Protein AF-A0A8A3S998-F1 (afdb_monomer_lite)

Structure (mmCIF, N/CA/C/O backbone):
data_AF-A0A8A3S998-F1
#
_entry.id   AF-A0A8A3S998-F1
#
loop_
_atom_site.group_PDB
_atom_site.id
_atom_site.type_symbol
_atom_site.label_atom_id
_atom_site.label_alt_id
_atom_site.label_comp_id
_atom_site.label_asym_id
_atom_site.label_entity_id
_atom_site.label_seq_id
_atom_site.pdbx_PDB_ins_code
_atom_site.Cartn_x
_atom_site.Cartn_y
_atom_site.Cartn_z
_atom_site.occupancy
_atom_site.B_iso_or_equiv
_atom_site.auth_seq_id
_atom_site.auth_comp_id
_atom_site.auth_asym_id
_atom_site.auth_atom_id
_atom_site.pdbx_PDB_model_num
ATOM 1 N N . MET A 1 1 ? -3.904 16.075 25.965 1.00 48.50 1 MET A N 1
ATOM 2 C CA . MET A 1 1 ? -5.151 15.377 25.587 1.00 48.50 1 MET A CA 1
ATOM 3 C C . MET A 1 1 ? -6.296 16.007 26.356 1.00 48.50 1 MET A C 1
ATOM 5 O O . MET A 1 1 ? -6.207 16.089 27.575 1.00 48.50 1 MET A O 1
ATOM 9 N N . THR A 1 2 ? -7.324 16.493 25.665 1.00 47.66 2 THR A N 1
ATOM 10 C CA . THR A 1 2 ? -8.610 16.852 26.277 1.00 47.66 2 THR A CA 1
ATOM 11 C C . THR A 1 2 ? -9.161 15.612 26.983 1.00 47.66 2 THR A C 1
ATOM 13 O O . THR A 1 2 ? -9.133 14.521 26.414 1.00 47.66 2 THR A O 1
ATOM 16 N N . GLN A 1 3 ? -9.591 15.741 28.241 1.00 58.41 3 GLN A N 1
ATOM 17 C CA . GLN A 1 3 ? -10.210 14.626 28.958 1.00 58.41 3 GLN A CA 1
ATOM 18 C C . GLN A 1 3 ? -11.515 14.259 28.251 1.00 58.41 3 GLN A C 1
ATOM 20 O O . GLN A 1 3 ? -12.494 14.998 28.325 1.00 58.41 3 GLN A O 1
ATOM 25 N N . VAL A 1 4 ? -11.523 13.126 27.554 1.00 66.31 4 VAL A N 1
ATOM 26 C CA . VAL A 1 4 ? -12.757 12.570 27.004 1.00 66.31 4 VAL A CA 1
ATOM 27 C C . VAL A 1 4 ? -13.580 12.011 28.170 1.00 66.31 4 VAL A C 1
ATOM 29 O O . VAL A 1 4 ? -13.023 11.324 29.036 1.00 66.31 4 VAL A O 1
ATOM 32 N N . PRO A 1 5 ? -14.884 12.324 28.249 1.00 78.12 5 PRO A N 1
ATOM 33 C CA . PRO A 1 5 ? -15.727 11.877 29.348 1.00 78.12 5 PRO A CA 1
ATOM 34 C C . PRO A 1 5 ? -15.809 10.351 29.383 1.00 78.12 5 PRO A C 1
ATOM 36 O O . PRO A 1 5 ? -16.078 9.725 28.364 1.00 78.12 5 PRO A O 1
ATOM 39 N N . LYS A 1 6 ? -15.617 9.749 30.563 1.00 83.62 6 LYS A N 1
ATOM 40 C CA . LYS A 1 6 ? -15.765 8.298 30.743 1.00 83.62 6 LYS A CA 1
ATOM 41 C C . LYS A 1 6 ? -17.201 7.869 30.425 1.00 83.62 6 LYS A C 1
ATOM 43 O O . LYS A 1 6 ? -18.155 8.462 30.939 1.00 83.62 6 LYS A O 1
ATOM 48 N N . LEU A 1 7 ? -17.344 6.828 29.609 1.00 86.06 7 LEU A N 1
ATOM 49 C CA . LEU A 1 7 ? -18.625 6.158 29.402 1.00 86.06 7 LEU A CA 1
ATOM 50 C C . LEU A 1 7 ? -18.911 5.220 30.574 1.00 86.06 7 LEU A C 1
ATOM 52 O O . LEU A 1 7 ? -18.009 4.609 31.142 1.00 86.06 7 LEU A O 1
ATOM 56 N N . THR A 1 8 ? -20.182 5.112 30.943 1.00 88.06 8 THR A N 1
ATOM 57 C CA . THR A 1 8 ? -20.641 4.009 31.795 1.00 88.06 8 THR A CA 1
ATOM 58 C C . THR A 1 8 ? -20.650 2.707 30.993 1.00 88.06 8 THR A C 1
ATOM 60 O O . THR A 1 8 ? -20.757 2.737 29.769 1.00 88.06 8 THR A O 1
ATOM 63 N N . GLU A 1 9 ? -20.621 1.557 31.665 1.00 83.62 9 GLU A N 1
ATOM 64 C CA . GLU A 1 9 ? -20.660 0.237 31.014 1.00 83.62 9 GLU A CA 1
ATOM 65 C C . GLU A 1 9 ? -21.843 0.093 30.036 1.00 83.62 9 GLU A C 1
ATOM 67 O O . GLU A 1 9 ? -21.677 -0.350 28.903 1.00 83.62 9 GLU A O 1
ATOM 72 N N . LYS A 1 10 ? -23.033 0.576 30.418 1.00 83.31 10 LYS A N 1
ATOM 73 C CA . LYS A 1 10 ? -24.222 0.569 29.546 1.00 83.31 10 LYS A CA 1
ATOM 74 C C . LYS A 1 10 ? -24.051 1.443 28.305 1.00 83.31 10 LYS A C 1
ATOM 76 O O . LYS A 1 10 ? -24.534 1.092 27.233 1.00 83.31 10 LYS A O 1
ATOM 81 N N . GLU A 1 11 ? -23.398 2.593 28.452 1.00 88.69 11 GLU A N 1
ATOM 82 C CA . GLU A 1 11 ? -23.130 3.488 27.326 1.00 88.69 11 GLU A CA 1
ATOM 83 C C . GLU A 1 11 ? -22.084 2.894 26.378 1.00 88.69 11 GLU A C 1
ATOM 85 O O . GLU A 1 11 ? -22.252 2.990 25.163 1.00 88.69 11 GLU A O 1
ATOM 90 N N . TRP A 1 12 ? -21.063 2.229 26.929 1.00 89.25 12 TRP A N 1
ATOM 91 C CA . TRP A 1 12 ? -20.068 1.488 26.159 1.00 89.25 12 TRP A CA 1
ATOM 92 C C . TRP A 1 12 ? -20.702 0.344 25.361 1.00 89.25 12 TRP A C 1
ATOM 94 O O . TRP A 1 12 ? -20.500 0.273 24.154 1.00 89.25 12 TRP A O 1
ATOM 104 N N . ILE A 1 13 ? -21.538 -0.491 25.989 1.00 84.31 13 ILE A N 1
ATOM 105 C CA . ILE A 1 13 ? -22.235 -1.600 25.312 1.00 84.31 13 ILE A CA 1
ATOM 106 C C . ILE A 1 13 ? -23.065 -1.094 24.127 1.00 84.31 13 ILE A C 1
ATOM 108 O O . ILE A 1 13 ? -23.050 -1.698 23.055 1.00 84.31 13 ILE A O 1
ATOM 112 N N . ILE A 1 14 ? -23.772 0.028 24.293 1.00 84.25 14 ILE A N 1
ATOM 113 C CA . ILE A 1 14 ? -24.559 0.619 23.206 1.00 84.25 14 ILE A CA 1
ATOM 114 C C . ILE A 1 14 ? -23.646 1.078 22.069 1.00 84.25 14 ILE A C 1
ATOM 116 O O . ILE A 1 14 ? -23.933 0.756 20.923 1.00 84.25 14 ILE A O 1
ATOM 120 N N . LEU A 1 15 ? -22.545 1.779 22.353 1.00 88.31 15 LEU A N 1
ATOM 121 C CA . LEU A 1 15 ? -21.591 2.185 21.316 1.00 88.31 15 LEU A CA 1
ATOM 122 C C . LEU A 1 15 ? -20.966 0.970 20.608 1.00 88.31 15 LEU A C 1
ATOM 124 O O . LEU A 1 15 ? -20.929 0.938 19.379 1.00 88.31 15 LEU A O 1
ATOM 128 N N . LYS A 1 16 ? -20.557 -0.054 21.367 1.00 86.00 16 LYS A N 1
ATOM 129 C CA . LYS A 1 16 ? -20.000 -1.313 20.853 1.00 86.00 16 LYS A CA 1
ATOM 130 C C . LYS A 1 16 ? -20.944 -1.975 19.848 1.00 86.00 16 LYS A C 1
ATOM 132 O O . LYS A 1 16 ? -20.501 -2.419 18.794 1.00 86.00 16 LYS A O 1
ATOM 137 N N . LEU A 1 17 ? -22.253 -1.977 20.111 1.00 81.25 17 LEU A N 1
ATOM 138 C CA . LEU A 1 17 ? -23.230 -2.501 19.154 1.00 81.25 17 LEU A CA 1
ATOM 139 C C . LEU A 1 17 ? -23.207 -1.765 17.817 1.00 81.25 17 LEU A C 1
ATOM 141 O O . LEU A 1 17 ? -23.346 -2.427 16.799 1.00 81.25 17 LEU A O 1
ATOM 145 N N . PHE A 1 18 ? -23.038 -0.442 17.782 1.00 81.25 18 PHE A N 1
ATOM 146 C CA . PHE A 1 18 ? -22.961 0.281 16.507 1.00 81.25 18 PHE A CA 1
ATOM 147 C C . PHE A 1 18 ? -21.695 -0.083 15.724 1.00 81.25 18 PHE A C 1
ATOM 149 O O . PHE A 1 18 ? -21.785 -0.281 14.517 1.00 81.25 18 PHE A O 1
ATOM 156 N N . ILE A 1 19 ? -20.560 -0.258 16.412 1.00 81.38 19 ILE A N 1
ATOM 157 C CA . ILE A 1 19 ? -19.292 -0.696 15.803 1.00 81.38 19 ILE A CA 1
ATOM 158 C C . ILE A 1 19 ? -19.453 -2.085 15.161 1.00 81.38 19 ILE A C 1
ATOM 160 O O . ILE A 1 19 ? -19.060 -2.291 14.017 1.00 81.38 19 ILE A O 1
ATOM 164 N N . ILE A 1 20 ? -20.082 -3.027 15.875 1.00 76.00 20 ILE A N 1
ATOM 165 C CA . ILE A 1 20 ? -20.316 -4.399 15.389 1.00 76.00 20 ILE A CA 1
ATOM 166 C C . ILE A 1 20 ? -21.369 -4.431 14.269 1.00 76.00 20 ILE A C 1
ATOM 168 O O . ILE A 1 20 ? -21.246 -5.178 13.299 1.00 76.00 20 ILE A O 1
ATOM 172 N N . GLN A 1 21 ? -22.449 -3.655 14.409 1.00 66.12 21 GLN A N 1
ATOM 173 C CA . GLN A 1 21 ? -23.609 -3.708 13.512 1.00 66.12 21 GLN A CA 1
ATOM 174 C C . GLN A 1 21 ? -23.375 -3.081 12.144 1.00 66.12 21 GLN A C 1
ATOM 176 O O . GLN A 1 21 ? -24.194 -3.318 11.252 1.00 66.12 21 GLN A O 1
ATOM 181 N N . GLU A 1 22 ? -22.285 -2.338 11.964 1.00 52.59 22 GLU A N 1
ATOM 182 C CA . GLU A 1 22 ? -21.917 -1.786 10.668 1.00 52.59 22 GLU A CA 1
ATOM 183 C C . GLU A 1 22 ? -21.886 -2.872 9.567 1.00 52.59 22 GLU A C 1
ATOM 185 O O . GLU A 1 22 ? -22.389 -2.648 8.468 1.00 52.59 22 GLU A O 1
ATOM 190 N N . GLY A 1 23 ? -21.431 -4.093 9.882 1.00 40.84 23 GLY A N 1
ATOM 191 C CA . GLY A 1 23 ? -21.413 -5.208 8.921 1.00 40.84 23 GLY A CA 1
ATOM 192 C C . GLY A 1 23 ? -22.806 -5.773 8.610 1.00 40.84 23 GLY A C 1
ATOM 193 O O . GLY A 1 23 ? -23.144 -6.075 7.469 1.00 40.84 23 GLY A O 1
ATOM 194 N N . PHE A 1 24 ? -23.688 -5.829 9.610 1.00 36.62 24 PHE A N 1
ATOM 195 C CA . PHE A 1 24 ? -24.994 -6.487 9.489 1.00 36.62 24 PHE A CA 1
ATOM 196 C C . PHE A 1 24 ? -26.064 -5.661 8.770 1.00 36.62 24 PHE A C 1
ATOM 198 O O . PHE A 1 24 ? -27.098 -6.216 8.387 1.00 36.62 24 PHE A O 1
ATOM 205 N N . ALA A 1 25 ? -25.903 -4.341 8.640 1.00 41.12 25 ALA A N 1
ATOM 206 C CA . ALA A 1 25 ? -26.880 -3.491 7.954 1.00 41.12 25 ALA A CA 1
ATOM 20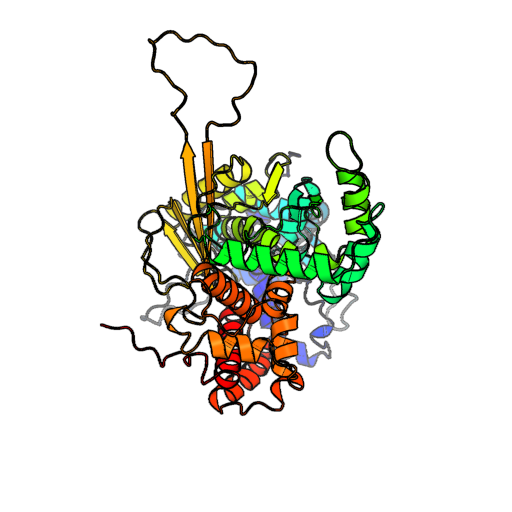7 C C . ALA A 1 25 ? -26.811 -3.645 6.426 1.00 41.12 25 ALA A C 1
ATOM 209 O O . ALA A 1 25 ? -27.862 -3.660 5.776 1.00 41.12 25 ALA A O 1
ATOM 210 N N . ILE A 1 26 ? -25.600 -3.821 5.886 1.00 38.22 26 ILE A N 1
ATOM 211 C CA . ILE A 1 26 ? -25.329 -4.071 4.463 1.00 38.22 26 ILE A CA 1
ATOM 212 C C . ILE A 1 26 ? -25.884 -5.450 4.073 1.00 38.22 26 ILE A C 1
ATOM 214 O O . ILE A 1 26 ? -26.678 -5.561 3.135 1.00 38.22 26 ILE A O 1
ATOM 218 N N . GLU A 1 27 ? -25.607 -6.486 4.870 1.00 36.88 27 GLU A N 1
ATOM 219 C CA . GLU A 1 27 ? -26.168 -7.827 4.662 1.00 36.88 27 GLU A CA 1
ATOM 220 C C . GLU A 1 27 ? -27.696 -7.881 4.844 1.00 36.88 27 GLU A C 1
ATOM 222 O O . GLU A 1 27 ? -28.392 -8.494 4.028 1.00 36.88 27 GLU A O 1
ATOM 227 N N . ASN A 1 28 ? -28.263 -7.196 5.852 1.00 38.41 28 ASN A N 1
ATOM 228 C CA . ASN A 1 28 ? -29.721 -7.136 6.053 1.00 38.41 28 ASN A CA 1
ATOM 229 C C . ASN A 1 28 ? -30.455 -6.403 4.925 1.00 38.41 28 ASN A C 1
ATOM 231 O O . ASN A 1 28 ? -31.609 -6.727 4.644 1.00 38.41 28 ASN A O 1
ATOM 235 N N . ALA A 1 29 ? -29.846 -5.390 4.303 1.00 43.84 29 ALA A N 1
ATOM 236 C CA . ALA A 1 29 ? -30.430 -4.732 3.137 1.00 43.84 29 ALA A CA 1
ATOM 237 C C . ALA A 1 29 ? -30.457 -5.677 1.923 1.00 43.84 29 ALA A C 1
ATOM 239 O O . ALA A 1 29 ? -31.461 -5.713 1.207 1.00 43.84 29 ALA A O 1
ATOM 240 N N . LYS A 1 30 ? -29.406 -6.493 1.748 1.00 41.00 30 LYS A N 1
ATOM 241 C CA . LYS A 1 30 ? -29.317 -7.518 0.697 1.00 41.00 30 LYS A CA 1
ATOM 242 C C . LYS A 1 30 ? -30.322 -8.671 0.904 1.00 41.00 30 LYS A C 1
ATOM 244 O O . LYS A 1 30 ? -30.947 -9.096 -0.066 1.00 41.00 30 LYS A O 1
ATOM 249 N N . HIS A 1 31 ? -30.556 -9.113 2.146 1.00 37.53 31 HIS A N 1
ATOM 250 C CA . HIS A 1 31 ? -31.275 -10.369 2.443 1.00 37.53 31 HIS A CA 1
ATOM 251 C C . HIS A 1 31 ? -32.696 -10.218 3.014 1.00 37.53 31 HIS A C 1
ATOM 253 O O . HIS A 1 31 ? -33.366 -11.223 3.250 1.00 37.53 31 HIS A O 1
ATOM 259 N N . ASN A 1 32 ? -33.205 -8.999 3.241 1.00 40.62 32 ASN A N 1
ATOM 260 C CA . ASN A 1 32 ? -34.538 -8.805 3.824 1.00 40.62 32 ASN A CA 1
ATOM 261 C C . ASN A 1 32 ? -35.609 -8.414 2.775 1.00 40.62 32 ASN A C 1
ATOM 263 O O . ASN A 1 32 ? -35.774 -7.227 2.462 1.00 40.62 32 ASN A O 1
ATOM 267 N N . PRO A 1 33 ? -36.422 -9.366 2.269 1.00 38.34 33 PRO A N 1
ATOM 268 C CA . PRO A 1 33 ? -37.433 -9.103 1.237 1.00 38.34 33 PRO A CA 1
ATOM 269 C C . PRO A 1 33 ? -38.526 -8.110 1.673 1.00 38.34 33 PRO A C 1
ATOM 271 O O . PRO A 1 33 ? -39.116 -7.429 0.833 1.00 38.34 33 PRO A O 1
ATOM 274 N N . ARG A 1 34 ? -38.756 -7.927 2.984 1.00 38.12 34 ARG A N 1
ATOM 275 C CA . ARG A 1 34 ? -39.711 -6.926 3.500 1.00 38.12 34 ARG A CA 1
ATOM 276 C C . ARG A 1 34 ? -39.236 -5.478 3.321 1.00 38.12 34 ARG A C 1
ATOM 278 O O . ARG A 1 34 ? -40.074 -4.576 3.361 1.00 38.12 34 ARG A O 1
ATOM 285 N N . ARG A 1 35 ? -37.930 -5.234 3.126 1.00 40.22 35 ARG A N 1
ATOM 286 C CA . ARG A 1 35 ? -37.386 -3.899 2.804 1.00 40.22 35 ARG A CA 1
ATOM 287 C C . ARG A 1 35 ? -37.455 -3.593 1.300 1.00 40.22 35 ARG A C 1
ATOM 289 O O . ARG A 1 35 ? -37.803 -2.466 0.963 1.00 40.22 35 ARG A O 1
ATOM 296 N N . ARG A 1 36 ? -37.291 -4.595 0.420 1.00 39.75 36 ARG A N 1
ATOM 297 C CA . ARG A 1 36 ? -37.519 -4.463 -1.040 1.00 39.75 36 ARG A CA 1
ATOM 298 C C . ARG A 1 36 ? -38.974 -4.123 -1.392 1.00 39.75 36 ARG A C 1
ATOM 300 O O . ARG A 1 36 ? -39.225 -3.313 -2.276 1.00 39.75 36 ARG A O 1
ATOM 307 N N . MET A 1 37 ? -39.948 -4.667 -0.657 1.00 35.25 37 MET A N 1
ATOM 308 C CA . MET A 1 37 ? -41.381 -4.442 -0.929 1.00 35.25 37 MET A CA 1
ATOM 309 C C . MET A 1 37 ? -41.889 -3.008 -0.668 1.00 35.25 37 MET A C 1
ATOM 311 O O . MET A 1 37 ? -43.030 -2.703 -1.004 1.00 35.25 37 MET A O 1
ATOM 315 N N . LYS A 1 38 ? -41.088 -2.114 -0.070 1.00 40.91 38 LYS A N 1
ATOM 316 C CA . LYS A 1 38 ? -41.502 -0.736 0.261 1.00 40.91 38 LYS A CA 1
ATOM 317 C C . LYS A 1 38 ? -40.970 0.339 -0.691 1.00 40.91 38 LYS A C 1
ATOM 319 O O . LYS A 1 38 ? -40.925 1.499 -0.295 1.00 40.91 38 LYS A O 1
ATOM 324 N N . GLY A 1 39 ? -40.563 -0.017 -1.911 1.00 37.91 39 GLY A N 1
ATOM 325 C CA . GLY A 1 39 ? -40.122 0.962 -2.918 1.00 37.91 39 GLY A CA 1
ATOM 326 C C . GLY A 1 39 ? -38.904 1.794 -2.498 1.00 37.91 39 GLY A C 1
ATOM 327 O O . GLY A 1 39 ? -38.628 2.822 -3.103 1.00 37.91 39 GLY A O 1
ATOM 328 N N . PHE A 1 40 ? -38.193 1.370 -1.450 1.00 39.56 40 PHE A N 1
ATOM 329 C CA . PHE A 1 40 ? -36.887 1.904 -1.103 1.00 39.56 40 PHE A CA 1
ATOM 330 C C . PHE A 1 40 ? -35.874 1.099 -1.897 1.00 39.56 40 PHE A C 1
ATOM 332 O O . PHE A 1 40 ? -35.545 -0.029 -1.527 1.00 39.56 40 PHE A O 1
ATOM 339 N N . ASP A 1 41 ? -35.437 1.666 -3.013 1.00 39.25 41 ASP A N 1
ATOM 340 C CA . ASP A 1 41 ? -34.244 1.193 -3.692 1.00 39.25 41 ASP A CA 1
ATOM 341 C C . ASP A 1 41 ? -33.070 1.276 -2.682 1.00 39.25 41 ASP A C 1
ATOM 343 O O . ASP A 1 41 ? -32.906 2.318 -2.029 1.00 39.25 41 ASP A O 1
ATOM 347 N N . PRO A 1 42 ? -32.327 0.170 -2.449 1.00 38.00 42 PRO A N 1
ATOM 348 C CA . PRO A 1 42 ? -31.188 0.119 -1.532 1.00 38.00 42 PRO A CA 1
ATOM 349 C C . PRO A 1 42 ? -30.200 1.277 -1.709 1.00 38.00 42 PRO A C 1
ATOM 351 O O . PRO A 1 42 ? -29.596 1.693 -0.725 1.00 38.00 42 PRO A O 1
ATOM 354 N N . LEU A 1 43 ? -30.109 1.846 -2.916 1.00 36.28 43 LEU A N 1
ATOM 355 C CA . LEU A 1 43 ? -29.263 2.994 -3.251 1.00 36.28 43 LEU A CA 1
ATOM 356 C C . LEU A 1 43 ? -29.667 4.314 -2.557 1.00 36.28 43 LEU A C 1
ATOM 358 O O . LEU A 1 43 ? -28.851 5.226 -2.469 1.00 36.28 43 LEU A O 1
ATOM 362 N N . TYR A 1 44 ? -30.893 4.436 -2.024 1.00 37.62 44 TYR A N 1
ATOM 363 C CA . TYR A 1 44 ? -31.351 5.633 -1.289 1.00 37.62 44 TYR A CA 1
ATOM 364 C C . TYR A 1 44 ? -31.128 5.566 0.227 1.00 37.62 44 TYR A C 1
ATOM 366 O O . TYR A 1 44 ? -31.356 6.551 0.936 1.00 37.62 44 TYR A O 1
ATOM 374 N N . LEU A 1 45 ? -30.714 4.415 0.757 1.00 40.53 45 LEU A N 1
ATOM 375 C CA . LEU A 1 45 ? -30.112 4.345 2.083 1.00 40.53 45 LEU A CA 1
ATOM 376 C C . LEU A 1 45 ? -28.628 4.596 1.850 1.00 40.53 45 LEU A C 1
ATOM 378 O O . LEU A 1 45 ? -27.955 3.731 1.305 1.00 40.53 45 LEU A O 1
ATOM 382 N N . ALA A 1 46 ? -28.149 5.799 2.178 1.00 34.25 46 ALA A N 1
ATOM 383 C CA . ALA A 1 46 ? -26.754 6.169 1.966 1.00 34.25 46 ALA A CA 1
ATOM 384 C C . ALA A 1 46 ? -25.836 5.017 2.439 1.00 34.25 46 ALA A C 1
ATOM 386 O O . ALA A 1 46 ? -25.953 4.631 3.607 1.00 34.25 46 ALA A O 1
ATOM 387 N N . PRO A 1 47 ? -24.944 4.479 1.581 1.00 36.34 47 PRO A N 1
ATOM 388 C CA . PRO A 1 47 ? -24.104 3.310 1.887 1.00 36.34 47 PRO A CA 1
ATOM 389 C C . PRO A 1 47 ? -23.264 3.452 3.166 1.00 36.34 47 PRO A C 1
ATOM 391 O O . PRO A 1 47 ? -22.801 2.466 3.724 1.00 36.34 47 PRO A O 1
ATOM 394 N N . ASN A 1 48 ? -23.127 4.687 3.656 1.00 36.59 48 ASN A N 1
ATOM 395 C CA . ASN A 1 48 ? -22.245 5.074 4.751 1.00 36.59 48 ASN A CA 1
ATOM 396 C C . ASN A 1 48 ? -22.989 5.375 6.071 1.00 36.59 48 ASN A C 1
ATOM 398 O O . ASN A 1 48 ? -22.403 5.977 6.963 1.00 36.59 48 ASN A O 1
ATOM 402 N N . HIS A 1 49 ? -24.292 5.073 6.187 1.00 39.69 49 HIS A N 1
ATOM 403 C CA . HIS A 1 49 ? -25.111 5.523 7.325 1.00 39.69 49 HIS A CA 1
ATOM 404 C C . HIS A 1 49 ? -25.900 4.372 7.976 1.00 39.69 49 HIS A C 1
ATOM 406 O O . HIS A 1 49 ? -26.859 3.835 7.416 1.00 39.69 49 HIS A O 1
ATOM 412 N N . PHE A 1 50 ? -25.506 4.015 9.203 1.00 51.28 50 PHE A N 1
ATOM 413 C CA . PHE A 1 50 ? -25.994 2.845 9.942 1.00 51.28 50 PHE A CA 1
ATOM 414 C C . PHE A 1 50 ? -27.092 3.208 10.934 1.00 51.28 50 PHE A C 1
ATOM 416 O O . PHE A 1 50 ? -26.842 3.792 11.980 1.00 51.28 50 PHE A O 1
ATOM 423 N N . TYR A 1 51 ? -28.329 2.836 10.621 1.00 48.75 51 TYR A N 1
ATOM 424 C CA . TYR A 1 51 ? -29.484 3.147 11.457 1.00 48.75 51 TYR A CA 1
ATOM 425 C C . TYR A 1 51 ? -29.714 2.068 12.518 1.00 48.75 51 TYR A C 1
ATOM 427 O O . TYR A 1 51 ? -29.929 0.906 12.171 1.00 48.75 51 TYR A O 1
ATOM 435 N N . SER A 1 52 ? -29.797 2.457 13.790 1.00 50.81 52 SER A N 1
ATOM 436 C CA . SER A 1 52 ? -30.383 1.605 14.833 1.00 50.81 52 SER A CA 1
ATOM 437 C C . SER A 1 52 ? -31.431 2.369 15.639 1.00 50.81 52 SER A C 1
ATOM 439 O O . SER A 1 52 ? -31.306 3.575 15.874 1.00 50.81 52 SER A O 1
ATOM 441 N N . TYR A 1 53 ? -32.497 1.670 16.032 1.00 53.28 53 TYR A N 1
ATOM 442 C CA . TYR A 1 53 ? -33.524 2.201 16.925 1.00 53.28 53 TYR A CA 1
ATOM 443 C C . TYR A 1 53 ? -33.214 1.772 18.359 1.00 53.28 53 TYR A C 1
ATOM 445 O O . TYR A 1 53 ? -32.764 0.644 18.556 1.00 53.28 53 TYR A O 1
ATOM 453 N N . PRO A 1 54 ? -33.536 2.589 19.375 1.00 54.94 54 PRO A N 1
ATOM 454 C CA . PRO A 1 54 ? -33.517 2.140 20.766 1.00 54.94 54 PRO A CA 1
ATOM 455 C C . PRO A 1 54 ? -34.222 0.786 20.977 1.00 54.94 54 PRO A C 1
ATOM 457 O O . PRO A 1 54 ? -33.707 -0.056 21.703 1.00 54.94 54 PRO A O 1
ATOM 460 N N . ASP A 1 55 ? -35.334 0.539 20.279 1.00 48.44 55 ASP A N 1
ATOM 461 C CA . ASP A 1 55 ? -36.077 -0.730 20.319 1.00 48.44 55 ASP A CA 1
ATOM 462 C C . ASP A 1 55 ? -35.280 -1.908 19.726 1.00 48.44 55 ASP A C 1
ATOM 464 O O . ASP A 1 55 ? -35.275 -2.994 20.300 1.00 48.44 55 ASP A O 1
ATOM 468 N N . ASP A 1 56 ? -34.559 -1.691 18.620 1.00 56.59 56 ASP A N 1
ATOM 469 C CA . ASP A 1 56 ? -33.737 -2.716 17.955 1.00 56.59 56 ASP A CA 1
ATOM 470 C C . ASP A 1 56 ? -32.465 -3.030 18.758 1.00 56.59 56 ASP A C 1
ATOM 472 O O . ASP A 1 56 ? -32.032 -4.183 18.812 1.00 56.59 56 ASP A O 1
ATOM 476 N N . ILE A 1 57 ? -31.886 -2.019 19.417 1.00 59.72 57 ILE A N 1
ATOM 477 C CA . ILE A 1 57 ? -30.760 -2.163 20.352 1.00 59.72 57 ILE A CA 1
ATOM 478 C C . ILE A 1 57 ? -31.167 -3.085 21.504 1.00 59.72 57 ILE A C 1
ATOM 480 O O . ILE A 1 57 ? -30.474 -4.059 21.792 1.00 59.72 57 ILE A O 1
ATOM 484 N N . VAL A 1 58 ? -32.315 -2.807 22.131 1.00 55.03 58 VAL A N 1
ATOM 485 C CA . VAL A 1 58 ? -32.845 -3.608 23.243 1.00 55.03 58 VAL A CA 1
ATOM 486 C C . VAL A 1 58 ? -33.203 -5.013 22.772 1.00 55.03 58 VAL A C 1
ATOM 488 O O . VAL A 1 58 ? -32.781 -5.982 23.398 1.00 55.03 58 VAL A O 1
ATOM 491 N N . ALA A 1 59 ? -33.908 -5.141 21.644 1.00 54.94 59 ALA A N 1
ATOM 492 C CA . ALA A 1 59 ? -34.261 -6.437 21.077 1.00 54.94 59 ALA A CA 1
ATOM 493 C C . ALA A 1 59 ? -33.012 -7.307 20.886 1.00 54.94 59 ALA A C 1
ATOM 495 O O . ALA A 1 59 ? -32.967 -8.401 21.434 1.00 54.94 59 ALA A O 1
ATOM 496 N N . ARG A 1 60 ? -31.956 -6.794 20.243 1.00 60.00 60 ARG A N 1
ATOM 497 C CA . ARG A 1 60 ? -30.718 -7.552 19.988 1.00 60.00 60 ARG A CA 1
ATOM 498 C C . ARG A 1 60 ? -29.968 -7.942 21.255 1.00 60.00 60 ARG A C 1
ATOM 500 O O . ARG A 1 60 ? -29.543 -9.088 21.375 1.00 60.00 60 ARG A O 1
ATOM 507 N N . LEU A 1 61 ? -29.870 -7.028 22.218 1.00 57.09 61 LEU A N 1
ATOM 508 C CA . LEU A 1 61 ? -29.295 -7.322 23.533 1.00 57.09 61 LEU A CA 1
ATOM 509 C C . LEU A 1 61 ? -30.085 -8.400 24.295 1.00 57.09 61 LEU A C 1
ATOM 511 O O . LEU A 1 61 ? -29.515 -9.105 25.121 1.00 57.09 61 LEU A O 1
ATOM 515 N N . THR A 1 62 ? -31.380 -8.554 24.003 1.00 52.50 62 THR A N 1
ATOM 516 C CA . THR A 1 62 ? -32.250 -9.565 24.629 1.00 52.50 62 THR A CA 1
ATOM 517 C C . THR A 1 62 ? -32.406 -10.870 23.830 1.00 52.50 62 THR A C 1
ATOM 519 O O . THR A 1 62 ? -32.677 -11.903 24.439 1.00 52.50 62 THR A O 1
ATOM 522 N N . THR A 1 63 ? -32.219 -10.875 22.500 1.00 46.59 63 THR A N 1
ATOM 523 C CA . THR A 1 63 ? -32.475 -12.037 21.619 1.00 46.59 63 THR A CA 1
ATOM 524 C C . THR A 1 63 ? -31.293 -12.977 21.396 1.00 46.59 63 THR A C 1
ATOM 526 O O . THR A 1 63 ? -31.519 -14.086 20.920 1.00 46.59 63 THR A O 1
ATOM 529 N N . HIS A 1 64 ? -30.058 -12.634 21.781 1.00 46.44 64 HIS A N 1
ATOM 530 C CA . HIS A 1 64 ? -28.895 -13.547 21.695 1.00 46.44 64 HIS A CA 1
ATOM 531 C C . HIS A 1 64 ? -28.970 -14.780 22.634 1.00 46.44 64 HIS A C 1
ATOM 533 O O . HIS A 1 64 ? -27.964 -15.429 22.896 1.00 46.44 64 HIS A O 1
ATOM 539 N N . LYS A 1 65 ? -30.164 -15.132 23.130 1.00 39.50 65 LYS A N 1
ATOM 540 C CA . LYS A 1 65 ? -30.418 -16.223 24.080 1.00 39.50 65 LYS A CA 1
ATOM 541 C C . LYS A 1 65 ? -31.213 -17.411 23.517 1.00 39.50 65 LYS A C 1
ATOM 543 O O . LYS A 1 65 ? -31.476 -18.339 24.268 1.00 39.50 65 LYS A O 1
ATOM 548 N N . TYR A 1 66 ? -31.606 -17.417 22.241 1.00 33.12 66 TYR A N 1
ATOM 549 C CA . TYR A 1 66 ? -32.332 -18.555 21.653 1.00 33.12 66 TYR A CA 1
ATOM 550 C C . TYR A 1 66 ? -31.486 -19.279 20.600 1.00 33.12 66 TYR A C 1
ATOM 552 O O . TYR A 1 66 ? -31.685 -19.113 19.401 1.00 33.12 66 TYR A O 1
ATOM 560 N N . VAL A 1 67 ? -30.550 -20.102 21.075 1.00 31.78 67 VAL A N 1
ATOM 561 C CA . VAL A 1 67 ? -30.013 -21.246 20.324 1.00 31.78 67 VAL A CA 1
ATOM 562 C C . VAL A 1 67 ? -30.407 -22.503 21.106 1.00 31.78 67 VAL A C 1
ATOM 564 O O . VAL A 1 67 ? -30.236 -22.548 22.324 1.00 31.78 67 VAL A O 1
ATOM 567 N N . ASN A 1 68 ? -31.027 -23.462 20.415 1.00 31.33 68 ASN A N 1
ATOM 568 C CA . ASN A 1 68 ? -31.571 -24.704 20.975 1.00 31.33 68 ASN A CA 1
ATOM 569 C C . ASN A 1 68 ? -30.480 -25.572 21.638 1.00 31.33 68 ASN A C 1
ATOM 571 O O . ASN A 1 68 ? -29.375 -25.645 21.105 1.00 31.33 68 ASN A O 1
ATOM 575 N N . PRO A 1 69 ? -30.785 -26.293 22.733 1.00 32.47 69 PRO A N 1
ATOM 576 C CA . PRO A 1 69 ? -29.813 -27.119 23.454 1.00 32.47 69 PRO A CA 1
ATOM 577 C C . PRO A 1 69 ? -29.603 -28.545 22.893 1.00 32.47 69 PRO A C 1
ATOM 579 O O . PRO A 1 69 ? -29.101 -29.387 23.627 1.00 32.47 69 PRO A O 1
ATOM 582 N N . GLU A 1 70 ? -29.963 -28.858 21.641 1.00 36.47 70 GLU A N 1
ATOM 583 C CA . GLU A 1 70 ? -30.032 -30.264 21.170 1.00 36.47 70 GLU A CA 1
ATOM 584 C C . GLU A 1 70 ? -29.129 -30.661 19.983 1.00 36.47 70 GLU A C 1
ATOM 586 O O . GLU A 1 70 ? -29.282 -31.760 19.460 1.00 36.47 70 GLU A O 1
ATOM 591 N N . GLU A 1 71 ? -28.133 -29.866 19.582 1.00 36.28 71 GLU A N 1
ATOM 592 C CA . GLU A 1 71 ? -27.130 -30.331 18.602 1.00 36.28 71 GLU A CA 1
ATOM 593 C C . GLU A 1 71 ? -25.749 -30.511 19.253 1.00 36.28 71 GLU A C 1
ATOM 595 O O . GLU A 1 71 ? -24.899 -29.617 19.276 1.00 36.28 71 GLU A O 1
ATOM 600 N N . GLU A 1 72 ? -25.526 -31.713 19.796 1.00 37.06 72 GLU A N 1
ATOM 601 C CA . GLU A 1 72 ? -24.195 -32.243 20.103 1.00 37.06 72 GLU A CA 1
ATOM 602 C C . GLU A 1 72 ? -23.399 -32.385 18.798 1.00 37.06 72 GLU A C 1
ATOM 604 O O . GLU A 1 72 ? -23.476 -33.391 18.097 1.00 37.06 72 GLU A O 1
ATOM 609 N N . GLY A 1 73 ? -22.641 -31.346 18.444 1.00 35.47 73 GLY A N 1
ATOM 610 C CA . GLY A 1 73 ? -21.835 -31.381 17.228 1.00 35.47 73 GLY A CA 1
ATOM 611 C C . GLY A 1 73 ? -21.205 -30.053 16.832 1.00 35.47 73 GLY A C 1
ATOM 612 O O . GLY A 1 73 ? -21.405 -29.591 15.719 1.00 35.47 73 GLY A O 1
ATOM 613 N N . SER A 1 74 ? -20.392 -29.459 17.711 1.00 30.59 74 SER A N 1
ATOM 614 C CA . SER A 1 74 ? -19.361 -28.478 17.325 1.00 30.59 74 SER A CA 1
ATOM 615 C C . SER A 1 74 ? -19.851 -27.197 16.616 1.00 30.59 74 SER A C 1
ATOM 617 O O . SER A 1 74 ? -19.406 -26.861 15.520 1.00 30.59 74 SER A O 1
ATOM 619 N N . TYR A 1 75 ? -20.629 -26.376 17.316 1.00 26.92 75 TYR A N 1
ATOM 620 C CA . TYR A 1 75 ? -20.499 -24.921 17.197 1.00 26.92 75 TYR A CA 1
ATOM 621 C C . TYR A 1 75 ? -20.361 -24.345 18.603 1.00 26.92 75 TYR A C 1
ATOM 623 O O . TYR A 1 75 ? -21.342 -24.095 19.299 1.00 26.92 75 TYR A O 1
ATOM 631 N N . ARG A 1 76 ? -19.111 -24.150 19.043 1.00 27.52 76 ARG A N 1
ATOM 632 C CA . ARG A 1 76 ? -18.825 -23.256 20.169 1.00 27.52 76 ARG A CA 1
ATOM 633 C C . ARG A 1 76 ? -19.406 -21.890 19.808 1.00 27.52 76 ARG A C 1
ATOM 635 O O . ARG A 1 76 ? -18.873 -21.198 18.941 1.00 27.52 76 ARG A O 1
ATOM 642 N N . SER A 1 77 ? -20.509 -21.528 20.455 1.00 33.78 77 SER A N 1
ATOM 643 C CA . SER A 1 77 ? -20.942 -20.140 20.588 1.00 33.78 77 SER A CA 1
ATOM 644 C C . SER A 1 77 ? -19.714 -19.308 20.972 1.00 33.78 77 SER A C 1
ATOM 646 O O . SER A 1 77 ? -19.120 -19.544 22.020 1.00 33.78 77 SER A O 1
ATOM 648 N N . ARG A 1 78 ? -19.298 -18.363 20.119 1.00 37.84 78 ARG A N 1
ATOM 649 C CA . ARG A 1 78 ? -18.127 -17.481 20.326 1.00 37.84 78 ARG A CA 1
ATOM 650 C C . ARG A 1 78 ? -18.317 -16.452 21.459 1.00 37.84 78 ARG A C 1
ATOM 652 O O . ARG A 1 78 ? -17.602 -15.464 21.509 1.00 37.84 78 ARG A O 1
ATOM 659 N N . TYR A 1 79 ? -19.273 -16.671 22.358 1.00 39.53 79 TYR A N 1
ATOM 660 C CA . TYR A 1 79 ? -19.605 -15.790 23.479 1.00 39.53 79 TYR A CA 1
ATOM 661 C C . TYR A 1 79 ? -19.461 -16.524 24.819 1.00 39.53 79 TYR A C 1
ATOM 663 O O . TYR A 1 79 ? -20.375 -16.496 25.640 1.00 39.53 79 TYR A O 1
ATOM 671 N N . ASP A 1 80 ? -18.333 -17.208 25.023 1.00 32.94 80 ASP A N 1
ATOM 672 C CA . ASP A 1 80 ? -18.033 -17.932 26.271 1.00 32.94 80 ASP A CA 1
ATOM 673 C C . ASP A 1 80 ? -17.177 -17.124 27.264 1.00 32.94 80 ASP A C 1
ATOM 675 O O . ASP A 1 80 ? -16.643 -17.677 28.222 1.00 32.94 80 ASP A O 1
ATOM 679 N N . ASP A 1 81 ? -17.117 -15.798 27.100 1.00 32.66 81 ASP A N 1
ATOM 680 C CA . ASP A 1 81 ? -16.486 -14.901 28.066 1.00 32.66 81 ASP A CA 1
ATOM 681 C C . ASP A 1 81 ? -17.546 -14.091 28.820 1.00 32.66 81 ASP A C 1
ATOM 683 O O . ASP A 1 81 ? -18.196 -13.196 28.284 1.00 32.66 81 ASP A O 1
ATOM 687 N N . GLY A 1 82 ? -17.719 -14.439 30.098 1.00 32.22 82 GLY A N 1
ATOM 688 C CA . GLY A 1 82 ? -18.196 -13.536 31.144 1.00 32.22 82 GLY A CA 1
ATOM 689 C C . GLY A 1 82 ? -19.495 -12.792 30.843 1.00 32.22 82 GLY A C 1
ATOM 690 O O . GLY A 1 82 ? -19.481 -11.591 30.592 1.00 32.22 82 GLY A O 1
ATOM 691 N N . TYR A 1 83 ? -20.630 -13.484 30.975 1.00 33.50 83 TYR A N 1
ATOM 692 C CA . TYR A 1 83 ? -21.956 -12.872 31.071 1.00 33.50 83 TYR A CA 1
ATOM 693 C C . TYR A 1 83 ? -21.922 -11.573 31.898 1.00 33.50 83 TYR A C 1
ATOM 695 O O . TYR A 1 83 ? -21.810 -11.608 33.128 1.00 33.50 83 TYR A O 1
ATOM 703 N N . VAL A 1 84 ? -22.094 -10.429 31.227 1.00 39.34 84 VAL A N 1
ATOM 704 C CA . VAL A 1 84 ? -22.516 -9.178 31.862 1.00 39.34 84 VAL A CA 1
ATOM 705 C C . VAL A 1 84 ? -23.847 -9.493 32.543 1.00 39.34 84 VAL A C 1
ATOM 707 O O . VAL A 1 84 ? -24.878 -9.664 31.890 1.00 39.34 84 VAL A O 1
ATOM 710 N N . LYS A 1 85 ? -23.828 -9.632 33.871 1.00 38.16 85 LYS A N 1
ATOM 711 C CA . LYS A 1 85 ? -24.994 -10.036 34.676 1.00 38.16 85 LYS A CA 1
ATOM 712 C C . LYS A 1 85 ? -26.194 -9.076 34.561 1.00 38.16 85 LYS A C 1
ATOM 714 O O . LYS A 1 85 ? -27.272 -9.439 35.015 1.00 38.16 85 LYS A O 1
ATOM 719 N N . ASP A 1 86 ? -26.045 -7.922 33.901 1.00 45.16 86 ASP A N 1
ATOM 720 C CA . ASP A 1 86 ? -27.038 -6.839 33.839 1.00 45.16 86 ASP A CA 1
ATOM 721 C C . ASP A 1 86 ? -27.377 -6.311 32.423 1.00 45.16 86 ASP A C 1
ATOM 723 O O . ASP A 1 86 ? -27.914 -5.207 32.282 1.00 45.16 86 ASP A O 1
ATOM 727 N N . ILE A 1 87 ? -27.162 -7.083 31.344 1.00 46.88 87 ILE A N 1
ATOM 728 C CA . ILE A 1 87 ? -27.645 -6.686 29.993 1.00 46.88 87 ILE A CA 1
ATOM 729 C C . ILE A 1 87 ? -29.181 -6.508 29.983 1.00 46.88 87 ILE A C 1
ATOM 731 O O . ILE A 1 87 ? -29.724 -5.682 29.248 1.00 46.88 87 ILE A O 1
ATOM 735 N N . HIS A 1 88 ? -29.883 -7.195 30.892 1.00 45.25 88 HIS A N 1
ATOM 736 C CA . HIS A 1 88 ? -31.319 -7.049 31.150 1.00 45.25 88 HIS A CA 1
ATOM 737 C C . HIS A 1 88 ? -31.757 -5.636 31.600 1.00 45.25 88 HIS A C 1
ATOM 739 O O . HIS A 1 88 ? -32.955 -5.364 31.656 1.00 45.25 88 HIS A O 1
ATOM 745 N N . ALA A 1 89 ? -30.825 -4.719 31.892 1.00 54.47 89 ALA A N 1
ATOM 746 C CA . ALA A 1 89 ? -31.118 -3.376 32.391 1.00 54.47 89 ALA A CA 1
ATOM 747 C C . ALA A 1 89 ? -30.982 -2.247 31.343 1.00 54.47 89 ALA A C 1
ATOM 749 O O . ALA A 1 89 ? -31.041 -1.066 31.719 1.00 54.47 89 ALA A O 1
ATOM 750 N N . VAL A 1 90 ? -30.770 -2.563 30.055 1.00 61.88 90 VAL A N 1
ATOM 751 C CA . VAL A 1 90 ? -30.840 -1.577 28.960 1.00 61.88 90 VAL A CA 1
ATOM 752 C C . VAL A 1 90 ? -32.279 -1.519 28.448 1.00 61.88 90 VAL A C 1
ATOM 754 O O . VAL A 1 90 ? -32.745 -2.410 27.750 1.00 61.88 90 VAL A O 1
ATOM 757 N N . THR A 1 91 ? -33.003 -0.464 28.825 1.00 70.94 91 THR A N 1
ATOM 758 C CA . THR A 1 91 ? -34.379 -0.208 28.367 1.00 70.94 91 THR A CA 1
ATOM 759 C C . THR A 1 91 ? -34.393 0.740 27.166 1.00 70.94 91 THR A C 1
ATOM 761 O O . THR A 1 91 ? -33.416 1.450 26.929 1.00 70.94 91 THR A O 1
ATOM 764 N N . ILE A 1 92 ? -35.517 0.827 26.445 1.00 70.00 92 ILE A N 1
ATOM 765 C CA . ILE A 1 92 ? -35.708 1.787 25.340 1.00 70.00 92 ILE A CA 1
ATOM 766 C C . ILE A 1 92 ? -35.389 3.234 25.789 1.00 70.00 92 ILE A C 1
ATOM 768 O O . ILE A 1 92 ? -34.603 3.906 25.115 1.00 70.00 92 ILE A O 1
ATOM 772 N N . PRO A 1 93 ? -35.892 3.726 26.947 1.00 77.00 93 PRO A N 1
ATOM 773 C CA . PRO A 1 93 ? -35.483 5.022 27.492 1.00 77.00 93 PRO A CA 1
ATOM 774 C C . PRO A 1 93 ? -33.980 5.149 27.759 1.00 77.00 93 PRO A C 1
ATOM 776 O O . PRO A 1 93 ? -33.404 6.203 27.482 1.00 77.00 93 PRO A O 1
ATOM 779 N N . THR A 1 94 ? -33.341 4.098 28.286 1.00 79.88 94 THR A N 1
ATOM 780 C CA . THR A 1 94 ? -31.893 4.079 28.547 1.00 79.88 94 THR A CA 1
ATOM 781 C C . THR A 1 94 ? -31.113 4.209 27.244 1.00 79.88 94 THR A C 1
ATOM 783 O O . THR A 1 94 ? -30.290 5.113 27.128 1.00 79.88 94 THR A O 1
ATOM 786 N N . ALA A 1 95 ? -31.434 3.385 26.244 1.00 77.69 95 ALA A N 1
ATOM 787 C CA . ALA A 1 95 ? -30.812 3.440 24.927 1.00 77.69 95 ALA A CA 1
ATOM 788 C C . ALA A 1 95 ? -31.022 4.808 24.261 1.00 77.69 95 ALA A C 1
ATOM 790 O O . ALA A 1 95 ? -30.066 5.428 23.806 1.00 77.69 95 ALA A O 1
ATOM 791 N N . GLY A 1 96 ? -32.242 5.351 24.308 1.00 81.56 96 GLY A N 1
ATOM 792 C CA . GLY A 1 96 ? -32.538 6.683 23.781 1.00 81.56 96 GLY A CA 1
ATOM 793 C C . GLY A 1 96 ? -31.769 7.810 24.483 1.00 81.56 96 GLY A C 1
ATOM 794 O O . GLY A 1 96 ? -31.332 8.752 23.823 1.00 81.56 96 GLY A O 1
ATOM 795 N N . LYS A 1 97 ? -31.578 7.733 25.809 1.00 87.75 97 LYS A N 1
ATOM 796 C CA . LYS A 1 97 ? -30.775 8.709 26.567 1.00 87.75 97 LYS A CA 1
ATOM 797 C C . LYS A 1 97 ? -29.293 8.613 26.204 1.00 87.75 97 LYS A C 1
ATOM 799 O O . LYS A 1 97 ? -28.668 9.648 25.995 1.00 87.75 97 LYS A O 1
ATOM 804 N N . THR A 1 98 ? -28.757 7.401 26.092 1.00 88.38 98 THR A N 1
ATOM 805 C CA . THR A 1 98 ? -27.372 7.168 25.671 1.00 88.38 98 THR A CA 1
ATOM 806 C C . THR A 1 98 ? -27.123 7.663 24.251 1.00 88.38 98 THR A C 1
ATOM 808 O O . THR A 1 98 ? -26.148 8.370 24.036 1.00 88.38 98 THR A O 1
ATOM 811 N N . CYS A 1 99 ? -28.008 7.366 23.295 1.00 86.81 99 CYS A N 1
ATOM 812 C CA . CYS A 1 99 ? -27.858 7.847 21.923 1.00 86.81 99 CYS A CA 1
ATOM 813 C C . CYS A 1 99 ? -27.837 9.379 21.856 1.00 86.81 99 CYS A C 1
ATOM 815 O O . CYS A 1 99 ? -26.973 9.931 21.188 1.00 86.81 99 CYS A O 1
ATOM 817 N N . ARG A 1 100 ? -28.714 10.075 22.597 1.00 89.31 100 ARG A N 1
ATOM 818 C CA . ARG A 1 100 ? -28.664 11.546 22.698 1.00 89.31 100 ARG A CA 1
ATOM 819 C C . ARG A 1 100 ? -27.348 12.040 23.294 1.00 89.31 100 ARG A C 1
ATOM 821 O O . ARG A 1 100 ? -26.737 12.926 22.721 1.00 89.31 100 ARG A O 1
ATOM 828 N N . LYS A 1 101 ? -26.866 11.411 24.370 1.00 91.81 101 LYS A N 1
ATOM 829 C CA . LYS A 1 101 ? -25.554 11.739 24.944 1.00 91.81 101 LYS A CA 1
ATOM 830 C C . LYS A 1 101 ? -24.425 11.559 23.921 1.00 91.81 101 LYS A C 1
ATOM 832 O O . LYS A 1 101 ? -23.543 12.400 23.842 1.00 91.81 101 LYS A O 1
ATOM 837 N N . LEU A 1 102 ? -24.437 10.480 23.137 1.00 90.25 102 LEU A N 1
ATOM 838 C CA . LEU A 1 102 ? -23.432 10.237 22.095 1.00 90.25 102 LEU A CA 1
ATOM 839 C C . LEU A 1 102 ? -23.552 11.233 20.925 1.00 90.25 102 LEU A C 1
ATOM 841 O O . LEU A 1 102 ? -22.535 11.554 20.316 1.00 90.25 102 LEU A O 1
ATOM 845 N N . VAL A 1 103 ? -24.746 11.775 20.654 1.00 90.69 103 VAL A N 1
ATOM 846 C CA . VAL A 1 103 ? -24.926 12.927 19.749 1.00 90.69 103 VAL A CA 1
ATOM 847 C C . VAL A 1 103 ? -24.306 14.191 20.342 1.00 90.69 103 VAL A C 1
ATOM 849 O O . VAL A 1 103 ? -23.552 14.870 19.653 1.00 90.69 103 VAL A O 1
ATOM 852 N N . ASP A 1 104 ? -24.546 14.476 21.624 1.00 91.00 104 ASP A N 1
ATOM 853 C CA . ASP A 1 104 ? -23.969 15.643 22.311 1.00 91.00 104 ASP A CA 1
ATOM 854 C C . ASP A 1 104 ? -22.429 15.583 22.358 1.00 91.00 104 ASP A C 1
ATOM 856 O O . ASP A 1 104 ? -21.756 16.612 22.367 1.00 91.00 104 ASP A O 1
ATOM 860 N N . LEU A 1 105 ? -21.862 14.371 22.357 1.00 90.19 105 LEU A N 1
ATOM 861 C CA . LEU A 1 105 ? -20.420 14.123 22.256 1.00 90.19 105 LEU A CA 1
ATOM 862 C C . LEU A 1 105 ? -19.881 14.175 20.816 1.00 90.19 105 LEU A C 1
ATOM 864 O O . LEU A 1 105 ? -18.684 13.984 20.616 1.00 90.19 105 LEU A O 1
ATOM 868 N N . GLY A 1 106 ? -20.735 14.405 19.817 1.00 90.69 106 GLY A N 1
ATOM 869 C CA . GLY A 1 106 ? -20.358 14.466 18.404 1.00 90.69 106 GLY A CA 1
ATOM 870 C C . GLY A 1 106 ? -20.034 13.113 17.763 1.00 90.69 106 GLY A C 1
ATOM 871 O O . GLY A 1 106 ? -19.500 13.101 16.656 1.00 90.69 106 GLY A O 1
ATOM 872 N N . ILE A 1 107 ? -20.351 12.001 18.438 1.00 90.00 107 ILE A N 1
ATOM 873 C CA . ILE A 1 107 ? -20.060 10.624 18.003 1.00 90.00 107 ILE A CA 1
ATOM 874 C C . ILE A 1 107 ? -21.183 10.091 17.115 1.00 90.00 107 ILE A C 1
ATOM 876 O O . ILE A 1 107 ? -20.940 9.460 16.088 1.00 90.00 107 ILE A O 1
ATOM 880 N N . PHE A 1 108 ? -22.427 10.338 17.522 1.00 89.00 108 PHE A N 1
ATOM 881 C CA . PHE A 1 108 ? -23.601 9.987 16.734 1.00 89.00 108 PHE A CA 1
ATOM 882 C C . PHE A 1 108 ? -24.170 11.209 16.031 1.00 89.00 108 PHE A C 1
ATOM 884 O O . PHE A 1 108 ? -24.071 12.332 16.517 1.00 89.00 108 PHE A O 1
ATOM 891 N N . GLU A 1 109 ? -24.853 10.970 14.922 1.00 84.88 109 GLU A N 1
ATOM 892 C CA . GLU A 1 109 ? -25.713 11.960 14.290 1.00 84.88 109 GLU A CA 1
ATOM 893 C C . GLU A 1 109 ? -27.159 11.463 14.267 1.00 84.88 109 GLU A C 1
ATOM 895 O O . GLU A 1 109 ? -27.448 10.262 14.190 1.00 84.88 109 GLU A O 1
ATOM 900 N N . ARG A 1 110 ? -28.086 12.411 14.423 1.00 82.38 110 ARG A N 1
ATOM 901 C CA . ARG A 1 110 ? -29.521 12.156 14.521 1.00 82.38 110 ARG A CA 1
ATOM 902 C C . ARG A 1 110 ? -30.172 12.374 13.162 1.00 82.38 110 ARG A C 1
ATOM 904 O O . ARG A 1 110 ? -30.135 13.476 12.631 1.00 82.38 110 ARG A O 1
ATOM 911 N N . VAL A 1 111 ? -30.868 11.357 12.660 1.00 73.06 111 VAL A N 1
ATOM 912 C CA . VAL A 1 111 ? -31.685 11.470 11.445 1.00 73.06 111 VAL A CA 1
ATOM 913 C C . VAL A 1 111 ? -33.155 11.523 11.841 1.00 73.06 111 VAL A C 1
ATOM 915 O O . VAL A 1 111 ? -33.733 10.547 12.332 1.00 73.06 111 VAL A O 1
ATOM 918 N N . GLU A 1 112 ? -33.776 12.682 11.639 1.00 62.38 112 GLU A N 1
ATOM 919 C CA . GLU A 1 112 ? -35.216 12.855 11.822 1.00 62.38 112 GLU A CA 1
ATOM 920 C C . GLU A 1 112 ? -35.950 12.388 10.555 1.00 62.38 112 GLU A C 1
ATOM 922 O O . GLU A 1 112 ? -35.851 13.007 9.497 1.00 62.38 112 GLU A O 1
ATOM 927 N N . LYS A 1 113 ? -36.703 11.279 10.630 1.00 58.50 113 LYS A N 1
ATOM 928 C CA . LYS A 1 113 ? -37.618 10.876 9.547 1.00 58.50 113 LYS A CA 1
ATOM 929 C C . LYS A 1 113 ? -39.053 11.312 9.831 1.00 58.50 113 LYS A C 1
ATOM 931 O O . LYS A 1 113 ? -39.586 11.087 10.915 1.00 58.50 113 LYS A O 1
ATOM 936 N N . LYS A 1 114 ? -39.701 11.848 8.787 1.00 45.91 114 LYS A N 1
ATOM 937 C CA . LYS A 1 114 ? -41.145 12.125 8.723 1.00 45.91 114 LYS A CA 1
ATOM 938 C C . LYS A 1 114 ? -41.972 10.856 8.974 1.00 45.91 114 LYS A C 1
ATOM 940 O O . LYS A 1 114 ? -41.647 9.782 8.465 1.00 45.91 114 LYS A O 1
ATOM 945 N N . ARG A 1 115 ? -43.076 11.029 9.715 1.00 42.34 115 ARG A N 1
ATOM 946 C CA . ARG A 1 115 ? -44.126 10.037 10.019 1.00 42.34 115 ARG A CA 1
ATOM 947 C C . ARG A 1 115 ? -44.358 9.055 8.869 1.00 42.34 115 ARG A C 1
ATOM 949 O O . ARG A 1 115 ? -44.776 9.448 7.782 1.00 42.34 115 ARG A O 1
ATOM 956 N N . THR A 1 116 ? -44.200 7.761 9.134 1.00 43.69 116 THR A N 1
ATOM 957 C CA . THR A 1 116 ? -44.798 6.746 8.259 1.00 43.69 116 THR A CA 1
ATOM 958 C C . THR A 1 116 ? -46.272 6.602 8.635 1.00 43.69 116 THR A C 1
ATOM 960 O O . THR A 1 116 ? -46.591 6.404 9.803 1.00 43.69 116 THR A O 1
ATOM 963 N N . GLN A 1 117 ? -47.175 6.677 7.650 1.00 45.22 117 GLN A N 1
ATOM 964 C CA . GLN A 1 117 ? -48.647 6.684 7.809 1.00 45.22 117 GLN A CA 1
ATOM 965 C C . GLN A 1 117 ? -49.246 5.522 8.639 1.00 45.22 117 GLN A C 1
ATOM 967 O O . GLN A 1 117 ? -50.440 5.524 8.910 1.00 45.22 117 GLN A O 1
ATOM 972 N N . LYS A 1 118 ? -48.447 4.524 9.045 1.00 47.25 118 LYS A N 1
ATOM 973 C CA . LYS A 1 118 ? -48.883 3.332 9.790 1.00 47.25 118 LYS A CA 1
ATOM 974 C C . LYS A 1 118 ? -48.352 3.231 11.230 1.00 47.25 118 LYS A C 1
ATOM 976 O O . LYS A 1 118 ? -48.743 2.301 11.926 1.00 47.25 118 LYS A O 1
ATOM 981 N N . LYS A 1 119 ? -47.488 4.143 11.704 1.00 46.72 119 LYS A N 1
ATOM 982 C CA . LYS A 1 119 ? -47.029 4.178 13.108 1.00 46.72 119 LYS A CA 1
ATOM 983 C C . LYS A 1 119 ? -47.216 5.584 13.685 1.00 46.72 119 LYS A C 1
ATOM 985 O O . LYS A 1 119 ? -46.633 6.541 13.193 1.00 46.72 119 LYS A O 1
ATOM 990 N N . PHE A 1 120 ? -48.014 5.692 14.747 1.00 46.00 120 PHE A N 1
ATOM 991 C CA . PHE A 1 120 ? -48.331 6.947 15.447 1.00 46.00 120 PHE A CA 1
ATOM 992 C C . PHE A 1 120 ? -47.146 7.575 16.214 1.00 46.00 120 PHE A C 1
ATOM 994 O O . PHE A 1 120 ? -47.313 8.637 16.806 1.00 46.00 120 PHE A O 1
ATOM 1001 N N . GLN A 1 121 ? -45.955 6.966 16.203 1.00 49.50 121 GLN A N 1
ATOM 1002 C CA . GLN A 1 121 ? -44.777 7.456 16.927 1.00 49.50 121 GLN A CA 1
ATOM 1003 C C . GLN A 1 121 ? -43.626 7.792 15.973 1.00 49.50 121 GLN A C 1
ATOM 1005 O O . GLN A 1 121 ? -43.267 6.997 15.102 1.00 49.50 121 GLN A O 1
ATOM 1010 N N . GLU A 1 122 ? -43.041 8.977 16.157 1.00 52.84 122 GLU A N 1
ATOM 1011 C CA . GLU A 1 122 ? -41.789 9.388 15.521 1.00 52.84 122 GLU A CA 1
ATOM 1012 C C . GLU A 1 122 ? -40.633 8.567 16.099 1.00 52.84 122 GLU A C 1
ATOM 1014 O O . GLU A 1 122 ? -40.209 8.759 17.238 1.00 52.84 122 GLU A O 1
ATOM 1019 N N . THR A 1 123 ? -40.115 7.622 15.320 1.00 57.34 123 THR A N 1
ATOM 1020 C CA . THR A 1 123 ? -38.923 6.859 15.701 1.00 57.34 123 THR A CA 1
ATOM 1021 C C . THR A 1 123 ? -37.678 7.627 15.273 1.00 57.34 123 THR A C 1
ATOM 1023 O O . THR A 1 123 ? -37.376 7.696 14.081 1.00 57.34 123 THR A O 1
ATOM 1026 N N . THR A 1 124 ? -36.962 8.203 16.240 1.00 67.12 124 THR A N 1
ATOM 1027 C CA . THR A 1 124 ? -35.665 8.853 15.999 1.00 67.12 124 THR A CA 1
ATOM 1028 C C . THR A 1 124 ? -34.611 7.808 15.638 1.00 67.12 124 THR A C 1
ATOM 1030 O O . THR A 1 124 ? -34.491 6.801 16.337 1.00 67.12 124 THR A O 1
ATOM 1033 N N . GLN A 1 125 ? -33.846 8.064 14.577 1.00 71.06 125 GLN A N 1
ATOM 1034 C CA . GLN A 1 125 ? -32.731 7.219 14.159 1.00 71.06 125 GLN A CA 1
ATOM 1035 C C . GLN A 1 125 ? -31.396 7.874 14.518 1.00 71.06 125 GLN A C 1
ATOM 1037 O O . GLN A 1 125 ? -31.270 9.098 14.456 1.00 71.06 125 GLN A O 1
ATOM 1042 N N . TYR A 1 126 ? -30.411 7.048 14.859 1.00 78.06 126 TYR A N 1
ATOM 1043 C CA . TYR A 1 126 ? -29.034 7.469 15.109 1.00 78.06 126 TYR A CA 1
ATOM 1044 C C . TYR A 1 126 ? -28.093 6.652 14.233 1.00 78.06 126 TYR A C 1
ATOM 1046 O O . TYR A 1 126 ? -28.405 5.491 13.953 1.00 78.06 126 TYR A O 1
ATOM 1054 N N . PHE A 1 127 ? -26.966 7.244 13.847 1.00 81.62 127 PHE A N 1
ATOM 1055 C CA . PHE A 1 127 ? -25.855 6.533 13.220 1.00 81.62 127 PHE A CA 1
ATOM 1056 C C . PHE A 1 127 ? -24.514 6.980 13.795 1.00 81.62 127 PHE A C 1
ATOM 1058 O O . PHE A 1 127 ? -24.380 8.113 14.259 1.00 81.62 127 PHE A O 1
ATOM 1065 N N . LEU A 1 128 ? -23.542 6.068 13.774 1.00 85.62 128 LEU A N 1
ATOM 1066 C CA . LEU A 1 128 ? -22.155 6.341 14.133 1.00 85.62 128 LEU A CA 1
ATOM 1067 C C . LEU A 1 128 ? -21.471 7.054 12.965 1.00 85.62 128 LEU A C 1
ATOM 1069 O O . LEU A 1 128 ? -21.475 6.538 11.849 1.00 85.62 128 LEU A O 1
ATOM 1073 N N . LYS A 1 129 ? -20.928 8.248 13.210 1.00 87.56 129 LYS A N 1
ATOM 1074 C CA . LYS A 1 129 ? -20.234 9.021 12.175 1.00 87.56 129 LYS A CA 1
ATOM 1075 C C . LYS A 1 129 ? -18.891 8.364 11.851 1.00 87.56 129 LYS A C 1
ATOM 1077 O O . LYS A 1 129 ? -18.211 7.878 12.749 1.00 87.56 129 LYS A O 1
ATOM 1082 N N . SER A 1 130 ? -18.498 8.390 10.582 1.00 84.44 130 SER A N 1
ATOM 1083 C CA . SER A 1 130 ? -17.244 7.804 10.090 1.00 84.44 130 SER A CA 1
ATOM 1084 C C . SER A 1 130 ? -16.105 8.820 9.941 1.00 84.44 130 SER A C 1
ATOM 1086 O O . SER A 1 130 ? -15.066 8.503 9.369 1.00 84.44 130 SER A O 1
ATOM 1088 N N . ASP A 1 131 ? -16.290 10.059 10.408 1.00 87.44 131 ASP A N 1
ATOM 1089 C CA . ASP A 1 131 ? -15.246 11.079 10.348 1.00 87.44 131 ASP A CA 1
ATOM 1090 C C . ASP A 1 131 ? -14.110 10.804 11.346 1.00 87.44 131 ASP A C 1
ATOM 1092 O O . ASP A 1 131 ? -14.278 10.136 12.372 1.00 87.44 131 ASP A O 1
ATOM 1096 N N . PHE A 1 132 ? -12.937 11.364 11.057 1.00 88.75 132 PHE A N 1
ATOM 1097 C CA . PHE A 1 132 ? -11.721 11.077 11.807 1.00 88.75 132 PHE A CA 1
ATOM 1098 C C . PHE A 1 132 ? -11.771 11.507 13.288 1.00 88.75 132 PHE A C 1
ATOM 1100 O O . PHE A 1 132 ? -11.211 10.820 14.147 1.00 88.75 132 PHE A O 1
ATOM 1107 N N . GLU A 1 133 ? -12.464 12.598 13.629 1.00 90.88 133 GLU A N 1
ATOM 1108 C CA . GLU A 1 133 ? -12.585 13.051 15.025 1.00 90.88 133 GLU A CA 1
ATOM 1109 C C . GLU A 1 133 ? -13.498 12.128 15.842 1.00 90.88 133 GLU A C 1
ATOM 1111 O O . GLU A 1 133 ? -13.195 11.786 16.995 1.00 90.88 133 GLU A O 1
ATOM 1116 N N . THR A 1 134 ? -14.574 11.638 15.223 1.00 91.56 134 THR A N 1
ATOM 1117 C CA . THR A 1 134 ? -15.398 10.576 15.807 1.00 91.56 134 THR A CA 1
ATOM 1118 C C . THR A 1 134 ? -14.581 9.301 16.003 1.00 91.56 134 THR A C 1
ATOM 1120 O O . THR A 1 134 ? -14.602 8.716 17.090 1.00 91.56 134 THR A O 1
ATOM 1123 N N . PHE A 1 135 ? -13.792 8.899 15.002 1.00 93.06 135 PHE A N 1
ATOM 1124 C CA . PHE A 1 135 ? -12.933 7.719 15.092 1.00 93.06 135 PHE A CA 1
ATOM 1125 C C . PHE A 1 135 ? -11.915 7.804 16.233 1.00 93.06 135 PHE A C 1
ATOM 1127 O O . PHE A 1 135 ? -11.787 6.847 16.994 1.00 93.06 135 PHE A O 1
ATOM 1134 N N . LYS A 1 136 ? -11.250 8.953 16.429 1.00 93.38 136 LYS A N 1
ATOM 1135 C CA . LYS A 1 136 ? -10.369 9.185 17.591 1.00 93.38 136 LYS A CA 1
ATOM 1136 C C . LYS A 1 136 ? -11.083 8.916 18.913 1.00 93.38 136 LYS A C 1
ATOM 1138 O O . LYS A 1 136 ? -10.530 8.253 19.790 1.00 93.38 136 LYS A O 1
ATOM 1143 N N . SER A 1 137 ? -12.304 9.429 19.054 1.00 93.00 137 SER A N 1
ATOM 1144 C CA . SER A 1 137 ? -13.105 9.259 20.268 1.00 93.00 137 SER A CA 1
ATOM 1145 C C . SER A 1 137 ? -13.474 7.793 20.490 1.00 93.00 137 SER A C 1
ATOM 1147 O O . SER A 1 137 ? -13.287 7.271 21.589 1.00 93.00 137 SER A O 1
ATOM 1149 N N . VAL A 1 138 ? -13.922 7.102 19.437 1.00 92.94 138 VAL A N 1
ATOM 1150 C CA . VAL A 1 138 ? -14.235 5.666 19.487 1.00 92.94 138 VAL A CA 1
ATOM 1151 C C . VAL A 1 138 ? -13.002 4.839 19.849 1.00 92.94 138 VAL A C 1
ATOM 1153 O O . VAL A 1 138 ? -13.073 4.004 20.749 1.00 92.94 138 VAL A O 1
ATOM 1156 N N . LEU A 1 139 ? -11.859 5.102 19.213 1.00 94.81 139 LEU A N 1
ATOM 1157 C CA . LEU A 1 139 ? -10.599 4.418 19.492 1.00 94.81 139 LEU A CA 1
ATOM 1158 C C . LEU A 1 139 ? -10.160 4.623 20.942 1.00 94.81 139 LEU A C 1
ATOM 1160 O O . LEU A 1 139 ? -9.744 3.676 21.604 1.00 94.81 139 LEU A O 1
ATOM 1164 N N . LEU A 1 140 ? -10.307 5.833 21.478 1.00 93.88 140 LEU A N 1
ATOM 1165 C CA . LEU A 1 140 ? -10.009 6.085 22.882 1.00 93.88 140 LEU A CA 1
ATOM 1166 C C . LEU A 1 140 ? -10.921 5.269 23.813 1.00 93.88 140 LEU A C 1
ATOM 1168 O O . LEU A 1 140 ? -10.432 4.706 24.792 1.00 93.88 140 LEU A O 1
ATOM 1172 N N . PHE A 1 141 ? -12.219 5.166 23.510 1.00 93.44 141 PHE A N 1
ATOM 1173 C CA . PHE A 1 141 ? -13.133 4.334 24.295 1.00 93.44 141 PHE A CA 1
ATOM 1174 C C . PHE A 1 141 ? -12.801 2.846 24.205 1.00 93.44 141 PHE A C 1
ATOM 1176 O O . PHE A 1 141 ? -12.815 2.185 25.242 1.00 93.44 141 PHE A O 1
ATOM 1183 N N . LEU A 1 142 ? -12.423 2.342 23.028 1.00 93.06 142 LEU A N 1
ATOM 1184 C CA . LEU A 1 142 ? -11.924 0.974 22.858 1.00 93.06 142 LEU A CA 1
ATOM 1185 C C . LEU A 1 142 ? -10.712 0.716 23.763 1.00 93.06 142 LEU A C 1
ATOM 1187 O O . LEU A 1 142 ? -10.683 -0.250 24.521 1.00 93.06 142 LEU A O 1
ATOM 1191 N N . MET A 1 143 ? -9.735 1.627 23.766 1.00 93.06 143 MET A N 1
ATOM 1192 C CA . MET A 1 143 ? -8.529 1.481 24.589 1.00 93.06 143 MET A CA 1
ATOM 1193 C C . MET A 1 143 ? -8.800 1.561 26.101 1.00 93.06 143 MET A C 1
ATOM 1195 O O . MET A 1 143 ? -8.006 1.040 26.887 1.00 93.06 143 MET A O 1
ATOM 1199 N N . GLN A 1 144 ? -9.894 2.206 26.518 1.00 91.81 144 GLN A N 1
ATOM 1200 C CA . GLN A 1 144 ? -10.279 2.360 27.926 1.00 91.81 144 GLN A CA 1
ATOM 1201 C C . GLN A 1 144 ? -11.169 1.229 28.452 1.00 91.81 144 GLN A C 1
ATOM 1203 O O . GLN A 1 144 ? -11.058 0.894 29.629 1.00 91.81 144 GLN A O 1
ATOM 1208 N N . ASN A 1 145 ? -12.063 0.692 27.618 1.00 90.69 145 ASN A N 1
ATOM 1209 C CA . ASN A 1 145 ? -13.142 -0.196 28.064 1.00 90.69 145 ASN A CA 1
ATOM 1210 C C . ASN A 1 145 ? -12.955 -1.656 27.640 1.00 90.69 145 ASN A C 1
ATOM 1212 O O . ASN A 1 145 ? -13.596 -2.517 28.230 1.00 90.69 145 ASN A O 1
ATOM 1216 N N . CYS A 1 146 ? -12.088 -1.934 26.664 1.00 90.56 146 CYS A N 1
ATOM 1217 C CA . CYS A 1 146 ? -11.844 -3.290 26.178 1.00 90.56 146 CYS A CA 1
ATOM 1218 C C . CYS A 1 146 ? -10.523 -3.855 26.687 1.00 90.56 146 CYS A C 1
ATOM 1220 O O . CYS A 1 146 ? -9.542 -3.116 26.851 1.00 90.56 146 CYS A O 1
ATOM 1222 N N . ASP A 1 147 ? -10.459 -5.174 26.851 1.00 90.69 147 ASP A N 1
ATOM 1223 C CA . ASP A 1 147 ? -9.189 -5.886 26.997 1.00 90.69 147 ASP A CA 1
ATOM 1224 C C . ASP A 1 147 ? -8.456 -6.042 25.648 1.00 90.69 147 ASP A C 1
ATOM 1226 O O . ASP A 1 147 ? -8.883 -5.522 24.618 1.00 90.69 147 ASP A O 1
ATOM 1230 N N . ALA A 1 148 ? -7.296 -6.701 25.646 1.00 89.06 148 ALA A N 1
ATOM 1231 C CA . ALA A 1 148 ? -6.485 -6.842 24.437 1.00 89.06 148 ALA A CA 1
ATOM 1232 C C . ALA A 1 148 ? -7.162 -7.677 23.334 1.00 89.06 148 ALA A C 1
ATOM 1234 O O . ALA A 1 148 ? -7.025 -7.334 22.161 1.00 89.06 148 ALA A O 1
ATOM 1235 N N . TYR A 1 149 ? -7.889 -8.737 23.695 1.00 89.31 149 TYR A N 1
ATOM 1236 C CA . TYR A 1 149 ? -8.547 -9.622 22.732 1.00 89.31 149 TYR A CA 1
ATOM 1237 C C . TYR A 1 149 ? -9.757 -8.935 22.116 1.00 89.31 149 TYR A C 1
ATOM 1239 O O . TYR A 1 149 ? -9.885 -8.883 20.894 1.00 89.31 149 TYR A O 1
ATOM 1247 N N . GLU A 1 150 ? -10.584 -8.316 22.956 1.00 89.19 150 GLU A N 1
ATOM 1248 C CA . GLU A 1 150 ? -11.753 -7.572 22.507 1.00 89.19 150 GLU A CA 1
ATOM 1249 C C . GLU A 1 150 ? -11.342 -6.405 21.597 1.00 89.19 150 GLU A C 1
ATOM 1251 O O . GLU A 1 150 ? -11.992 -6.157 20.589 1.00 89.19 150 GLU A O 1
ATOM 1256 N N . ARG A 1 151 ? -10.223 -5.715 21.862 1.00 92.25 151 ARG A N 1
ATOM 1257 C CA . ARG A 1 151 ? -9.720 -4.676 20.942 1.00 92.25 151 ARG A CA 1
ATOM 1258 C C . ARG A 1 151 ? -9.391 -5.234 19.559 1.00 92.25 151 ARG A C 1
ATOM 1260 O O . ARG A 1 151 ? -9.748 -4.611 18.564 1.00 92.25 151 ARG A O 1
ATOM 1267 N N . VAL A 1 152 ? -8.710 -6.379 19.491 1.00 89.69 152 VAL A N 1
ATOM 1268 C CA . VAL A 1 152 ? -8.375 -7.033 18.214 1.00 89.69 152 VAL A CA 1
ATOM 1269 C C . VAL A 1 152 ? -9.643 -7.450 17.465 1.00 89.69 152 VAL A C 1
ATOM 1271 O O . VAL A 1 152 ? -9.758 -7.213 16.260 1.00 89.69 152 VAL A O 1
ATOM 1274 N N . GLU A 1 153 ? -10.627 -7.996 18.180 1.00 86.62 153 GLU A N 1
ATOM 1275 C CA . GLU A 1 153 ? -11.942 -8.306 17.618 1.00 86.62 153 GLU A CA 1
ATOM 1276 C C . GLU A 1 153 ? -12.620 -7.042 17.072 1.00 86.62 153 GLU A C 1
ATOM 1278 O O . GLU A 1 153 ? -13.058 -7.027 15.923 1.00 86.62 153 GLU A O 1
ATOM 1283 N N . MET A 1 154 ? -12.631 -5.947 17.838 1.00 87.81 154 MET A N 1
ATOM 1284 C CA . MET A 1 154 ? -13.283 -4.703 17.426 1.00 87.81 154 MET A CA 1
ATOM 1285 C C . MET A 1 154 ? -12.667 -4.095 16.162 1.00 87.81 154 MET A C 1
ATOM 1287 O O . MET A 1 154 ? -13.399 -3.617 15.296 1.00 87.81 154 MET A O 1
ATOM 1291 N N . LEU A 1 155 ? -11.341 -4.175 16.007 1.00 89.38 155 LEU A N 1
ATOM 1292 C CA . LEU A 1 155 ? -10.648 -3.755 14.782 1.00 89.38 155 LEU A CA 1
ATOM 1293 C C . LEU A 1 155 ? -11.052 -4.585 13.551 1.00 89.38 155 LEU A C 1
ATOM 1295 O O . LEU A 1 155 ? -10.894 -4.123 12.422 1.00 89.38 155 LEU A O 1
ATOM 1299 N N . SER A 1 156 ? -11.593 -5.786 13.759 1.00 83.12 156 SER A N 1
ATOM 1300 C CA . SER A 1 156 ? -12.070 -6.665 12.692 1.00 83.12 156 SER A CA 1
ATOM 1301 C C . SER A 1 156 ? -13.473 -6.303 12.198 1.00 83.12 156 SER A C 1
ATOM 1303 O O . SER A 1 156 ? -13.940 -6.920 11.246 1.00 83.12 156 SER A O 1
ATOM 1305 N N . HIS A 1 157 ? -14.173 -5.340 12.802 1.00 83.88 157 HIS A N 1
ATOM 1306 C CA . HIS A 1 157 ? -15.487 -4.911 12.316 1.00 83.88 157 HIS A CA 1
ATOM 1307 C C . HIS A 1 157 ? -15.382 -3.837 11.233 1.00 83.88 157 HIS A C 1
ATOM 1309 O O . HIS A 1 157 ? -14.413 -3.077 11.170 1.00 83.88 157 HIS A O 1
ATOM 1315 N N . SER A 1 158 ? -16.402 -3.770 10.373 1.00 78.31 158 SER A N 1
ATOM 1316 C CA . SER A 1 158 ? -16.406 -2.911 9.185 1.00 78.31 158 SER A CA 1
ATOM 1317 C C . SER A 1 158 ? -16.188 -1.433 9.504 1.00 78.31 158 SER A C 1
ATOM 1319 O O . SER A 1 158 ? -15.427 -0.810 8.776 1.00 78.31 158 SER A O 1
ATOM 1321 N N . TYR A 1 159 ? -16.708 -0.913 10.624 1.00 85.25 159 TYR A N 1
ATOM 1322 C CA . TYR A 1 159 ? -16.436 0.466 11.060 1.00 85.25 159 TYR A CA 1
ATOM 1323 C C . TYR A 1 159 ? -14.939 0.775 11.106 1.00 85.25 159 TYR A C 1
ATOM 1325 O O . TYR A 1 159 ? -14.458 1.725 10.493 1.00 85.25 159 TYR A O 1
ATOM 1333 N N . CYS A 1 160 ? -14.171 -0.065 11.805 1.00 87.56 160 CYS A N 1
ATOM 1334 C CA . CYS A 1 160 ? -12.729 0.107 11.906 1.00 87.56 160 CYS A CA 1
ATOM 1335 C C . CYS A 1 160 ? -12.046 -0.162 10.561 1.00 87.56 160 CYS A C 1
ATOM 1337 O O . CYS A 1 160 ? -11.205 0.631 10.146 1.00 87.56 160 CYS A O 1
ATOM 1339 N N . ARG A 1 161 ? -12.422 -1.231 9.848 1.00 82.88 161 ARG A N 1
ATOM 1340 C CA . ARG A 1 161 ? -11.812 -1.577 8.551 1.00 82.88 161 ARG A CA 1
ATOM 1341 C C . ARG A 1 161 ? -11.977 -0.478 7.499 1.00 82.88 161 ARG A C 1
ATOM 1343 O O . ARG A 1 161 ? -11.044 -0.222 6.749 1.00 82.88 161 ARG A O 1
ATOM 1350 N N . ASN A 1 162 ? -13.140 0.168 7.457 1.00 82.12 162 ASN A N 1
ATOM 1351 C CA . ASN A 1 162 ? -13.463 1.212 6.485 1.00 82.12 162 ASN A CA 1
ATOM 1352 C C . ASN A 1 162 ? -12.721 2.525 6.764 1.00 82.12 162 ASN A C 1
ATOM 1354 O O . ASN A 1 162 ? -12.527 3.320 5.851 1.00 82.12 162 ASN A O 1
ATOM 1358 N N . ILE A 1 163 ? -12.300 2.751 8.012 1.00 88.19 163 ILE A N 1
ATOM 1359 C CA . ILE A 1 163 ? -11.575 3.962 8.413 1.00 88.19 163 ILE A CA 1
ATOM 1360 C C . ILE A 1 163 ? -10.056 3.746 8.380 1.00 88.19 163 ILE A C 1
ATOM 1362 O O . ILE A 1 163 ? -9.314 4.672 8.061 1.00 88.19 163 ILE A O 1
ATOM 1366 N N . ILE A 1 164 ? -9.563 2.542 8.694 1.00 91.38 164 ILE A N 1
ATOM 1367 C CA . ILE A 1 164 ? -8.124 2.232 8.721 1.00 91.38 164 ILE A CA 1
ATOM 1368 C C . ILE A 1 164 ? -7.628 1.918 7.299 1.00 91.38 164 ILE A C 1
ATOM 1370 O O . ILE A 1 164 ? -7.360 0.766 6.950 1.00 91.38 164 ILE A O 1
ATOM 1374 N N . THR A 1 165 ? -7.516 2.965 6.484 1.00 90.06 165 THR A N 1
ATOM 1375 C CA . THR A 1 165 ? -7.133 2.921 5.064 1.00 90.06 165 THR A CA 1
ATOM 1376 C C . THR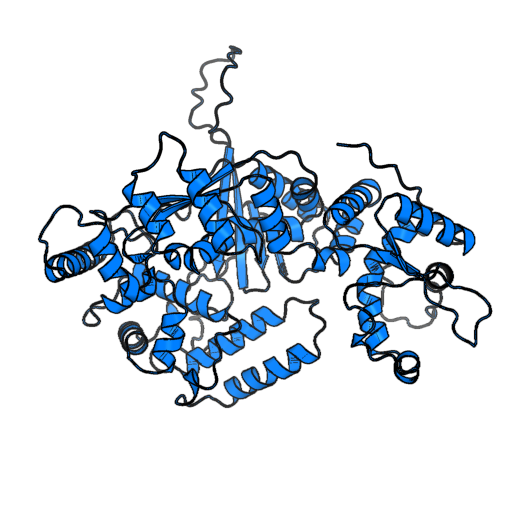 A 1 165 ? -5.763 3.560 4.813 1.00 90.06 165 THR A C 1
ATOM 1378 O O . THR A 1 165 ? -5.162 4.161 5.707 1.00 90.06 165 THR A O 1
ATOM 1381 N N . GLU A 1 166 ? -5.258 3.460 3.579 1.00 91.88 166 GLU A N 1
ATOM 1382 C CA . GLU A 1 166 ? -4.069 4.217 3.170 1.00 91.88 166 GLU A CA 1
ATOM 1383 C C . GLU A 1 166 ? -4.277 5.735 3.290 1.00 91.88 166 GLU A C 1
ATOM 1385 O O . GLU A 1 166 ? -3.368 6.445 3.720 1.00 91.88 166 GLU A O 1
ATOM 1390 N N . ASP A 1 167 ? -5.471 6.238 2.958 1.00 91.62 167 ASP A N 1
ATOM 1391 C CA . ASP A 1 167 ? -5.784 7.667 3.048 1.00 91.62 167 ASP A CA 1
ATOM 1392 C C . ASP A 1 167 ? -5.743 8.185 4.494 1.00 91.62 167 ASP A C 1
ATOM 1394 O O . ASP A 1 167 ? -5.221 9.273 4.744 1.00 91.62 167 ASP A O 1
ATOM 1398 N N . LEU A 1 168 ? -6.166 7.379 5.478 1.00 93.62 168 LEU A N 1
ATOM 1399 C CA . LEU A 1 168 ? -5.967 7.710 6.893 1.00 93.62 168 LEU A CA 1
ATOM 1400 C C . LEU A 1 168 ? -4.478 7.916 7.207 1.00 93.62 168 LEU A C 1
ATOM 1402 O O . LEU A 1 168 ? -4.111 8.874 7.896 1.00 93.62 168 LEU A O 1
ATOM 1406 N N . VAL A 1 169 ? -3.615 7.020 6.717 1.00 95.75 169 VAL A N 1
ATOM 1407 C CA . VAL A 1 169 ? -2.164 7.118 6.921 1.00 95.75 169 VAL A CA 1
ATOM 1408 C C . VAL A 1 169 ? -1.622 8.379 6.251 1.00 95.75 169 VAL A C 1
ATOM 1410 O O . VAL A 1 169 ? -0.947 9.164 6.919 1.00 95.75 169 VAL A O 1
ATOM 1413 N N . ARG A 1 170 ? -1.967 8.627 4.982 1.00 94.94 170 ARG A N 1
ATOM 1414 C CA . ARG A 1 170 ? -1.544 9.821 4.231 1.00 94.94 170 ARG A CA 1
ATOM 1415 C C . ARG A 1 170 ? -1.984 11.111 4.905 1.00 94.94 170 ARG A C 1
ATOM 1417 O O . ARG A 1 170 ? -1.154 11.981 5.158 1.00 94.94 170 ARG A O 1
ATOM 1424 N N . THR A 1 171 ? -3.257 11.202 5.277 1.00 94.00 171 THR A N 1
ATOM 1425 C CA . THR A 1 171 ? -3.825 12.353 5.985 1.00 94.00 171 THR A CA 1
ATOM 1426 C C . THR A 1 171 ? -3.086 12.611 7.292 1.00 94.00 171 THR A C 1
ATOM 1428 O O . THR A 1 171 ? -2.725 13.750 7.589 1.00 94.00 171 THR A O 1
ATOM 1431 N N . ARG A 1 172 ? -2.759 11.561 8.055 1.00 94.75 172 ARG A N 1
ATOM 1432 C CA . ARG A 1 172 ? -2.017 11.720 9.311 1.00 94.75 172 ARG A CA 1
ATOM 1433 C C . ARG A 1 172 ? -0.563 12.099 9.143 1.00 94.75 172 ARG A C 1
ATOM 1435 O O . ARG A 1 172 ? -0.074 12.920 9.917 1.00 94.75 172 ARG A O 1
ATOM 1442 N N . LEU A 1 173 ? 0.120 11.538 8.155 1.00 95.31 173 LEU A N 1
ATOM 1443 C CA . LEU A 1 173 ? 1.482 11.933 7.809 1.00 95.31 173 LEU A CA 1
ATOM 1444 C C . LEU A 1 173 ? 1.522 13.397 7.346 1.00 95.31 173 LEU A C 1
ATOM 1446 O O . LEU A 1 173 ? 2.380 14.155 7.797 1.00 95.31 173 LEU A O 1
ATOM 1450 N N . PHE A 1 174 ? 0.541 13.820 6.550 1.00 94.69 174 PHE A N 1
ATOM 1451 C CA . PHE A 1 174 ? 0.387 15.198 6.094 1.00 94.69 174 PHE A CA 1
ATOM 1452 C C . PHE A 1 174 ? 0.127 16.191 7.235 1.00 94.69 174 PHE A C 1
ATOM 1454 O O . PHE A 1 174 ? 0.836 17.190 7.356 1.00 94.69 174 PHE A O 1
ATOM 1461 N N . GLU A 1 175 ? -0.847 15.914 8.113 1.00 93.44 175 GLU A N 1
ATOM 1462 C CA . GLU A 1 175 ? -1.135 16.739 9.302 1.00 93.44 175 GLU A CA 1
ATOM 1463 C C . GLU A 1 175 ? 0.108 16.927 10.182 1.00 93.44 175 GLU A C 1
ATOM 1465 O O . GLU A 1 175 ? 0.292 17.961 10.827 1.00 93.44 175 GLU A O 1
ATOM 1470 N N . LYS A 1 176 ? 0.965 15.905 10.205 1.00 93.94 176 LYS A N 1
ATOM 1471 C CA . LYS A 1 176 ? 2.204 15.852 10.974 1.00 93.94 176 LYS A CA 1
ATOM 1472 C C . LYS A 1 176 ? 3.419 16.346 10.198 1.00 93.94 176 LYS A C 1
ATOM 1474 O O . LYS A 1 176 ? 4.515 16.236 10.730 1.00 93.94 176 LYS A O 1
ATOM 1479 N N . GLN A 1 177 ? 3.234 16.912 9.003 1.00 93.38 177 GLN A N 1
ATOM 1480 C CA . GLN A 1 177 ? 4.294 17.502 8.178 1.00 93.38 177 GLN A CA 1
ATOM 1481 C C . GLN A 1 177 ? 5.433 16.517 7.882 1.00 93.38 177 GLN A C 1
ATOM 1483 O O . GLN A 1 177 ? 6.609 16.875 7.919 1.00 93.38 177 GLN A O 1
ATOM 1488 N N . VAL A 1 178 ? 5.086 15.255 7.632 1.00 91.94 178 VAL A N 1
ATOM 1489 C CA . VAL A 1 178 ? 6.05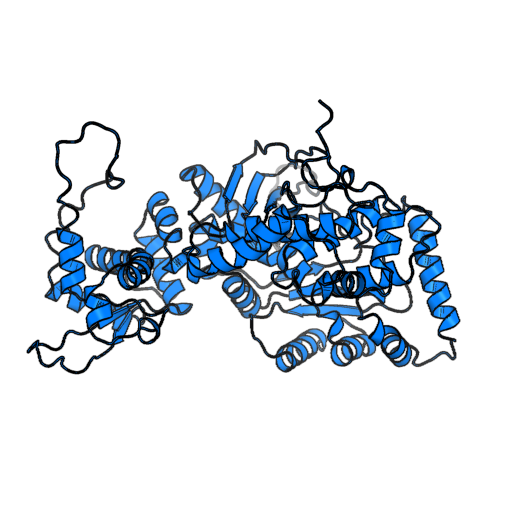0 14.256 7.170 1.00 91.94 178 VAL A CA 1
ATOM 1490 C C . VAL A 1 178 ? 6.322 14.479 5.687 1.00 91.94 178 VAL A C 1
ATOM 1492 O O . VAL A 1 178 ? 5.391 14.658 4.898 1.00 91.94 178 VAL A O 1
ATOM 1495 N N . SER A 1 179 ? 7.596 14.425 5.309 1.00 90.25 179 SER A N 1
ATOM 1496 C CA . SER A 1 179 ? 8.025 14.526 3.916 1.00 90.25 179 SER A CA 1
ATOM 1497 C C . SER A 1 179 ? 9.072 13.480 3.542 1.00 90.25 179 SER A C 1
ATOM 1499 O O . SER A 1 179 ? 9.772 12.906 4.385 1.00 90.25 179 SER A O 1
ATOM 1501 N N . ILE A 1 180 ? 9.143 13.201 2.245 1.00 86.25 180 ILE A N 1
ATOM 1502 C CA . ILE A 1 180 ? 10.166 12.368 1.625 1.00 86.25 180 ILE A CA 1
ATOM 1503 C C . ILE A 1 180 ? 11.156 13.299 0.945 1.00 86.25 180 ILE A C 1
ATOM 1505 O O . ILE A 1 180 ? 10.791 14.069 0.060 1.00 86.25 180 ILE A O 1
ATOM 1509 N N . ILE A 1 181 ? 12.419 13.208 1.339 1.00 81.00 181 ILE A N 1
ATOM 1510 C CA . ILE A 1 181 ? 13.513 13.845 0.621 1.00 81.00 181 ILE A CA 1
ATOM 1511 C C . ILE A 1 181 ? 13.874 12.916 -0.526 1.00 81.00 181 ILE A C 1
ATOM 1513 O O . ILE A 1 181 ? 14.521 11.899 -0.299 1.00 81.00 181 ILE A O 1
ATOM 1517 N N . SER A 1 182 ? 13.440 13.252 -1.732 1.00 77.38 182 SER A N 1
ATOM 1518 C CA . SER A 1 182 ? 13.694 12.479 -2.941 1.00 77.38 182 SER A CA 1
ATOM 1519 C C . SER A 1 182 ? 14.804 13.118 -3.760 1.00 77.38 182 SER A C 1
ATOM 1521 O O . SER A 1 182 ? 14.900 14.344 -3.841 1.00 77.38 182 SER A O 1
ATOM 1523 N N . LYS A 1 183 ? 15.651 12.287 -4.364 1.00 76.25 183 LYS A N 1
ATOM 1524 C CA . LYS A 1 183 ? 16.630 12.722 -5.357 1.00 76.25 183 LYS A CA 1
ATOM 1525 C C . LYS A 1 183 ? 16.236 12.171 -6.713 1.00 76.25 183 LYS A C 1
ATOM 1527 O O . LYS A 1 183 ? 15.967 10.980 -6.817 1.00 76.25 183 LYS A O 1
ATOM 1532 N N . HIS A 1 184 ? 16.245 13.037 -7.713 1.00 76.00 184 HIS A N 1
ATOM 1533 C CA . HIS A 1 184 ? 15.815 12.709 -9.056 1.00 76.00 184 HIS A CA 1
ATOM 1534 C C . HIS A 1 184 ? 16.922 12.958 -10.071 1.00 76.00 184 HIS A C 1
ATOM 1536 O O . HIS A 1 184 ? 17.667 13.943 -9.958 1.00 76.00 184 HIS A O 1
ATOM 1542 N N . ASP A 1 185 ? 16.997 12.064 -11.052 1.00 77.19 185 ASP A N 1
ATOM 1543 C CA . ASP A 1 185 ? 17.831 12.190 -12.234 1.00 77.19 185 ASP A CA 1
ATOM 1544 C C . ASP A 1 185 ? 17.008 12.245 -13.539 1.00 77.19 185 ASP A C 1
ATOM 1546 O O . ASP A 1 185 ? 15.776 12.263 -13.512 1.00 77.19 185 ASP A O 1
ATOM 1550 N N . ILE A 1 186 ? 17.682 12.302 -14.694 1.00 77.31 186 ILE A N 1
ATOM 1551 C CA . ILE A 1 186 ? 17.017 12.415 -16.002 1.00 77.31 186 ILE A CA 1
ATOM 1552 C C . ILE A 1 186 ? 16.081 11.234 -16.301 1.00 77.31 186 ILE A C 1
ATOM 1554 O O . ILE A 1 186 ? 15.122 11.387 -17.054 1.00 77.31 186 ILE A O 1
ATOM 1558 N N . PHE A 1 187 ? 16.320 10.065 -15.699 1.00 81.12 187 PHE A N 1
ATOM 1559 C CA . PHE A 1 187 ? 15.491 8.891 -15.933 1.00 81.12 187 PHE A CA 1
ATOM 1560 C C . PHE A 1 187 ? 14.130 8.983 -15.237 1.00 81.12 187 PHE A C 1
ATOM 1562 O O . PHE A 1 187 ? 13.207 8.289 -15.653 1.00 81.12 187 PHE A O 1
ATOM 1569 N N . ASP A 1 188 ? 13.971 9.836 -14.223 1.00 81.00 188 ASP A N 1
ATOM 1570 C CA . ASP A 1 188 ? 12.708 9.987 -13.486 1.00 81.00 188 ASP A CA 1
ATOM 1571 C C . ASP A 1 188 ? 11.635 10.789 -14.253 1.00 81.00 188 ASP A C 1
ATOM 1573 O O . ASP A 1 188 ? 10.463 10.784 -13.866 1.00 81.00 188 ASP A O 1
ATOM 1577 N N . PHE A 1 189 ? 12.008 11.465 -15.343 1.00 80.81 189 PHE A N 1
ATOM 1578 C CA . PHE A 1 189 ? 11.102 12.267 -16.174 1.00 80.81 189 PHE A CA 1
ATOM 1579 C C . PHE A 1 189 ? 10.395 11.417 -17.215 1.00 80.81 189 PHE A C 1
ATOM 1581 O O . PHE A 1 189 ? 10.955 10.430 -17.700 1.00 80.81 189 PHE A O 1
ATOM 1588 N N . ALA A 1 190 ? 9.181 11.815 -17.600 1.00 84.31 190 ALA A N 1
ATOM 1589 C CA . ALA A 1 190 ? 8.478 11.117 -18.665 1.00 84.31 190 ALA A CA 1
ATOM 1590 C C . ALA A 1 190 ? 9.327 11.148 -19.956 1.00 84.31 190 ALA A C 1
ATOM 1592 O O . ALA A 1 190 ? 9.971 12.166 -20.240 1.00 84.31 190 ALA A O 1
ATOM 1593 N N . PRO A 1 191 ? 9.377 10.056 -20.743 1.00 83.81 191 PRO A N 1
ATOM 1594 C CA . PRO A 1 191 ? 10.266 9.982 -21.904 1.00 83.81 191 PRO A CA 1
ATOM 1595 C C . PRO A 1 191 ? 10.099 11.121 -22.923 1.00 83.81 191 PRO A C 1
ATOM 1597 O O . PRO A 1 191 ? 11.069 11.526 -23.561 1.00 83.81 191 PRO A O 1
ATOM 1600 N N . ASP A 1 192 ? 8.884 11.645 -23.077 1.00 85.19 192 ASP A N 1
ATOM 1601 C CA . ASP A 1 192 ? 8.541 12.762 -23.960 1.00 85.19 192 ASP A CA 1
ATOM 1602 C C . ASP A 1 192 ? 8.872 14.145 -23.370 1.00 85.19 192 ASP A C 1
ATOM 1604 O O . ASP A 1 192 ? 9.026 15.110 -24.121 1.00 85.19 192 ASP A O 1
ATOM 1608 N N . GLU A 1 193 ? 9.048 14.249 -22.050 1.00 82.19 193 GLU A N 1
ATOM 1609 C CA . GLU A 1 193 ? 9.460 15.481 -21.366 1.00 82.19 193 GLU A CA 1
ATOM 1610 C C . GLU A 1 193 ? 10.976 15.719 -21.454 1.00 82.19 193 GLU A C 1
ATOM 1612 O O . GLU A 1 193 ? 11.410 16.872 -21.413 1.00 82.19 193 GLU A O 1
ATOM 1617 N N . ILE A 1 194 ? 11.783 14.661 -21.625 1.00 78.50 194 ILE A N 1
ATOM 1618 C CA . ILE A 1 194 ? 13.257 14.725 -21.604 1.00 78.50 194 ILE A CA 1
ATOM 1619 C C . ILE A 1 194 ? 13.831 15.846 -22.491 1.00 78.50 194 ILE A C 1
ATOM 1621 O O . ILE A 1 194 ? 14.612 16.640 -21.968 1.00 78.50 194 ILE A O 1
ATOM 1625 N N . PRO A 1 195 ? 13.451 16.011 -23.775 1.00 77.19 195 PRO A N 1
ATOM 1626 C CA . PRO A 1 195 ? 14.009 17.085 -24.606 1.00 77.19 195 PRO A CA 1
ATOM 1627 C C . PRO A 1 195 ? 13.746 18.491 -24.039 1.00 77.19 195 PRO A C 1
ATOM 1629 O O . PRO A 1 195 ? 14.610 19.369 -24.068 1.00 77.19 195 PRO A O 1
ATOM 1632 N N . SER A 1 196 ? 12.559 18.703 -23.465 1.00 77.88 196 SER A N 1
ATOM 1633 C CA . SER A 1 196 ? 12.189 19.985 -22.856 1.00 77.88 196 SER A CA 1
ATOM 1634 C C . SER A 1 196 ? 12.942 20.215 -21.546 1.00 77.88 196 SER A C 1
ATOM 1636 O O . SER A 1 196 ? 13.401 21.324 -21.281 1.00 77.88 196 SER A O 1
ATOM 1638 N N . VAL A 1 197 ? 13.109 19.161 -20.744 1.00 74.44 197 VAL A N 1
ATOM 1639 C CA . VAL A 1 197 ? 13.899 19.176 -19.508 1.00 74.44 197 VAL A CA 1
ATOM 1640 C C . VAL A 1 197 ? 15.349 19.566 -19.799 1.00 74.44 197 VAL A C 1
ATOM 1642 O O . VAL A 1 197 ? 15.903 20.424 -19.112 1.00 74.44 197 VAL A O 1
ATOM 1645 N N . LEU A 1 198 ? 15.946 18.988 -20.844 1.00 71.94 198 LEU A N 1
ATOM 1646 C CA . LEU A 1 198 ? 17.303 19.321 -21.279 1.00 71.94 198 LEU A CA 1
ATOM 1647 C C . LEU A 1 198 ? 17.411 20.772 -21.741 1.00 71.94 198 LEU A C 1
ATOM 1649 O O . LEU A 1 198 ? 18.338 21.465 -21.335 1.00 71.94 198 LEU A O 1
ATOM 1653 N N . THR A 1 199 ? 16.416 21.261 -22.484 1.00 71.12 199 THR A N 1
ATOM 1654 C CA . THR A 1 199 ? 16.367 22.657 -22.943 1.00 71.12 199 THR A CA 1
ATOM 1655 C C . THR A 1 199 ? 16.335 23.656 -21.779 1.00 71.12 199 THR A C 1
ATOM 1657 O O . THR A 1 199 ? 17.018 24.672 -21.830 1.00 71.12 199 THR A O 1
ATOM 1660 N N . ILE A 1 200 ? 15.561 23.385 -20.719 1.00 68.50 200 ILE A N 1
ATOM 1661 C CA . ILE A 1 200 ? 15.471 24.273 -19.540 1.00 68.50 200 ILE A CA 1
ATOM 1662 C C . ILE A 1 200 ? 16.771 24.276 -18.727 1.00 68.50 200 ILE A C 1
ATOM 1664 O O . ILE A 1 200 ? 17.103 25.260 -18.069 1.00 68.50 200 ILE A O 1
ATOM 1668 N N . LEU A 1 201 ? 17.506 23.167 -18.738 1.00 62.28 201 LEU A N 1
ATOM 1669 C CA . LEU A 1 201 ? 18.693 23.002 -17.907 1.00 62.28 201 LEU A CA 1
ATOM 1670 C C . LEU A 1 201 ? 19.989 23.394 -18.603 1.00 62.28 201 LEU A C 1
ATOM 1672 O O . LEU A 1 201 ? 20.950 23.747 -17.914 1.00 62.28 201 LEU A O 1
ATOM 1676 N N . ASP A 1 202 ? 20.015 23.388 -19.933 1.00 61.62 202 ASP A N 1
ATOM 1677 C CA . ASP A 1 202 ? 21.157 23.842 -20.718 1.00 61.62 202 ASP A CA 1
ATOM 1678 C C . ASP A 1 202 ? 21.148 25.363 -20.947 1.00 61.62 202 ASP A C 1
ATOM 1680 O O . ASP A 1 202 ? 21.328 25.868 -22.052 1.00 61.62 202 ASP A O 1
ATOM 1684 N N . ASP A 1 203 ? 20.998 26.130 -19.865 1.00 49.88 203 ASP A N 1
ATOM 1685 C CA . ASP A 1 203 ? 21.010 27.599 -19.890 1.00 49.88 203 ASP A CA 1
ATOM 1686 C C . ASP A 1 203 ? 22.359 28.184 -20.400 1.00 49.88 203 ASP A C 1
ATOM 1688 O O . ASP A 1 203 ? 22.501 29.407 -20.498 1.00 49.88 203 ASP A O 1
ATOM 1692 N N . LYS A 1 204 ? 23.390 27.351 -20.690 1.00 46.72 204 LYS A N 1
ATOM 1693 C CA . LYS A 1 204 ? 24.755 27.799 -21.058 1.00 46.72 204 LYS A CA 1
ATOM 1694 C C . LYS A 1 204 ? 25.603 26.947 -22.027 1.00 46.72 204 LYS A C 1
ATOM 1696 O O . LYS A 1 204 ? 26.779 27.300 -22.177 1.00 46.72 204 LYS A O 1
ATOM 1701 N N . LYS A 1 205 ? 25.131 25.912 -22.730 1.00 48.28 205 LYS A N 1
ATOM 1702 C CA . LYS A 1 205 ? 25.932 25.298 -23.811 1.00 48.28 205 LYS A CA 1
ATOM 1703 C C . LYS A 1 205 ? 25.118 24.999 -25.065 1.00 48.28 205 LYS A C 1
ATOM 1705 O O . LYS A 1 205 ? 24.041 24.439 -25.040 1.00 48.28 205 LYS A O 1
ATOM 1710 N N . GLU A 1 206 ? 25.714 25.331 -26.204 1.00 45.25 206 GLU A N 1
ATOM 1711 C CA . GLU A 1 206 ? 25.367 24.779 -27.512 1.00 45.25 206 GLU A CA 1
ATOM 1712 C C . GLU A 1 206 ? 25.819 23.301 -27.564 1.00 45.25 206 GLU A C 1
ATOM 1714 O O . GLU A 1 206 ? 26.754 22.948 -28.283 1.00 45.25 206 GLU A O 1
ATOM 1719 N N . GLY A 1 207 ? 25.245 22.444 -26.717 1.00 54.47 207 GLY A N 1
ATOM 1720 C CA . GLY A 1 207 ? 25.400 20.994 -26.798 1.00 54.47 207 GLY A CA 1
ATOM 1721 C C . GLY A 1 207 ? 24.335 20.415 -27.724 1.00 54.47 207 GLY A C 1
ATOM 1722 O O . GLY A 1 207 ? 23.167 20.770 -27.624 1.00 54.47 207 GLY A O 1
ATOM 1723 N N . ASN A 1 208 ? 24.718 19.546 -28.657 1.00 60.00 208 ASN A N 1
ATOM 1724 C CA . ASN A 1 208 ? 23.757 18.829 -29.493 1.00 60.00 208 ASN A CA 1
ATOM 1725 C C . ASN A 1 208 ? 23.102 17.723 -28.645 1.00 60.00 208 ASN A C 1
ATOM 1727 O O . ASN A 1 208 ? 23.832 16.962 -28.013 1.00 60.00 208 ASN A O 1
ATOM 1731 N N . ASP A 1 209 ? 21.771 17.580 -28.656 1.00 63.88 209 ASP A N 1
ATOM 1732 C CA . ASP A 1 209 ? 21.036 16.489 -27.978 1.00 63.88 209 ASP A CA 1
ATOM 1733 C C . ASP A 1 209 ? 21.669 15.105 -28.228 1.00 63.88 209 ASP A C 1
ATOM 1735 O O . ASP A 1 209 ? 21.693 14.238 -27.354 1.00 63.88 209 ASP A O 1
ATOM 1739 N N . ALA A 1 210 ? 22.251 14.914 -29.417 1.00 66.81 210 ALA A N 1
ATOM 1740 C CA . ALA A 1 210 ? 22.975 13.703 -29.792 1.00 66.81 210 ALA A CA 1
ATOM 1741 C C . ALA A 1 210 ? 24.189 13.392 -28.890 1.00 66.81 210 ALA A C 1
ATOM 1743 O O . ALA A 1 210 ? 24.478 12.221 -28.637 1.00 66.81 210 ALA A O 1
ATOM 1744 N N . ASP A 1 211 ? 24.897 14.411 -28.395 1.00 70.19 211 ASP A N 1
ATOM 1745 C CA . ASP A 1 211 ? 26.027 14.241 -27.477 1.00 70.19 211 ASP A CA 1
ATOM 1746 C C . ASP A 1 211 ? 25.543 13.839 -26.080 1.00 70.19 211 ASP A C 1
ATOM 1748 O O . ASP A 1 211 ? 26.163 12.995 -25.432 1.00 70.19 211 ASP A O 1
ATOM 1752 N N . PHE A 1 212 ? 24.406 14.381 -25.638 1.00 71.56 212 PHE A N 1
ATOM 1753 C CA . PHE A 1 212 ? 23.800 14.030 -24.357 1.00 71.56 212 PHE A CA 1
ATOM 1754 C C . PHE A 1 212 ? 23.249 12.598 -24.351 1.00 71.56 212 PHE A C 1
ATOM 1756 O O . PHE A 1 212 ? 23.551 11.823 -23.443 1.00 71.56 212 PHE A O 1
ATOM 1763 N N . GLU A 1 213 ? 22.518 12.202 -25.396 1.00 76.94 213 GLU A N 1
ATOM 1764 C CA . GLU A 1 213 ? 22.050 10.818 -25.550 1.00 76.94 213 GLU A CA 1
ATOM 1765 C C . GLU A 1 213 ? 23.219 9.830 -25.608 1.00 76.94 213 GLU A C 1
ATOM 1767 O O . GLU A 1 213 ? 23.185 8.768 -24.983 1.00 76.94 213 GLU A O 1
ATOM 1772 N N . LYS A 1 214 ? 24.314 10.197 -26.284 1.00 80.06 214 LYS A N 1
ATOM 1773 C CA . LYS A 1 214 ? 25.537 9.392 -26.273 1.00 80.06 214 LYS A CA 1
ATOM 1774 C C . LYS A 1 214 ? 26.125 9.260 -24.864 1.00 80.06 214 LYS A C 1
ATOM 1776 O O . LYS A 1 214 ? 26.516 8.156 -24.493 1.00 80.06 214 LYS A O 1
ATOM 1781 N N . MET A 1 215 ? 26.160 10.337 -24.076 1.00 75.81 215 MET A N 1
ATOM 1782 C CA . MET A 1 215 ? 26.624 10.284 -22.684 1.00 75.81 215 MET A CA 1
ATOM 1783 C C . MET A 1 215 ? 25.757 9.363 -21.818 1.00 75.81 215 MET A C 1
ATOM 1785 O O . MET A 1 215 ? 26.310 8.575 -21.056 1.00 75.81 215 MET A O 1
ATOM 1789 N N . ILE A 1 216 ? 24.425 9.415 -21.951 1.00 76.81 216 ILE A N 1
ATOM 1790 C CA . ILE A 1 216 ? 23.522 8.502 -21.230 1.00 76.81 216 ILE A CA 1
ATOM 1791 C C . ILE A 1 216 ? 23.824 7.048 -21.593 1.00 76.81 216 ILE A C 1
ATOM 1793 O O . ILE A 1 216 ? 23.971 6.204 -20.708 1.00 76.81 216 ILE A O 1
ATOM 1797 N N . LEU A 1 217 ? 23.923 6.748 -22.890 1.00 79.19 217 LEU A N 1
ATOM 1798 C CA . LEU A 1 217 ? 24.208 5.397 -23.369 1.00 79.19 217 LEU A CA 1
ATOM 1799 C C . LEU A 1 217 ? 25.560 4.887 -22.865 1.00 79.19 217 LEU A C 1
ATOM 1801 O O . LEU A 1 217 ? 25.678 3.718 -22.495 1.00 79.19 217 LEU A O 1
ATOM 1805 N N . ASP A 1 218 ? 26.578 5.747 -22.846 1.00 78.38 218 ASP A N 1
ATOM 1806 C CA . ASP A 1 218 ? 27.897 5.394 -22.334 1.00 78.38 218 ASP A CA 1
ATOM 1807 C C . ASP A 1 218 ? 27.859 5.149 -20.814 1.00 78.38 218 ASP A C 1
ATOM 1809 O O . ASP A 1 218 ? 28.420 4.152 -20.367 1.00 78.38 218 ASP A O 1
ATOM 1813 N N . GLU A 1 219 ? 27.119 5.941 -20.030 1.00 75.69 219 GLU A N 1
ATOM 1814 C CA . GLU A 1 219 ? 26.956 5.705 -18.586 1.00 75.69 219 GLU A CA 1
ATOM 1815 C C . GLU A 1 219 ? 26.217 4.392 -18.295 1.00 75.69 219 GLU A C 1
ATOM 1817 O O . GLU A 1 219 ? 26.681 3.602 -17.474 1.00 75.69 219 GLU A O 1
ATOM 1822 N N . ILE A 1 220 ? 25.114 4.101 -19.002 1.00 76.31 220 ILE A N 1
ATOM 1823 C CA . ILE A 1 220 ? 24.405 2.815 -18.873 1.00 76.31 220 ILE A CA 1
ATOM 1824 C C . ILE A 1 220 ? 25.386 1.666 -19.138 1.00 76.31 220 ILE A C 1
ATOM 1826 O O . ILE A 1 220 ? 25.494 0.739 -18.336 1.00 76.31 220 ILE A O 1
ATOM 1830 N N . ARG A 1 221 ? 26.168 1.753 -20.223 1.00 77.88 221 ARG A N 1
ATOM 1831 C CA . ARG A 1 221 ? 27.170 0.734 -20.569 1.00 77.88 221 ARG A CA 1
ATOM 1832 C C . ARG A 1 221 ? 28.254 0.592 -19.505 1.00 77.88 221 ARG A C 1
ATOM 1834 O O . ARG A 1 221 ? 28.695 -0.529 -19.260 1.00 77.88 221 ARG A O 1
ATOM 1841 N N . GLU A 1 222 ? 28.726 1.683 -18.914 1.00 76.06 222 GLU A N 1
ATOM 1842 C CA . GLU A 1 222 ? 29.750 1.643 -17.865 1.00 76.06 222 GLU A CA 1
ATOM 1843 C C . GLU A 1 222 ? 29.211 1.036 -16.562 1.00 76.06 222 GLU A C 1
ATOM 1845 O O . GLU A 1 222 ? 29.870 0.169 -15.979 1.00 76.06 222 GLU A O 1
ATOM 1850 N N . ILE A 1 223 ? 27.987 1.393 -16.154 1.00 73.19 223 ILE A N 1
ATOM 1851 C CA . ILE A 1 223 ? 27.302 0.781 -15.005 1.00 73.19 223 ILE A CA 1
ATOM 1852 C C . ILE A 1 223 ? 27.135 -0.730 -15.226 1.00 73.19 223 ILE A C 1
ATOM 1854 O O . ILE A 1 223 ? 27.414 -1.527 -14.327 1.00 73.19 223 ILE A O 1
ATOM 1858 N N . GLU A 1 224 ? 26.760 -1.145 -16.437 1.00 72.75 224 GLU A N 1
ATOM 1859 C CA . GLU A 1 224 ? 26.617 -2.561 -16.779 1.00 72.75 224 GLU A CA 1
ATOM 1860 C C . GLU A 1 224 ? 27.940 -3.334 -16.829 1.00 72.75 224 GLU A C 1
ATOM 1862 O O . GLU A 1 224 ? 27.989 -4.500 -16.429 1.00 72.75 224 GLU A O 1
ATOM 1867 N N . LYS A 1 225 ? 29.030 -2.709 -17.293 1.00 73.38 225 LYS A N 1
ATOM 1868 C CA . LYS A 1 225 ? 30.370 -3.327 -17.316 1.00 73.38 225 LYS A CA 1
ATOM 1869 C C . LYS A 1 225 ? 30.969 -3.489 -15.925 1.00 73.38 225 LYS A C 1
ATOM 1871 O O . LYS A 1 225 ? 31.807 -4.372 -15.723 1.00 73.38 225 LYS A O 1
ATOM 1876 N N . HIS A 1 226 ? 30.570 -2.647 -14.974 1.00 65.38 226 HIS A N 1
ATOM 1877 C CA . HIS A 1 226 ? 31.145 -2.611 -13.637 1.00 65.38 226 HIS A CA 1
ATOM 1878 C C . HIS A 1 226 ? 30.111 -2.903 -12.537 1.00 65.38 226 HIS A C 1
ATOM 1880 O O . HIS A 1 226 ? 29.899 -2.065 -11.658 1.00 65.38 226 HIS A O 1
ATOM 1886 N N . PRO A 1 227 ? 29.579 -4.143 -12.453 1.00 55.50 227 PRO A N 1
ATOM 1887 C CA . PRO A 1 227 ? 28.639 -4.544 -11.397 1.00 55.50 227 PRO A CA 1
ATOM 1888 C C . PRO A 1 227 ? 29.243 -4.497 -9.976 1.00 55.50 227 PRO A C 1
ATOM 1890 O O . PRO A 1 227 ? 28.548 -4.726 -8.990 1.00 55.50 227 PRO A O 1
ATOM 1893 N N . GLY A 1 228 ? 30.550 -4.219 -9.854 1.00 48.75 228 GLY A N 1
ATOM 1894 C CA . GLY A 1 228 ? 31.248 -3.963 -8.593 1.00 48.75 228 GLY A CA 1
ATOM 1895 C C . GLY A 1 228 ? 31.106 -2.532 -8.051 1.00 48.75 228 GLY A C 1
ATOM 1896 O O . GLY A 1 228 ? 31.515 -2.286 -6.912 1.00 48.75 228 GLY A O 1
ATOM 1897 N N . TYR A 1 229 ? 30.534 -1.588 -8.812 1.00 46.16 229 TYR A N 1
ATOM 1898 C CA . TYR A 1 229 ? 30.101 -0.310 -8.244 1.00 46.16 229 TYR A CA 1
ATOM 1899 C C . TYR A 1 229 ? 28.932 -0.551 -7.279 1.00 46.16 229 TYR A C 1
ATOM 1901 O O . TYR A 1 229 ? 28.117 -1.448 -7.447 1.00 46.16 229 TYR A O 1
ATOM 1909 N N . LYS A 1 230 ? 28.898 0.214 -6.185 1.00 46.25 230 LYS A N 1
ATOM 1910 C CA . LYS A 1 230 ? 28.120 -0.053 -4.958 1.00 46.25 230 LYS A CA 1
ATOM 1911 C C . LYS A 1 230 ? 26.584 -0.069 -5.116 1.00 46.25 230 LYS A C 1
ATOM 1913 O O . LYS A 1 230 ? 25.900 -0.197 -4.100 1.00 46.25 230 LYS A O 1
ATOM 1918 N N . THR A 1 231 ? 26.043 0.065 -6.321 1.00 49.62 231 THR A N 1
ATOM 1919 C CA . THR A 1 231 ? 24.608 0.041 -6.620 1.00 49.62 231 THR A CA 1
ATOM 1920 C C . THR A 1 231 ? 24.193 -1.387 -6.980 1.00 49.62 231 THR A C 1
ATOM 1922 O O . THR A 1 231 ? 24.428 -1.886 -8.074 1.00 49.62 231 THR A O 1
ATOM 1925 N N . ARG A 1 232 ? 23.608 -2.100 -6.009 1.00 55.22 232 ARG A N 1
ATOM 1926 C CA . ARG A 1 232 ? 23.174 -3.497 -6.198 1.00 55.22 232 ARG A CA 1
ATOM 1927 C C . ARG A 1 232 ? 21.859 -3.629 -6.985 1.00 55.22 232 ARG A C 1
ATOM 1929 O O . ARG A 1 232 ? 21.536 -4.748 -7.367 1.00 55.22 232 ARG A O 1
ATOM 1936 N N . ASN A 1 233 ? 21.112 -2.540 -7.201 1.00 61.12 233 ASN A N 1
ATOM 1937 C CA . ASN A 1 233 ? 19.833 -2.537 -7.923 1.00 61.12 233 ASN A CA 1
ATOM 1938 C C . ASN A 1 233 ? 19.829 -1.482 -9.044 1.00 61.12 233 ASN A C 1
ATOM 1940 O O . ASN A 1 233 ? 20.431 -0.421 -8.877 1.00 61.12 233 ASN A O 1
ATOM 1944 N N . ALA A 1 234 ? 19.146 -1.758 -10.159 1.00 58.53 234 ALA A N 1
ATOM 1945 C CA . ALA A 1 234 ? 19.026 -0.807 -11.269 1.00 58.53 234 ALA A CA 1
ATOM 1946 C C . ALA A 1 234 ? 18.084 0.372 -10.975 1.00 58.53 234 ALA A C 1
ATOM 1948 O O . ALA A 1 234 ? 18.211 1.424 -11.595 1.00 58.53 234 ALA A O 1
ATOM 1949 N N . SER A 1 235 ? 17.237 0.251 -9.946 1.00 60.59 235 SER A N 1
ATOM 1950 C CA . SER A 1 235 ? 16.495 1.381 -9.365 1.00 60.59 235 SER A CA 1
ATOM 1951 C C . SER A 1 235 ? 17.399 2.511 -8.863 1.00 60.59 235 SER A C 1
ATOM 1953 O O . SER A 1 235 ? 16.958 3.650 -8.765 1.00 60.59 235 SER A O 1
ATOM 1955 N N . ASP A 1 236 ? 18.647 2.175 -8.526 1.00 63.38 236 ASP A N 1
ATOM 1956 C CA . ASP A 1 236 ? 19.641 3.066 -7.930 1.00 63.38 236 ASP A CA 1
ATOM 1957 C C . ASP A 1 236 ? 20.701 3.496 -8.957 1.00 63.38 236 ASP A C 1
ATOM 1959 O O . ASP A 1 236 ? 21.738 4.045 -8.586 1.00 63.38 236 ASP A O 1
ATOM 1963 N N . TRP A 1 237 ? 20.506 3.191 -10.244 1.00 67.56 237 TRP A N 1
ATOM 1964 C CA . TRP A 1 237 ? 21.391 3.689 -11.293 1.00 67.56 237 TRP A CA 1
ATOM 1965 C C . TRP A 1 237 ? 21.215 5.195 -11.419 1.00 67.56 237 TRP A C 1
ATOM 1967 O O . TRP A 1 237 ? 20.094 5.688 -11.523 1.00 67.56 237 TRP A O 1
ATOM 1977 N N . VAL A 1 238 ? 22.339 5.906 -11.371 1.00 65.81 238 VAL A N 1
ATOM 1978 C CA . VAL A 1 238 ? 22.374 7.364 -11.309 1.00 65.81 238 VAL A CA 1
ATOM 1979 C C . VAL A 1 238 ? 23.106 7.889 -12.516 1.00 65.81 238 VAL A C 1
ATOM 1981 O O . VAL A 1 238 ? 24.246 7.492 -12.756 1.00 65.81 238 VAL A O 1
ATOM 1984 N N . PHE A 1 239 ? 22.515 8.861 -13.194 1.00 64.75 239 PHE A N 1
ATOM 1985 C CA . PHE A 1 239 ? 23.245 9.663 -14.163 1.00 64.75 239 PHE A CA 1
ATOM 1986 C C . PHE A 1 239 ? 23.787 10.933 -13.498 1.00 64.75 239 PHE A C 1
ATOM 1988 O O . PHE A 1 239 ? 23.036 11.851 -13.173 1.00 64.75 239 PHE A O 1
ATOM 1995 N N . SER A 1 240 ? 25.099 10.964 -13.230 1.00 55.09 240 SER A N 1
ATOM 1996 C CA . SER A 1 240 ? 25.663 11.876 -12.229 1.00 55.09 240 SER A CA 1
ATOM 1997 C C . SER A 1 240 ? 26.031 13.298 -12.681 1.00 55.09 240 SER A C 1
ATOM 1999 O O . SER A 1 240 ? 26.518 14.087 -11.879 1.00 55.09 240 SER A O 1
ATOM 2001 N N . THR A 1 241 ? 25.786 13.684 -13.932 1.00 53.97 241 THR A N 1
ATOM 2002 C CA . THR A 1 241 ? 25.995 15.072 -14.393 1.00 53.97 241 THR A CA 1
ATOM 2003 C C . THR A 1 241 ? 25.281 15.321 -15.718 1.00 53.97 241 THR A C 1
ATOM 2005 O O . THR A 1 241 ? 25.399 14.467 -16.587 1.00 53.97 241 THR A O 1
ATOM 2008 N N . PRO A 1 242 ? 24.635 16.482 -15.953 1.00 51.53 242 PRO A N 1
ATOM 2009 C CA . PRO A 1 242 ? 24.458 17.638 -15.065 1.00 51.53 242 PRO A CA 1
ATOM 2010 C C . PRO A 1 242 ? 23.137 17.613 -14.272 1.00 51.53 242 PRO A C 1
ATOM 2012 O O . PRO A 1 242 ? 22.845 18.554 -13.536 1.00 51.53 242 PRO A O 1
ATOM 2015 N N . PHE A 1 243 ? 22.327 16.566 -14.430 1.00 58.94 243 PHE A N 1
ATOM 2016 C CA . PHE A 1 243 ? 20.959 16.538 -13.935 1.00 58.94 243 PHE A CA 1
ATOM 2017 C C . PHE A 1 243 ? 20.903 15.988 -12.500 1.00 58.94 243 PHE A C 1
ATOM 2019 O O . PHE A 1 243 ? 21.012 14.783 -12.290 1.00 58.94 243 PHE A O 1
ATOM 2026 N N . PHE A 1 244 ? 20.694 16.866 -11.515 1.00 63.97 244 PHE A N 1
ATOM 2027 C CA . PHE A 1 244 ? 20.336 16.465 -10.154 1.00 63.97 244 PHE A CA 1
ATOM 2028 C C . PHE A 1 244 ? 19.373 17.447 -9.517 1.00 63.97 244 PHE A C 1
ATOM 2030 O O . PHE A 1 244 ? 19.698 18.622 -9.329 1.00 63.97 244 PHE A O 1
ATOM 2037 N N . ALA A 1 245 ? 18.229 16.931 -9.093 1.00 67.44 245 ALA A N 1
ATOM 2038 C CA . ALA A 1 245 ? 17.270 17.690 -8.320 1.00 67.44 245 ALA A CA 1
ATOM 2039 C C . ALA A 1 245 ? 16.950 16.918 -7.037 1.00 67.44 245 ALA A C 1
ATOM 2041 O O . ALA A 1 245 ? 16.642 15.729 -7.073 1.00 67.44 245 ALA A O 1
ATOM 2042 N N . GLN A 1 246 ? 17.092 17.567 -5.884 1.00 75.25 246 GLN A N 1
ATOM 2043 C CA . GLN A 1 246 ? 16.684 16.996 -4.605 1.00 75.25 246 GLN A CA 1
ATOM 2044 C C . GLN A 1 246 ? 15.528 17.827 -4.072 1.00 75.25 246 GLN A C 1
ATOM 2046 O O . GLN A 1 246 ? 15.607 19.051 -4.041 1.00 75.25 246 GLN A O 1
ATOM 2051 N N . HIS A 1 247 ? 14.467 17.153 -3.650 1.00 77.44 247 HIS A N 1
ATOM 2052 C CA . HIS A 1 247 ? 13.231 17.795 -3.241 1.00 77.44 247 HIS A CA 1
ATOM 2053 C C . HIS A 1 247 ? 12.699 17.179 -1.966 1.00 77.44 247 HIS A C 1
ATOM 2055 O O . HIS A 1 247 ? 12.675 15.961 -1.815 1.00 77.44 247 HIS A O 1
ATOM 2061 N N . SER A 1 248 ? 12.242 18.036 -1.060 1.00 83.94 248 SER A N 1
ATOM 2062 C CA . SER A 1 248 ? 11.397 17.632 0.053 1.00 83.94 248 SER A CA 1
ATOM 2063 C C . SER A 1 248 ? 9.952 17.624 -0.428 1.00 83.94 248 SER A C 1
ATOM 2065 O O . SER A 1 248 ? 9.396 18.677 -0.744 1.00 83.94 248 SER A O 1
ATOM 2067 N N . ILE A 1 249 ? 9.365 16.438 -0.556 1.00 87.06 249 ILE A N 1
ATOM 2068 C CA . ILE A 1 249 ? 7.999 16.254 -1.043 1.00 87.06 249 ILE A CA 1
ATOM 2069 C C . ILE A 1 249 ? 7.131 15.836 0.151 1.00 87.06 249 ILE A C 1
ATOM 2071 O O . ILE A 1 249 ? 7.335 14.741 0.688 1.00 87.06 249 ILE A O 1
ATOM 2075 N N . PRO A 1 250 ? 6.188 16.680 0.606 1.00 90.81 250 PRO A N 1
ATOM 2076 C CA . PRO A 1 250 ? 5.282 16.304 1.681 1.00 90.81 250 PRO A CA 1
ATOM 2077 C C . PRO A 1 250 ? 4.375 15.146 1.266 1.00 90.81 250 PRO A C 1
ATOM 2079 O O . PRO A 1 250 ? 4.013 15.004 0.099 1.00 90.81 250 PRO A O 1
ATOM 2082 N N . ILE A 1 251 ? 3.988 14.323 2.238 1.00 92.31 251 ILE A N 1
ATOM 2083 C CA . ILE A 1 251 ? 2.968 13.294 2.014 1.00 92.31 251 ILE A CA 1
ATOM 2084 C C . ILE A 1 251 ? 1.622 13.977 1.847 1.00 92.31 251 ILE A C 1
ATOM 2086 O O . ILE A 1 251 ? 1.273 14.821 2.663 1.00 92.31 251 ILE A O 1
ATOM 2090 N N . PHE A 1 252 ? 0.858 13.618 0.818 1.00 91.25 252 PHE A N 1
ATOM 2091 C CA . PHE A 1 252 ? -0.417 14.266 0.521 1.00 91.25 252 PHE A CA 1
ATOM 2092 C C . PHE A 1 252 ? -1.603 13.325 0.740 1.00 91.25 252 PHE A C 1
ATOM 2094 O O . PHE A 1 252 ? -1.512 12.168 0.338 1.00 91.25 252 PHE A O 1
ATOM 2101 N N . PRO A 1 253 ? -2.736 13.816 1.278 1.00 91.31 253 PRO A N 1
ATOM 2102 C CA . PRO A 1 253 ? -3.998 13.080 1.282 1.00 91.31 253 PRO A CA 1
ATOM 2103 C C . PRO A 1 253 ? -4.449 12.686 -0.128 1.00 91.31 253 PRO A C 1
ATOM 2105 O O . PRO A 1 253 ? -4.097 13.337 -1.127 1.00 91.31 253 PRO A O 1
ATOM 2108 N N . GLU A 1 254 ? -5.272 11.645 -0.205 1.00 86.94 254 GLU A N 1
ATOM 2109 C CA . GLU A 1 254 ? -5.906 11.243 -1.451 1.00 86.94 254 GLU A CA 1
ATOM 2110 C C . GLU A 1 254 ? -6.868 12.338 -1.946 1.00 86.94 254 GLU A C 1
ATOM 2112 O O . GLU A 1 254 ? -7.484 13.071 -1.174 1.00 86.94 254 GLU A O 1
ATOM 2117 N N . GLY A 1 255 ? -6.939 12.533 -3.264 1.00 85.69 255 GLY A N 1
ATOM 2118 C CA . GLY A 1 255 ? -7.812 13.546 -3.869 1.00 85.69 255 GLY A CA 1
ATOM 2119 C C . GLY A 1 255 ? -7.349 15.006 -3.750 1.00 85.69 255 GLY A C 1
ATOM 2120 O O . GLY A 1 255 ? -7.981 15.874 -4.354 1.00 85.69 255 GLY A O 1
ATOM 2121 N N . MET A 1 256 ? -6.241 15.313 -3.054 1.00 89.12 256 MET A N 1
ATOM 2122 C CA . MET A 1 256 ? -5.714 16.685 -3.028 1.00 89.12 256 MET A CA 1
ATOM 2123 C C . MET A 1 256 ? -5.403 17.180 -4.458 1.00 89.12 256 MET A C 1
ATOM 2125 O O . MET A 1 256 ? -4.679 16.494 -5.193 1.00 89.12 256 MET A O 1
ATOM 2129 N N . PRO A 1 257 ? -5.892 18.369 -4.869 1.00 90.06 257 PRO A N 1
ATOM 2130 C CA . PRO A 1 257 ? -5.679 18.875 -6.220 1.00 90.06 257 PRO A CA 1
ATOM 2131 C C . PRO A 1 257 ? -4.195 19.027 -6.560 1.00 90.06 257 PRO A C 1
ATOM 2133 O O . PRO A 1 257 ? -3.418 19.556 -5.764 1.00 90.06 257 PRO A O 1
ATOM 2136 N N . ARG A 1 258 ? -3.805 18.647 -7.786 1.00 84.88 258 ARG A N 1
ATOM 2137 C CA . ARG A 1 258 ? -2.410 18.744 -8.267 1.00 84.88 258 ARG A CA 1
ATOM 2138 C C . ARG A 1 258 ? -1.817 20.139 -8.056 1.00 84.88 258 ARG A C 1
ATOM 2140 O O . ARG A 1 258 ? -0.685 20.258 -7.606 1.00 84.88 258 ARG A O 1
ATOM 2147 N N . LYS A 1 259 ? -2.601 21.184 -8.335 1.00 87.56 259 LYS A N 1
ATOM 2148 C CA . LYS A 1 259 ? -2.189 22.580 -8.144 1.00 87.56 259 LYS A CA 1
ATOM 2149 C C . LYS A 1 259 ? -1.791 22.869 -6.691 1.00 87.56 259 LYS A C 1
ATOM 2151 O O . LYS A 1 259 ? -0.732 23.436 -6.463 1.00 87.56 259 LYS A O 1
ATOM 2156 N N . GLU A 1 260 ? -2.596 22.427 -5.724 1.00 90.62 260 GLU A N 1
ATOM 2157 C CA . GLU A 1 260 ? -2.294 22.616 -4.300 1.00 90.62 260 GLU A CA 1
ATOM 2158 C C . GLU A 1 260 ? -1.042 21.831 -3.886 1.00 90.62 260 GLU A C 1
ATOM 2160 O O . GLU A 1 260 ? -0.196 22.361 -3.165 1.00 90.62 260 GLU A O 1
ATOM 2165 N N . LYS A 1 261 ? -0.881 20.590 -4.375 1.00 88.06 261 LYS A N 1
ATOM 2166 C CA . LYS A 1 261 ? 0.331 19.792 -4.120 1.00 88.06 261 LYS A CA 1
ATOM 2167 C C . LYS A 1 261 ? 1.587 20.544 -4.564 1.00 88.06 261 LYS A C 1
ATOM 2169 O O . LYS A 1 261 ? 2.520 20.686 -3.778 1.00 88.06 261 LYS A O 1
ATOM 2174 N N . LEU A 1 262 ? 1.584 21.076 -5.788 1.00 85.75 262 LEU A N 1
ATOM 2175 C CA . LEU A 1 262 ? 2.713 21.830 -6.344 1.00 85.75 262 LEU A CA 1
ATOM 2176 C C . LEU A 1 262 ? 3.010 23.105 -5.545 1.00 85.75 262 LEU A C 1
ATOM 2178 O O . LEU A 1 262 ? 4.165 23.346 -5.203 1.00 85.75 262 LEU A O 1
ATOM 2182 N N . GLU A 1 263 ? 1.985 23.875 -5.166 1.00 87.25 263 GLU A N 1
ATOM 2183 C CA . GLU A 1 263 ? 2.149 25.069 -4.320 1.00 87.25 263 GLU A CA 1
ATOM 2184 C C . GLU A 1 263 ? 2.791 24.728 -2.962 1.00 87.25 263 GLU A C 1
ATOM 2186 O O . GLU A 1 263 ? 3.641 25.469 -2.458 1.00 87.25 263 GLU A O 1
ATOM 2191 N N . ARG A 1 264 ? 2.430 23.583 -2.363 1.00 88.12 264 ARG A N 1
ATOM 2192 C CA . ARG A 1 264 ? 3.032 23.124 -1.103 1.00 88.12 264 ARG A CA 1
ATOM 2193 C C . ARG A 1 264 ? 4.469 22.650 -1.270 1.00 88.12 264 ARG A C 1
ATOM 2195 O O . ARG A 1 264 ? 5.294 23.008 -0.433 1.00 88.12 264 ARG A O 1
ATOM 2202 N N . ILE A 1 265 ? 4.781 21.919 -2.342 1.00 85.88 265 ILE A N 1
ATOM 2203 C CA . ILE A 1 265 ? 6.161 21.512 -2.654 1.00 85.88 265 ILE A CA 1
ATOM 2204 C C . ILE A 1 265 ? 7.033 22.752 -2.841 1.00 85.88 265 ILE A C 1
ATOM 2206 O O . ILE A 1 265 ? 8.096 22.848 -2.230 1.00 85.88 265 ILE A O 1
ATOM 2210 N N . GLN A 1 266 ? 6.572 23.737 -3.614 1.00 82.88 266 GLN A N 1
ATOM 2211 C CA . GLN A 1 266 ? 7.282 25.005 -3.782 1.00 82.88 266 GLN A CA 1
ATOM 2212 C C . GLN A 1 266 ? 7.518 25.681 -2.431 1.00 82.88 266 GLN A C 1
ATOM 2214 O O . GLN A 1 266 ? 8.648 26.024 -2.097 1.00 82.88 266 GLN A O 1
ATOM 2219 N N . LYS A 1 267 ? 6.476 25.819 -1.604 1.00 85.50 267 LYS A N 1
ATOM 2220 C CA . LYS A 1 267 ? 6.598 26.443 -0.281 1.00 85.50 267 LYS A CA 1
ATOM 2221 C C . LYS A 1 267 ? 7.610 25.731 0.623 1.00 85.50 267 LYS A C 1
ATOM 2223 O O . LYS A 1 267 ? 8.370 26.411 1.310 1.00 85.50 267 LYS A O 1
ATOM 2228 N N . GLU A 1 268 ? 7.619 24.399 0.635 1.00 83.75 268 GLU A N 1
ATOM 2229 C CA . GLU A 1 268 ? 8.543 23.604 1.454 1.00 83.75 268 GLU A CA 1
ATOM 2230 C C . GLU A 1 268 ? 9.997 23.747 0.986 1.00 83.75 268 GLU A C 1
ATOM 2232 O O . GLU A 1 268 ? 10.902 23.856 1.812 1.00 83.75 268 GLU A O 1
ATOM 2237 N N . ASN A 1 269 ? 10.225 23.830 -0.328 1.00 78.94 269 ASN A N 1
ATOM 2238 C CA . ASN A 1 269 ? 11.570 23.899 -0.906 1.00 78.94 269 ASN A CA 1
ATOM 2239 C C . ASN A 1 269 ? 12.104 25.335 -1.094 1.00 78.94 269 ASN A C 1
ATOM 2241 O O . ASN A 1 269 ? 13.305 25.511 -1.282 1.00 78.94 269 ASN A O 1
ATOM 2245 N N . ASN A 1 270 ? 11.261 26.368 -0.967 1.00 73.19 270 ASN A N 1
ATOM 2246 C CA . ASN A 1 270 ? 11.641 27.786 -1.092 1.00 73.19 270 ASN A CA 1
ATOM 2247 C C . ASN A 1 270 ? 12.401 28.363 0.125 1.00 73.19 270 ASN A C 1
ATOM 2249 O O . ASN A 1 270 ? 12.768 29.539 0.118 1.00 73.19 270 ASN A O 1
ATOM 2253 N N . SER A 1 271 ? 12.638 27.580 1.184 1.00 58.94 271 SER A N 1
ATOM 2254 C CA . SER A 1 271 ? 13.355 28.048 2.382 1.00 58.94 271 SER A CA 1
ATOM 2255 C C . SER A 1 271 ? 14.874 27.775 2.296 1.00 58.94 271 SER A C 1
ATOM 2257 O O . SER A 1 271 ? 15.278 26.636 2.042 1.00 58.94 271 SER A O 1
ATOM 2259 N N . PRO A 1 272 ? 15.753 28.773 2.543 1.00 49.25 272 PRO A N 1
ATOM 2260 C CA . PRO A 1 272 ? 17.202 28.558 2.638 1.00 49.25 272 PRO A CA 1
ATOM 2261 C C . PRO A 1 272 ? 17.544 27.568 3.767 1.00 49.25 272 PRO A C 1
ATOM 2263 O O . PRO A 1 272 ? 16.910 27.636 4.822 1.00 49.25 272 PRO A O 1
ATOM 2266 N N . PRO A 1 273 ? 18.545 26.676 3.597 1.00 47.94 273 PRO A N 1
ATOM 2267 C CA . PRO A 1 273 ? 19.725 26.859 2.745 1.00 47.94 273 PRO A CA 1
ATOM 2268 C C . PRO A 1 273 ? 19.834 25.894 1.543 1.00 47.94 273 PRO A C 1
ATOM 2270 O O . PRO A 1 273 ? 20.933 25.703 1.033 1.00 47.94 273 PRO A O 1
ATOM 2273 N N . SER A 1 274 ? 18.757 25.215 1.129 1.00 50.66 274 SER A N 1
ATOM 2274 C CA . SER A 1 274 ? 18.947 23.832 0.655 1.00 50.66 274 SER A CA 1
ATOM 2275 C C . SER A 1 274 ? 18.921 23.482 -0.842 1.00 50.66 274 SER A C 1
ATOM 2277 O O . SER A 1 274 ? 19.391 22.386 -1.117 1.00 50.66 274 SER A O 1
ATOM 2279 N N . TYR A 1 275 ? 18.517 24.313 -1.819 1.00 54.22 275 TYR A N 1
ATOM 2280 C CA . TYR A 1 275 ? 18.432 23.843 -3.229 1.00 54.22 275 TYR A CA 1
ATOM 2281 C C . TYR A 1 275 ? 18.753 24.916 -4.289 1.00 54.22 275 TYR A C 1
ATOM 2283 O O . TYR A 1 275 ? 18.617 26.112 -4.030 1.00 54.22 275 TYR A O 1
ATOM 2291 N N . SER A 1 276 ? 19.216 24.499 -5.479 1.00 55.25 276 SER A N 1
ATOM 2292 C CA . SER A 1 276 ? 19.483 25.423 -6.594 1.00 55.25 276 SER A CA 1
ATOM 2293 C C . SER A 1 276 ? 18.157 25.960 -7.164 1.00 55.25 276 SER A C 1
ATOM 2295 O O . SER A 1 276 ? 17.212 25.178 -7.297 1.00 55.25 276 SER A O 1
ATOM 2297 N N . PRO A 1 277 ? 18.057 27.251 -7.536 1.00 55.50 277 PRO A N 1
ATOM 2298 C CA . PRO A 1 277 ? 16.831 27.829 -8.103 1.00 55.50 277 PRO A CA 1
ATOM 2299 C C . PRO A 1 277 ? 16.266 27.017 -9.282 1.00 55.50 277 PRO A C 1
ATOM 2301 O O . PRO A 1 277 ? 15.079 26.711 -9.311 1.00 55.50 277 PRO A O 1
ATOM 2304 N N . ASN A 1 278 ? 17.147 26.542 -10.168 1.00 57.44 278 ASN A N 1
ATOM 2305 C CA . ASN A 1 278 ? 16.786 25.790 -11.373 1.00 57.44 278 ASN A CA 1
ATOM 2306 C C . ASN A 1 278 ? 16.122 24.431 -11.070 1.00 57.44 278 ASN A C 1
ATOM 2308 O O . ASN A 1 278 ? 15.338 23.930 -11.871 1.00 57.44 278 ASN A O 1
ATOM 2312 N N . SER A 1 279 ? 16.407 23.825 -9.911 1.00 56.31 279 SER A N 1
ATOM 2313 C CA . SER A 1 279 ? 15.780 22.556 -9.515 1.00 56.31 279 SER A CA 1
ATOM 2314 C C . SER A 1 279 ? 14.310 22.730 -9.112 1.00 56.31 279 SER A C 1
ATOM 2316 O O . SER A 1 279 ? 13.479 21.881 -9.425 1.00 56.31 279 SER A O 1
ATOM 2318 N N . ILE A 1 280 ? 13.958 23.845 -8.461 1.00 59.78 280 ILE A N 1
ATOM 2319 C CA . ILE A 1 280 ? 12.577 24.143 -8.036 1.00 59.78 280 ILE A CA 1
ATOM 2320 C C . ILE A 1 280 ? 11.691 24.449 -9.255 1.00 59.78 280 ILE A C 1
ATOM 2322 O O . ILE A 1 280 ? 10.521 24.048 -9.297 1.00 59.78 280 ILE A O 1
ATOM 2326 N N . ASP A 1 281 ? 12.264 25.085 -10.278 1.00 63.47 281 ASP A N 1
ATOM 2327 C CA . ASP A 1 281 ? 11.578 25.320 -11.547 1.00 63.47 281 ASP A CA 1
ATOM 2328 C C . ASP A 1 281 ? 11.256 24.001 -12.267 1.00 63.47 281 ASP A C 1
ATOM 2330 O O . ASP A 1 281 ? 10.146 23.855 -12.780 1.00 63.47 281 ASP A O 1
ATOM 2334 N N . ALA A 1 282 ? 12.141 22.999 -12.229 1.00 62.75 282 ALA A N 1
ATOM 2335 C CA . ALA A 1 282 ? 11.927 21.718 -12.907 1.00 62.75 282 ALA A CA 1
ATOM 2336 C C . ALA A 1 282 ? 10.685 20.953 -12.404 1.00 62.75 282 ALA A C 1
ATOM 2338 O O . ALA A 1 282 ? 9.884 20.516 -13.225 1.00 62.75 282 ALA A O 1
ATOM 2339 N N . ILE A 1 283 ? 10.448 20.855 -11.087 1.00 66.38 283 ILE A N 1
ATOM 2340 C CA . ILE A 1 283 ? 9.219 20.219 -10.549 1.00 66.38 283 ILE A CA 1
ATOM 2341 C C . ILE A 1 283 ? 7.951 20.948 -11.000 1.00 66.38 283 ILE A C 1
ATOM 2343 O O . ILE A 1 283 ? 6.907 20.331 -11.212 1.00 66.38 283 ILE A O 1
ATOM 2347 N N . THR A 1 284 ? 8.024 22.275 -11.099 1.00 67.00 284 THR A N 1
ATOM 2348 C CA . THR A 1 284 ? 6.867 23.099 -11.456 1.00 67.00 284 THR A CA 1
ATOM 2349 C C . THR A 1 284 ? 6.499 22.924 -12.928 1.00 67.00 284 THR A C 1
ATOM 2351 O O . THR A 1 284 ? 5.314 22.872 -13.258 1.00 67.00 284 THR A O 1
ATOM 2354 N N . HIS A 1 285 ? 7.504 22.816 -13.800 1.00 68.88 285 HIS A N 1
ATOM 2355 C CA . HIS A 1 285 ? 7.320 22.677 -15.246 1.00 68.88 285 HIS A CA 1
ATOM 2356 C C . HIS A 1 285 ? 7.086 21.225 -15.680 1.00 68.88 285 HIS A C 1
ATOM 2358 O O . HIS A 1 285 ? 6.336 20.999 -16.626 1.00 68.88 285 HIS A O 1
ATOM 2364 N N . PHE A 1 286 ? 7.650 20.254 -14.956 1.00 71.00 286 PHE A N 1
ATOM 2365 C CA . PHE A 1 286 ? 7.553 18.821 -15.249 1.00 71.00 286 PHE A CA 1
ATOM 2366 C C . PHE A 1 286 ? 7.049 18.048 -14.029 1.00 71.00 286 PHE A C 1
ATOM 2368 O O . PHE A 1 286 ? 7.777 17.290 -13.381 1.00 71.00 286 PHE A O 1
ATOM 2375 N N . PRO A 1 287 ? 5.768 18.229 -13.680 1.00 69.56 287 PRO A N 1
ATOM 2376 C CA . PRO A 1 287 ? 5.174 17.544 -12.547 1.00 69.56 287 PRO A CA 1
ATOM 2377 C C . PRO A 1 287 ? 5.022 16.031 -12.774 1.00 69.56 287 PRO A C 1
ATOM 2379 O O . PRO A 1 287 ? 4.550 15.360 -11.857 1.00 69.56 287 PRO A O 1
ATOM 2382 N N . GLY A 1 288 ? 5.380 15.506 -13.957 1.00 68.62 288 GLY A N 1
ATOM 2383 C CA . GLY A 1 288 ? 5.472 14.071 -14.241 1.00 68.62 288 GLY A CA 1
ATOM 2384 C C . GLY A 1 288 ? 6.528 13.348 -13.392 1.00 68.62 288 GLY A C 1
ATOM 2385 O O . GLY A 1 288 ? 6.441 12.162 -13.098 1.00 68.62 288 GLY A O 1
ATOM 2386 N N . ILE A 1 289 ? 7.494 14.087 -12.849 1.00 67.50 289 ILE A N 1
ATOM 2387 C CA . ILE A 1 289 ? 8.459 13.550 -11.881 1.00 67.50 289 ILE A CA 1
ATOM 2388 C C . ILE A 1 289 ? 7.808 13.099 -10.554 1.00 67.50 289 ILE A C 1
ATOM 2390 O O . ILE A 1 289 ? 8.369 12.298 -9.806 1.00 67.50 289 ILE A O 1
ATOM 2394 N N . LEU A 1 290 ? 6.610 13.618 -10.252 1.00 68.69 290 LEU A N 1
ATOM 2395 C CA . LEU A 1 290 ? 5.795 13.256 -9.086 1.00 68.69 290 LEU A CA 1
ATOM 2396 C C . LEU A 1 290 ? 4.794 12.129 -9.402 1.00 68.69 290 LEU A C 1
ATOM 2398 O O . LEU A 1 290 ? 3.852 11.918 -8.631 1.00 68.69 290 LEU A O 1
ATOM 2402 N N . ASP A 1 291 ? 4.961 11.447 -10.538 1.00 66.25 291 ASP A N 1
ATOM 2403 C CA . ASP A 1 291 ? 4.067 10.386 -10.999 1.00 66.25 291 ASP A CA 1
ATOM 2404 C C . ASP A 1 291 ? 4.233 9.088 -10.175 1.00 66.25 291 ASP A C 1
ATOM 2406 O O . ASP A 1 291 ? 4.664 9.083 -9.017 1.00 66.25 291 ASP A O 1
ATOM 2410 N N . ASP A 1 292 ? 3.822 7.954 -10.746 1.00 64.50 292 ASP A N 1
ATOM 2411 C CA . ASP A 1 292 ? 3.619 6.674 -10.062 1.00 64.50 292 ASP A CA 1
ATOM 2412 C C . ASP A 1 292 ? 4.855 6.150 -9.309 1.00 64.50 292 ASP A C 1
ATOM 2414 O O . ASP A 1 292 ? 4.711 5.398 -8.345 1.00 64.50 292 ASP A O 1
ATOM 2418 N N . GLN A 1 293 ? 6.066 6.592 -9.653 1.00 66.31 293 GLN A N 1
ATOM 2419 C CA . GLN A 1 293 ? 7.277 6.225 -8.922 1.00 66.31 293 GLN A CA 1
ATOM 2420 C C . GLN A 1 293 ? 7.325 6.834 -7.517 1.00 66.31 293 GLN A C 1
ATOM 2422 O O . GLN A 1 293 ? 7.612 6.115 -6.558 1.00 66.31 293 GLN A O 1
ATOM 2427 N N . PHE A 1 294 ? 7.004 8.126 -7.360 1.00 74.75 294 PHE A N 1
ATOM 2428 C CA . PHE A 1 294 ? 6.939 8.735 -6.030 1.00 74.75 294 PHE A CA 1
ATOM 2429 C C . PHE A 1 294 ? 5.870 8.043 -5.187 1.00 74.75 294 PHE A C 1
ATOM 2431 O O . PHE A 1 294 ? 6.133 7.692 -4.039 1.00 74.75 294 PHE A O 1
ATOM 2438 N N . LYS A 1 295 ? 4.704 7.758 -5.783 1.00 79.44 295 LYS A N 1
ATOM 2439 C CA . LYS A 1 295 ? 3.636 7.003 -5.113 1.00 79.44 295 LYS A CA 1
ATOM 2440 C C . LYS A 1 295 ? 4.098 5.612 -4.693 1.00 79.44 295 LYS A C 1
ATOM 2442 O O . LYS A 1 295 ? 3.798 5.198 -3.582 1.00 79.44 295 LYS A O 1
ATOM 2447 N N . THR A 1 296 ? 4.847 4.910 -5.542 1.00 78.94 296 THR A N 1
ATOM 2448 C CA . THR A 1 296 ? 5.390 3.577 -5.240 1.00 78.94 296 THR A CA 1
ATOM 2449 C C . THR A 1 296 ? 6.354 3.641 -4.059 1.00 78.94 296 THR A C 1
ATOM 2451 O O . THR A 1 296 ? 6.239 2.864 -3.115 1.00 78.94 296 THR A O 1
ATOM 2454 N N . ILE A 1 297 ? 7.277 4.605 -4.065 1.00 79.56 297 ILE A N 1
ATOM 2455 C CA . ILE A 1 297 ? 8.236 4.808 -2.974 1.00 79.56 297 ILE A CA 1
ATOM 2456 C C . ILE A 1 297 ? 7.508 5.167 -1.682 1.00 79.56 297 ILE A C 1
ATOM 2458 O O . ILE A 1 297 ? 7.776 4.574 -0.639 1.00 79.56 297 ILE A O 1
ATOM 2462 N N . GLU A 1 298 ? 6.588 6.127 -1.742 1.00 87.75 298 GLU A N 1
ATOM 2463 C CA . GLU A 1 298 ? 5.732 6.516 -0.627 1.00 87.75 298 GLU A CA 1
ATOM 2464 C C . GLU A 1 298 ? 5.012 5.289 -0.056 1.00 87.75 298 GLU A C 1
ATOM 2466 O O . GLU A 1 298 ? 5.055 5.037 1.154 1.00 87.75 298 GLU A O 1
ATOM 2471 N N . GLN A 1 299 ? 4.407 4.491 -0.935 1.00 87.25 299 GLN A N 1
ATOM 2472 C CA . GLN A 1 299 ? 3.635 3.316 -0.576 1.00 87.25 299 GLN A CA 1
ATOM 2473 C C . GLN A 1 299 ? 4.505 2.242 0.088 1.00 87.25 299 GLN A C 1
ATOM 2475 O O . GLN A 1 299 ? 4.192 1.807 1.194 1.00 87.25 299 GLN A O 1
ATOM 2480 N N . GLU A 1 300 ? 5.628 1.859 -0.518 1.00 84.69 300 GLU A N 1
ATOM 2481 C CA . GLU A 1 300 ? 6.514 0.810 -0.002 1.00 84.69 300 GLU A CA 1
ATOM 2482 C C . GLU A 1 300 ? 7.320 1.248 1.233 1.00 84.69 300 GLU A C 1
ATOM 2484 O O . GLU A 1 300 ? 7.647 0.422 2.086 1.00 84.69 300 GLU A O 1
ATOM 2489 N N . ARG A 1 301 ? 7.667 2.536 1.368 1.00 84.19 301 ARG A N 1
ATOM 2490 C CA . ARG A 1 301 ? 8.538 3.019 2.459 1.00 84.19 301 ARG A CA 1
ATOM 2491 C C . ARG A 1 301 ? 7.782 3.539 3.671 1.00 84.19 301 ARG A C 1
ATOM 2493 O O . ARG A 1 301 ? 8.319 3.473 4.777 1.00 84.19 301 ARG A O 1
ATOM 2500 N N . LEU A 1 302 ? 6.578 4.070 3.482 1.00 89.19 302 LEU A N 1
ATOM 2501 C CA . LEU A 1 302 ? 5.802 4.685 4.558 1.00 89.19 302 LEU A CA 1
ATOM 2502 C C . LEU A 1 302 ? 4.429 4.056 4.704 1.00 89.19 302 LEU A C 1
ATOM 2504 O O . LEU A 1 302 ? 4.116 3.571 5.792 1.00 89.19 302 LEU A O 1
ATOM 2508 N N . ILE A 1 303 ? 3.623 4.066 3.641 1.00 92.81 303 ILE A N 1
ATOM 2509 C CA . ILE A 1 303 ? 2.193 3.770 3.769 1.00 92.81 303 ILE A CA 1
ATOM 2510 C C . ILE A 1 303 ? 1.971 2.313 4.151 1.00 92.81 303 ILE A C 1
ATOM 2512 O O . ILE A 1 303 ? 1.416 2.072 5.217 1.00 92.81 303 ILE A O 1
ATOM 2516 N N . LEU A 1 304 ? 2.447 1.348 3.358 1.00 91.94 304 LEU A N 1
ATOM 2517 C CA . LEU A 1 304 ? 2.269 -0.077 3.645 1.00 91.94 304 LEU A CA 1
ATOM 2518 C C . LEU A 1 304 ? 2.913 -0.480 4.978 1.00 91.94 304 LEU A C 1
ATOM 2520 O O . LEU A 1 304 ? 2.225 -1.115 5.780 1.00 91.94 304 LEU A O 1
ATOM 2524 N N . PRO A 1 305 ? 4.163 -0.078 5.298 1.00 93.94 305 PRO A N 1
ATOM 2525 C CA . PRO A 1 305 ? 4.750 -0.399 6.593 1.00 93.94 305 PRO A CA 1
ATOM 2526 C C . PRO A 1 305 ? 3.961 0.104 7.800 1.00 93.94 305 PRO A C 1
ATOM 2528 O O . PRO A 1 305 ? 3.848 -0.622 8.787 1.00 93.94 305 PRO A O 1
ATOM 2531 N N . ILE A 1 306 ? 3.435 1.331 7.752 1.00 96.19 306 ILE A N 1
ATOM 2532 C CA . ILE A 1 306 ? 2.623 1.885 8.843 1.00 96.19 306 ILE A CA 1
ATOM 2533 C C . ILE A 1 306 ? 1.253 1.212 8.865 1.00 96.19 306 ILE A C 1
ATOM 2535 O O . ILE A 1 306 ? 0.806 0.794 9.932 1.00 96.19 306 ILE A O 1
ATOM 2539 N N . LEU A 1 307 ? 0.612 1.078 7.702 1.00 95.56 307 LEU A N 1
ATOM 2540 C CA . LEU A 1 307 ? -0.719 0.500 7.561 1.00 95.56 307 LEU A CA 1
ATOM 2541 C C . LEU A 1 307 ? -0.762 -0.926 8.114 1.00 95.56 307 LEU A C 1
ATOM 2543 O O . LEU A 1 307 ? -1.631 -1.236 8.924 1.00 95.56 307 LEU A O 1
ATOM 2547 N N . ALA A 1 308 ? 0.215 -1.759 7.755 1.00 95.44 308 ALA A N 1
ATOM 2548 C CA . ALA A 1 308 ? 0.323 -3.126 8.247 1.00 95.44 308 ALA A CA 1
ATOM 2549 C C . ALA A 1 308 ? 0.424 -3.180 9.780 1.00 95.44 308 ALA A C 1
ATOM 2551 O O . ALA A 1 308 ? -0.261 -3.980 10.415 1.00 95.44 308 ALA A O 1
ATOM 2552 N N . LEU A 1 309 ? 1.203 -2.288 10.403 1.00 96.81 309 LEU A N 1
ATOM 2553 C CA . LEU A 1 309 ? 1.327 -2.219 11.864 1.00 96.81 309 LEU A CA 1
ATOM 2554 C C . LEU A 1 309 ? 0.013 -1.794 12.536 1.00 96.81 309 LEU A C 1
ATOM 2556 O O . LEU A 1 309 ? -0.426 -2.447 13.483 1.00 96.81 309 LEU A O 1
ATOM 2560 N N . ILE A 1 310 ? -0.640 -0.733 12.050 1.00 96.50 310 ILE A N 1
ATOM 2561 C CA . ILE A 1 310 ? -1.874 -0.212 12.669 1.00 96.50 310 ILE A CA 1
ATOM 2562 C C . ILE A 1 310 ? -3.093 -1.103 12.403 1.00 96.50 310 ILE A C 1
ATOM 2564 O O . ILE A 1 310 ? -4.011 -1.144 13.215 1.00 96.50 310 ILE A O 1
ATOM 2568 N N . GLN A 1 311 ? -3.109 -1.842 11.294 1.00 93.88 311 GLN A N 1
ATOM 2569 C CA . GLN A 1 311 ? -4.161 -2.816 11.009 1.00 93.88 311 GLN A CA 1
ATOM 2570 C C . GLN A 1 311 ? -3.988 -4.112 11.797 1.00 93.88 311 GLN A C 1
ATOM 2572 O O . GLN A 1 311 ? -4.971 -4.821 11.995 1.00 93.88 311 GLN A O 1
ATOM 2577 N N . SER A 1 312 ? -2.771 -4.402 12.259 1.00 94.25 312 SER A N 1
ATOM 2578 C CA . SER A 1 312 ? -2.473 -5.610 13.027 1.00 94.25 312 SER A CA 1
ATOM 2579 C C . SER A 1 312 ? -2.512 -5.412 14.541 1.00 94.25 312 SER A C 1
ATOM 2581 O O . SER A 1 312 ? -2.594 -6.389 15.280 1.00 94.25 312 SER A O 1
ATOM 2583 N N . SER A 1 313 ? -2.425 -4.169 15.024 1.00 95.44 313 SER A N 1
ATOM 2584 C CA . SER A 1 313 ? -2.288 -3.867 16.451 1.00 95.44 313 SER A CA 1
ATOM 2585 C C . SER A 1 313 ? -3.145 -2.672 16.879 1.00 95.44 313 SER A C 1
ATOM 2587 O O . SER A 1 313 ? -2.878 -1.537 16.466 1.00 95.44 313 SER A O 1
ATOM 2589 N N . PRO A 1 314 ? -4.131 -2.889 17.773 1.00 95.19 314 PRO A N 1
ATOM 2590 C CA . PRO A 1 314 ? -4.900 -1.806 18.378 1.00 95.19 314 PRO A CA 1
ATOM 2591 C C . PRO A 1 314 ? -4.033 -0.765 19.096 1.00 95.19 314 PRO A C 1
ATOM 2593 O O . PRO A 1 314 ? -4.325 0.430 19.034 1.00 95.19 314 PRO A O 1
ATOM 2596 N N . ALA A 1 315 ? -2.956 -1.184 19.767 1.00 96.25 315 ALA A N 1
ATOM 2597 C CA . ALA A 1 315 ? -2.061 -0.265 20.457 1.00 96.25 315 ALA A CA 1
ATOM 2598 C C . ALA A 1 315 ? -1.212 0.564 19.480 1.00 96.25 315 ALA A C 1
ATOM 2600 O O . ALA A 1 315 ? -1.060 1.768 19.690 1.00 96.25 315 ALA A O 1
ATOM 2601 N N . ALA A 1 316 ? -0.710 -0.032 18.392 1.00 97.12 316 ALA A N 1
ATOM 2602 C CA . ALA A 1 316 ? -0.014 0.704 17.337 1.00 97.12 316 ALA A CA 1
ATOM 2603 C C . ALA A 1 316 ? -0.951 1.712 16.650 1.00 97.12 316 ALA A C 1
ATOM 2605 O O . ALA A 1 316 ? -0.576 2.869 16.456 1.00 97.12 316 ALA A O 1
ATOM 2606 N N . LEU A 1 317 ? -2.195 1.316 16.360 1.00 97.25 317 LEU A N 1
ATOM 2607 C CA . LEU A 1 317 ? -3.229 2.218 15.850 1.00 97.25 317 LEU A CA 1
ATOM 2608 C C . LEU A 1 317 ? -3.481 3.391 16.805 1.00 97.25 317 LEU A C 1
ATOM 2610 O O . LEU A 1 317 ? -3.506 4.545 16.374 1.00 97.25 317 LEU A O 1
ATOM 2614 N N . ALA A 1 318 ? -3.621 3.114 18.104 1.00 96.69 318 ALA A N 1
ATOM 2615 C CA . ALA A 1 318 ? -3.798 4.141 19.124 1.00 96.69 318 ALA A CA 1
ATOM 2616 C C . ALA A 1 318 ? -2.605 5.105 19.192 1.00 96.69 318 ALA A C 1
ATOM 2618 O O . ALA A 1 318 ? -2.819 6.314 19.231 1.00 96.69 318 ALA A O 1
ATOM 2619 N N . GLU A 1 319 ? -1.364 4.619 19.143 1.00 96.88 319 GLU A N 1
ATOM 2620 C CA . GLU A 1 319 ? -0.176 5.486 19.115 1.00 96.88 319 GLU A CA 1
ATOM 2621 C C . GLU A 1 319 ? -0.119 6.337 17.838 1.00 96.88 319 GLU A C 1
ATOM 2623 O O . GLU A 1 319 ? 0.185 7.528 17.897 1.00 96.88 319 GLU A O 1
ATOM 2628 N N . PHE A 1 320 ? -0.460 5.776 16.678 1.00 97.38 320 PHE A N 1
ATOM 2629 C CA . PHE A 1 320 ? -0.449 6.523 15.421 1.00 97.38 320 PHE A CA 1
ATOM 2630 C C . PHE A 1 320 ? -1.512 7.639 15.393 1.00 97.38 320 PHE A C 1
ATOM 2632 O O . PHE A 1 320 ? -1.231 8.790 15.027 1.00 97.38 320 PHE A O 1
ATOM 2639 N N . VAL A 1 321 ? -2.736 7.317 15.822 1.00 95.81 321 VAL A N 1
ATOM 2640 C CA . VAL A 1 321 ? -3.903 8.210 15.761 1.00 95.81 321 VAL A CA 1
ATOM 2641 C C . VAL A 1 321 ? -3.931 9.202 16.926 1.00 95.81 321 VAL A C 1
ATOM 2643 O O . VAL A 1 321 ? -4.137 10.399 16.709 1.00 95.81 321 VAL A O 1
ATOM 2646 N N . LEU A 1 322 ? -3.708 8.729 18.154 1.00 93.81 322 LEU A N 1
ATOM 2647 C CA . LEU A 1 322 ? -3.853 9.504 19.393 1.00 93.81 322 LEU A CA 1
ATOM 2648 C C . LEU A 1 322 ? -2.513 9.991 19.965 1.00 93.81 322 LEU A C 1
ATOM 2650 O O . LEU A 1 322 ? -2.509 10.872 20.828 1.00 93.81 322 LEU A O 1
ATOM 2654 N N . GLY A 1 323 ? -1.386 9.439 19.512 1.00 91.31 323 GLY A N 1
ATOM 2655 C CA . GLY A 1 323 ? -0.065 9.747 20.050 1.00 91.31 323 GLY A CA 1
ATOM 2656 C C . GLY A 1 323 ? 0.482 11.121 19.655 1.00 91.31 323 GLY A C 1
ATOM 2657 O O . GLY A 1 323 ? 0.111 11.754 18.658 1.00 91.31 323 GLY A O 1
ATOM 2658 N N . THR A 1 324 ? 1.434 11.592 20.458 1.00 89.69 324 THR A N 1
ATOM 2659 C CA . THR A 1 324 ? 2.121 12.879 20.285 1.00 89.69 324 THR A CA 1
ATOM 2660 C C . THR A 1 324 ? 3.494 12.685 19.645 1.00 89.69 324 THR A C 1
ATOM 2662 O O . THR A 1 324 ? 4.510 13.083 20.210 1.00 89.69 324 THR A O 1
ATOM 2665 N N . TRP A 1 325 ? 3.538 12.022 18.490 1.00 91.62 325 TRP A N 1
ATOM 2666 C CA . TRP A 1 325 ? 4.773 11.852 17.724 1.00 91.62 325 TRP A CA 1
ATOM 2667 C C . TRP A 1 325 ? 5.094 13.097 16.876 1.00 91.62 325 TRP A C 1
ATOM 2669 O O . TRP A 1 325 ? 4.186 13.855 16.509 1.00 91.62 325 TRP A O 1
ATOM 2679 N N . GLU A 1 326 ? 6.391 13.313 16.639 1.00 87.69 326 GLU A N 1
ATOM 2680 C CA . GLU A 1 326 ? 6.990 14.500 16.006 1.00 87.69 326 GLU A CA 1
ATOM 2681 C C . GLU A 1 326 ? 7.090 14.365 14.475 1.00 87.69 326 GLU A C 1
ATOM 2683 O O . GLU A 1 326 ? 7.187 13.238 13.982 1.00 87.69 326 GLU A O 1
ATOM 2688 N N . PRO A 1 327 ? 7.098 15.485 13.720 1.00 89.94 327 PRO A N 1
ATOM 2689 C CA . PRO A 1 327 ? 7.406 15.470 12.290 1.00 89.94 327 PRO A CA 1
ATOM 2690 C C . PRO A 1 327 ? 8.759 14.804 12.025 1.00 89.94 327 PRO A C 1
ATOM 2692 O O . PRO A 1 327 ? 9.692 14.911 12.822 1.00 89.94 327 PRO A O 1
ATOM 2695 N N . PHE A 1 328 ? 8.884 14.148 10.877 1.00 86.94 328 PHE A N 1
ATOM 2696 C CA . PHE A 1 328 ? 10.146 13.569 10.435 1.00 86.94 328 PHE A CA 1
ATOM 2697 C C . PHE A 1 328 ? 10.246 13.580 8.916 1.00 86.94 328 PHE A C 1
ATOM 2699 O O . PHE A 1 328 ? 9.243 13.641 8.209 1.00 86.94 328 PHE A O 1
ATOM 2706 N N . GLN A 1 329 ? 11.477 13.469 8.431 1.00 84.12 329 GLN A N 1
ATOM 2707 C CA . GLN A 1 329 ? 11.777 13.312 7.017 1.00 84.12 329 GLN A CA 1
ATOM 2708 C C . GLN A 1 329 ? 12.386 11.935 6.799 1.00 84.12 329 GLN A C 1
ATOM 2710 O O . GLN A 1 329 ? 13.215 11.487 7.598 1.00 84.12 329 GLN A O 1
ATOM 2715 N N . ILE A 1 330 ? 11.977 11.260 5.730 1.00 79.94 330 ILE A N 1
ATOM 2716 C CA . ILE A 1 330 ? 12.678 10.065 5.263 1.00 79.94 330 ILE A CA 1
ATOM 2717 C C . ILE A 1 330 ? 13.479 10.401 4.019 1.00 79.94 330 ILE A C 1
ATOM 2719 O O . ILE A 1 330 ? 13.029 11.149 3.156 1.00 79.94 330 ILE A O 1
ATOM 2723 N N . TYR A 1 331 ? 14.682 9.851 3.935 1.00 75.44 331 TYR A N 1
ATOM 2724 C CA . TYR A 1 331 ? 15.509 9.998 2.751 1.00 75.44 331 TYR A CA 1
ATOM 2725 C C . TYR A 1 331 ? 15.175 8.884 1.767 1.00 75.44 331 TYR A C 1
ATOM 2727 O O . TYR A 1 331 ? 15.257 7.701 2.096 1.00 75.44 331 TYR A O 1
ATOM 2735 N N . HIS A 1 332 ? 14.826 9.287 0.556 1.00 68.31 332 HIS A N 1
ATOM 2736 C CA . HIS A 1 332 ? 14.847 8.461 -0.632 1.00 68.31 332 HIS A CA 1
ATOM 2737 C C . HIS A 1 332 ? 16.062 8.884 -1.467 1.00 68.31 332 HIS A C 1
ATOM 2739 O O . HIS A 1 332 ? 16.212 10.055 -1.821 1.00 68.31 332 HIS A O 1
ATOM 2745 N N . GLY A 1 333 ? 17.003 7.971 -1.702 1.00 52.03 333 GLY A N 1
ATOM 2746 C CA . GLY A 1 333 ? 18.294 8.346 -2.265 1.00 52.03 333 GLY A CA 1
ATOM 2747 C C . GLY A 1 333 ? 18.967 7.257 -3.086 1.00 52.03 333 GLY A C 1
ATOM 2748 O O . GLY A 1 333 ? 18.820 6.073 -2.824 1.00 52.03 333 GLY A O 1
ATOM 2749 N N . PHE A 1 334 ? 19.794 7.717 -4.020 1.00 45.28 334 PHE A N 1
ATOM 2750 C CA . PHE A 1 334 ? 20.567 7.004 -5.046 1.00 45.28 334 PHE A CA 1
ATOM 2751 C C . PHE A 1 334 ? 21.406 5.772 -4.654 1.00 45.28 334 PHE A C 1
ATOM 2753 O O . PHE A 1 334 ? 21.997 5.132 -5.512 1.00 45.28 334 PHE A O 1
ATOM 2760 N N . THR A 1 335 ? 21.553 5.457 -3.373 1.00 38.97 335 THR A N 1
ATOM 2761 C CA . THR A 1 335 ? 22.274 4.260 -2.923 1.00 38.97 335 THR A CA 1
ATOM 2762 C C . THR A 1 335 ? 21.493 3.667 -1.771 1.00 38.97 335 THR A C 1
ATOM 2764 O O . THR A 1 335 ? 21.918 3.743 -0.611 1.00 38.97 335 THR A O 1
ATOM 2767 N N . HIS A 1 336 ? 20.319 3.126 -2.070 1.00 43.22 336 HIS A N 1
ATOM 2768 C CA . HIS A 1 336 ? 19.547 2.417 -1.076 1.00 43.22 336 HIS A CA 1
ATOM 2769 C C . HIS A 1 336 ? 20.232 1.085 -0.801 1.00 43.22 336 HIS A C 1
ATOM 2771 O O . HIS A 1 336 ? 20.257 0.151 -1.600 1.00 43.22 336 HIS A O 1
ATOM 2777 N N . LYS A 1 337 ? 20.790 0.954 0.400 1.00 49.12 337 LYS A N 1
ATOM 2778 C CA . LYS A 1 337 ? 21.135 -0.377 0.888 1.00 49.12 337 LYS A CA 1
ATOM 2779 C C . LYS A 1 337 ? 19.823 -1.066 1.263 1.00 49.12 337 LYS A C 1
ATOM 2781 O O . LYS A 1 337 ? 19.052 -0.499 2.032 1.00 49.12 337 LYS A O 1
ATOM 2786 N N . LYS A 1 338 ? 19.614 -2.316 0.819 1.00 48.25 338 LYS A N 1
ATOM 2787 C CA . LYS A 1 338 ? 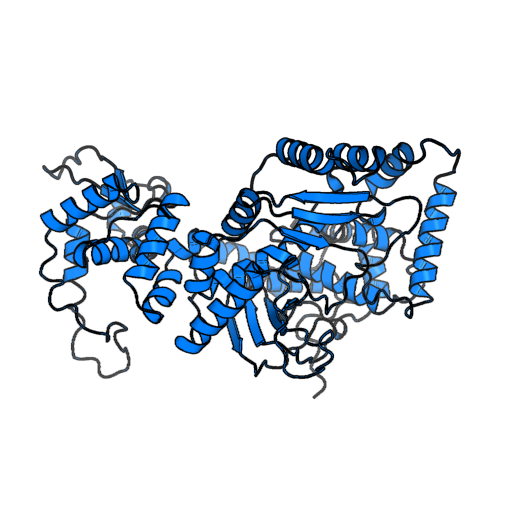18.545 -3.211 1.333 1.00 48.25 338 LYS A CA 1
ATOM 2788 C C . LYS A 1 338 ? 18.511 -3.262 2.882 1.00 48.25 338 LYS A C 1
ATOM 2790 O O . LYS A 1 338 ? 17.491 -3.602 3.473 1.00 48.25 338 LYS A O 1
ATOM 2795 N N . ASP A 1 339 ? 19.608 -2.852 3.533 1.00 54.09 339 ASP A N 1
ATOM 2796 C CA . ASP A 1 339 ? 19.794 -2.802 4.984 1.00 54.09 339 ASP A CA 1
ATOM 2797 C C . ASP A 1 339 ? 19.853 -1.395 5.598 1.00 54.09 339 ASP A C 1
ATOM 2799 O O . ASP A 1 339 ? 20.465 -1.210 6.654 1.00 54.09 339 ASP A O 1
ATOM 2803 N N . GLU A 1 340 ? 19.274 -0.387 4.948 1.00 61.16 340 GLU A N 1
ATOM 2804 C CA . GLU A 1 340 ? 19.314 0.979 5.461 1.00 61.16 340 GLU A CA 1
ATOM 2805 C C . GLU A 1 340 ? 18.596 1.094 6.813 1.00 61.16 340 GLU A C 1
ATOM 2807 O O . GLU A 1 340 ? 17.407 0.812 6.966 1.00 61.16 340 GLU A O 1
ATOM 2812 N N . LYS A 1 341 ? 19.381 1.481 7.818 1.00 70.06 341 LYS A N 1
ATOM 2813 C CA . LYS A 1 341 ? 18.949 1.696 9.192 1.00 70.06 341 LYS A CA 1
ATOM 2814 C C . LYS A 1 341 ? 18.626 3.169 9.356 1.00 70.06 341 LYS A C 1
ATOM 2816 O O . LYS A 1 341 ? 19.516 3.999 9.185 1.00 70.06 341 LYS A O 1
ATOM 2821 N N . PHE A 1 342 ? 17.395 3.484 9.734 1.00 71.81 342 PHE A N 1
ATOM 2822 C CA . PHE A 1 342 ? 16.990 4.855 10.027 1.00 71.81 342 PHE A CA 1
ATOM 2823 C C . PHE A 1 342 ? 16.512 4.995 11.475 1.00 71.81 342 PHE A C 1
ATOM 2825 O O . PHE A 1 342 ? 16.030 4.048 12.098 1.00 71.81 342 PHE A O 1
ATOM 2832 N N . SER A 1 343 ? 16.686 6.189 12.035 1.00 70.00 343 SER A N 1
ATOM 2833 C CA . SER A 1 343 ? 16.324 6.503 13.419 1.00 70.00 343 SER A CA 1
ATOM 2834 C C . SER A 1 343 ? 14.968 7.205 13.445 1.00 70.00 343 SER A C 1
ATOM 2836 O O . SER A 1 343 ? 14.907 8.430 13.447 1.00 70.00 343 SER A O 1
ATOM 2838 N N . ASN A 1 344 ? 13.871 6.444 13.452 1.00 80.62 344 ASN A N 1
ATOM 2839 C CA . ASN A 1 344 ? 12.521 7.003 13.562 1.00 80.62 344 ASN A CA 1
ATOM 2840 C C . ASN A 1 344 ? 11.797 6.472 14.810 1.00 80.62 344 ASN A C 1
ATOM 2842 O O . ASN A 1 344 ? 11.565 5.269 14.952 1.00 80.62 344 ASN A O 1
ATOM 2846 N N . LEU A 1 345 ? 11.450 7.388 15.720 1.00 84.44 345 LEU A N 1
ATOM 2847 C CA . LEU A 1 345 ? 10.782 7.059 16.980 1.00 84.44 345 LEU A CA 1
ATOM 2848 C C . LEU A 1 345 ? 9.367 6.508 16.778 1.00 84.44 345 LEU A C 1
ATOM 2850 O O . LEU A 1 345 ? 8.971 5.624 17.534 1.00 84.44 345 LEU A O 1
ATOM 2854 N N . LEU A 1 346 ? 8.619 6.997 15.782 1.00 90.94 346 LEU A N 1
ATOM 2855 C CA . LEU A 1 346 ? 7.282 6.490 15.477 1.00 90.94 346 LEU A CA 1
ATOM 2856 C C . LEU A 1 346 ? 7.366 5.008 15.116 1.00 90.94 346 LEU A C 1
ATOM 2858 O O . LEU A 1 346 ? 6.748 4.195 15.793 1.00 90.94 346 LEU A O 1
ATOM 2862 N N . PHE A 1 347 ? 8.186 4.637 14.130 1.00 90.88 347 PHE A N 1
ATOM 2863 C CA . PHE A 1 347 ? 8.321 3.233 13.736 1.00 90.88 347 PHE A CA 1
ATOM 2864 C C . PHE A 1 347 ? 8.753 2.337 14.898 1.00 90.88 347 PHE A C 1
ATOM 2866 O O . PHE A 1 347 ? 8.159 1.285 15.100 1.00 90.88 347 PHE A O 1
ATOM 2873 N N . MET A 1 348 ? 9.731 2.763 15.703 1.00 90.19 348 MET A N 1
ATOM 2874 C CA . MET A 1 348 ? 10.156 1.989 16.873 1.00 90.19 348 MET A CA 1
ATOM 2875 C C . MET A 1 348 ? 8.990 1.741 17.845 1.00 90.19 348 MET A C 1
ATOM 2877 O O . MET A 1 348 ? 8.811 0.617 18.319 1.00 90.19 348 MET A O 1
ATOM 2881 N N . ARG A 1 349 ? 8.173 2.767 18.118 1.00 93.06 349 ARG A N 1
ATOM 2882 C CA . ARG A 1 349 ? 6.991 2.639 18.981 1.00 93.06 349 ARG A CA 1
ATOM 2883 C C . ARG A 1 349 ? 5.936 1.731 18.363 1.00 93.06 349 ARG A C 1
ATOM 2885 O O . ARG A 1 349 ? 5.478 0.821 19.044 1.00 93.06 349 ARG A O 1
ATOM 2892 N N . LEU A 1 350 ? 5.591 1.935 17.092 1.00 96.19 350 LEU A N 1
ATOM 2893 C CA . LEU A 1 350 ? 4.583 1.127 16.404 1.00 96.19 350 LEU A CA 1
ATOM 2894 C C . LEU A 1 350 ? 4.986 -0.352 16.357 1.00 96.19 350 LEU A C 1
ATOM 2896 O O . LEU A 1 350 ? 4.175 -1.201 16.706 1.00 96.19 350 LEU A O 1
ATOM 2900 N N . ILE A 1 351 ? 6.242 -0.660 16.013 1.00 95.38 351 ILE A N 1
ATOM 2901 C CA . ILE A 1 351 ? 6.769 -2.034 15.995 1.00 95.38 351 ILE A CA 1
ATOM 2902 C C . ILE A 1 351 ? 6.706 -2.649 17.397 1.00 95.38 351 ILE A C 1
ATOM 2904 O O . ILE A 1 351 ? 6.220 -3.764 17.560 1.00 95.38 351 ILE A O 1
ATOM 2908 N N . SER A 1 352 ? 7.157 -1.921 18.423 1.00 94.88 352 SER A N 1
ATOM 2909 C CA . SER A 1 352 ? 7.154 -2.419 19.807 1.00 94.88 352 SER A CA 1
ATOM 2910 C C . SER A 1 352 ? 5.739 -2.721 20.310 1.00 94.88 352 SER A C 1
ATOM 2912 O O . SER A 1 352 ? 5.513 -3.752 20.943 1.00 94.88 352 SER A O 1
ATOM 2914 N N . LEU A 1 353 ? 4.784 -1.834 20.016 1.00 96.19 353 LEU A N 1
ATOM 2915 C CA . LEU A 1 353 ? 3.379 -2.006 20.381 1.00 96.19 353 LEU A CA 1
ATOM 2916 C C . LEU A 1 353 ? 2.743 -3.166 19.611 1.00 96.19 353 LEU A C 1
ATOM 2918 O O . LEU A 1 353 ? 2.055 -3.980 20.221 1.00 96.19 353 LEU A O 1
ATOM 2922 N N . ALA A 1 354 ? 3.043 -3.298 18.317 1.00 96.44 354 ALA A N 1
ATOM 2923 C CA . ALA A 1 354 ? 2.539 -4.395 17.502 1.00 96.44 354 ALA A CA 1
ATOM 2924 C C . ALA A 1 354 ? 3.042 -5.759 17.972 1.00 96.44 354 ALA A C 1
ATOM 2926 O O . ALA A 1 354 ? 2.237 -6.666 18.161 1.00 96.44 354 ALA A O 1
ATOM 2927 N N . ILE A 1 355 ? 4.343 -5.886 18.254 1.00 95.69 355 ILE A N 1
ATOM 2928 C CA . ILE A 1 355 ? 4.914 -7.112 18.827 1.00 95.69 355 ILE A CA 1
ATOM 2929 C C . ILE A 1 355 ? 4.243 -7.432 20.165 1.00 95.69 355 ILE A C 1
ATOM 2931 O O . ILE A 1 355 ? 3.900 -8.583 20.413 1.00 95.69 355 ILE A O 1
ATOM 2935 N N . SER A 1 356 ? 4.032 -6.427 21.022 1.00 94.88 356 SER A N 1
ATOM 2936 C CA . SER A 1 356 ? 3.388 -6.631 22.322 1.00 94.88 356 SER A CA 1
ATOM 2937 C C . SER A 1 356 ? 1.940 -7.110 22.194 1.00 94.88 356 SER A C 1
ATOM 2939 O O . SER A 1 356 ? 1.533 -7.983 22.960 1.00 94.88 356 SER A O 1
ATOM 2941 N N . ASP A 1 357 ? 1.157 -6.537 21.278 1.00 93.88 3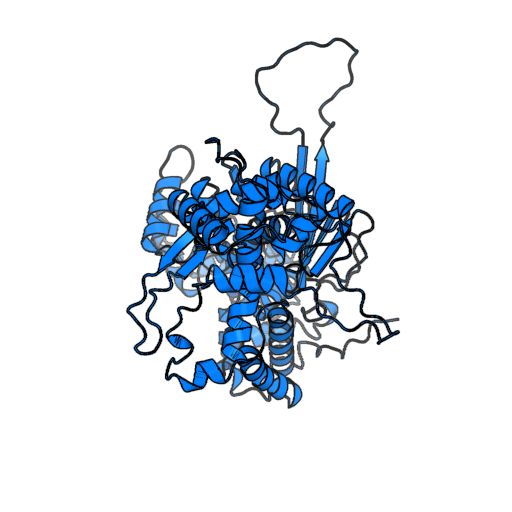57 ASP A N 1
ATOM 2942 C CA . ASP A 1 357 ? -0.225 -6.962 21.047 1.00 93.88 357 ASP A CA 1
ATOM 2943 C C . ASP A 1 357 ? -0.266 -8.378 20.463 1.00 93.88 357 ASP A C 1
ATOM 2945 O O . ASP A 1 357 ? -0.892 -9.255 21.054 1.00 93.88 357 ASP A O 1
ATOM 2949 N N . MET A 1 358 ? 0.473 -8.631 19.378 1.00 94.06 358 MET A N 1
ATOM 2950 C CA . MET A 1 358 ? 0.522 -9.933 18.703 1.00 94.06 358 MET A CA 1
ATOM 2951 C C . MET A 1 358 ? 1.024 -11.052 19.616 1.00 94.06 358 MET A C 1
ATOM 2953 O O . MET A 1 358 ? 0.467 -12.145 19.611 1.00 94.06 358 MET A O 1
ATOM 2957 N N . ALA A 1 359 ? 2.046 -10.796 20.437 1.00 93.00 359 ALA A N 1
ATOM 2958 C CA . ALA A 1 359 ? 2.547 -11.783 21.391 1.00 93.00 359 ALA A CA 1
ATOM 2959 C C . ALA A 1 359 ? 1.534 -12.082 22.509 1.00 93.00 359 ALA A C 1
ATOM 2961 O O . ALA A 1 359 ? 1.546 -13.174 23.073 1.00 93.00 359 ALA A O 1
ATOM 2962 N N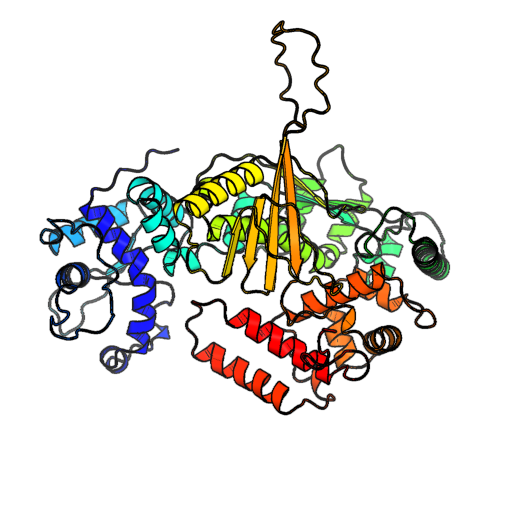 . ARG A 1 360 ? 0.665 -11.119 22.848 1.00 92.00 360 ARG A N 1
ATOM 2963 C CA . ARG A 1 360 ? -0.369 -11.291 23.874 1.00 92.00 360 ARG A CA 1
ATOM 2964 C C . ARG A 1 360 ? -1.596 -12.021 23.341 1.00 92.00 360 ARG A C 1
ATOM 2966 O O . ARG A 1 360 ? -2.163 -12.816 24.085 1.00 92.00 360 ARG A O 1
ATOM 2973 N N . THR A 1 361 ? -2.037 -11.709 22.125 1.00 90.56 361 THR A N 1
ATOM 2974 C CA . THR A 1 361 ? -3.290 -12.236 21.564 1.00 90.56 361 THR A CA 1
ATOM 2975 C C . THR A 1 361 ? -3.081 -13.459 20.682 1.00 90.56 361 THR A C 1
ATOM 2977 O O . THR A 1 361 ? -4.015 -14.234 20.501 1.00 90.56 361 THR A O 1
ATOM 2980 N N . LEU A 1 362 ? -1.880 -13.628 20.118 1.00 89.19 362 LEU A N 1
ATOM 2981 C CA . LEU A 1 362 ? -1.554 -14.634 19.102 1.00 89.19 362 LEU A CA 1
ATOM 2982 C C . LEU A 1 362 ? -2.507 -14.607 17.891 1.00 89.19 362 LEU A C 1
ATOM 2984 O O . LEU A 1 362 ? -2.653 -15.595 17.178 1.00 89.19 362 LEU A O 1
ATOM 2988 N N . THR A 1 363 ? -3.158 -13.467 17.656 1.00 88.19 363 THR A N 1
ATOM 2989 C CA . THR A 1 363 ? -4.091 -13.249 16.552 1.00 88.19 363 THR A CA 1
ATOM 2990 C C . THR A 1 363 ? -3.957 -11.827 16.030 1.00 88.19 363 THR A C 1
ATOM 2992 O O . THR A 1 363 ? -3.647 -10.899 16.780 1.00 88.19 363 THR A O 1
ATOM 2995 N N . ILE A 1 364 ? -4.245 -11.659 14.746 1.00 86.75 364 ILE A N 1
ATOM 2996 C CA . ILE A 1 364 ? -4.422 -10.358 14.098 1.00 86.75 364 ILE A CA 1
ATOM 2997 C C . ILE A 1 364 ? -5.913 -10.061 13.944 1.00 86.75 364 ILE A C 1
ATOM 2999 O O . ILE A 1 364 ? -6.719 -10.998 13.924 1.00 86.75 364 ILE A O 1
ATOM 3003 N N . PRO A 1 365 ? -6.308 -8.782 13.834 1.00 83.62 365 PRO A N 1
ATOM 3004 C CA . PRO A 1 365 ? -7.643 -8.444 13.383 1.00 83.62 365 PRO A CA 1
ATOM 3005 C C . PRO A 1 365 ? -7.866 -9.077 12.010 1.00 83.62 365 PRO A C 1
ATOM 3007 O O . PRO A 1 365 ? -7.007 -8.960 11.136 1.00 83.62 365 PRO A O 1
ATOM 3010 N N . GLY A 1 366 ? -9.006 -9.735 11.799 1.00 70.19 366 GLY A N 1
ATOM 3011 C CA . GLY A 1 366 ? -9.397 -10.138 10.453 1.00 70.19 366 GLY A CA 1
ATOM 3012 C C . GLY A 1 366 ? -9.586 -8.856 9.658 1.00 70.19 366 GLY A C 1
ATOM 3013 O O . GLY A 1 366 ? -10.572 -8.163 9.877 1.00 70.19 366 GLY A O 1
ATOM 3014 N N . ASN A 1 367 ? -8.622 -8.473 8.831 1.00 66.94 367 ASN A N 1
ATOM 3015 C CA . ASN A 1 367 ? -8.613 -7.209 8.105 1.00 66.94 367 ASN A CA 1
ATOM 3016 C C . ASN A 1 367 ? -8.297 -7.478 6.630 1.00 66.94 367 ASN A C 1
ATOM 3018 O O . ASN A 1 367 ? -7.730 -8.514 6.300 1.00 66.94 367 ASN A O 1
ATOM 3022 N N . LYS A 1 368 ? -8.674 -6.560 5.734 1.00 70.50 368 LYS A N 1
ATOM 3023 C CA . LYS A 1 368 ? -8.589 -6.784 4.281 1.00 70.50 368 LYS A CA 1
ATOM 3024 C C . LYS A 1 368 ? -7.149 -6.942 3.779 1.00 70.50 368 LYS A C 1
ATOM 3026 O O . LYS A 1 368 ? -6.939 -7.620 2.780 1.00 70.50 368 LYS A O 1
ATOM 3031 N N . ASN A 1 369 ? -6.166 -6.331 4.445 1.00 81.56 369 ASN A N 1
ATOM 3032 C CA . ASN A 1 369 ? -4.809 -6.242 3.897 1.00 81.56 369 ASN A CA 1
ATOM 3033 C C . ASN A 1 369 ? -3.772 -7.094 4.626 1.00 81.56 369 ASN A C 1
ATOM 3035 O O . ASN A 1 369 ? -2.712 -7.307 4.055 1.00 81.56 369 ASN A O 1
ATOM 3039 N N . VAL A 1 370 ? -4.040 -7.575 5.844 1.00 89.00 370 VAL A N 1
ATOM 3040 C CA . VAL A 1 370 ? -3.080 -8.360 6.637 1.00 89.00 370 VAL A CA 1
ATOM 3041 C C . VAL A 1 370 ? -3.569 -9.797 6.750 1.00 89.00 370 VAL A C 1
ATOM 3043 O O . VAL A 1 370 ? -4.691 -10.026 7.195 1.00 89.00 370 VAL A O 1
ATOM 3046 N N . ASP A 1 371 ? -2.727 -10.756 6.365 1.00 86.62 371 ASP A N 1
ATOM 3047 C CA . ASP A 1 371 ? -3.081 -12.179 6.336 1.00 86.62 371 ASP A CA 1
ATOM 3048 C C . ASP A 1 371 ? -2.419 -13.016 7.437 1.00 86.62 371 ASP A C 1
ATOM 3050 O O . ASP A 1 371 ? -2.972 -14.028 7.867 1.00 86.62 371 ASP A O 1
ATOM 3054 N N . SER A 1 372 ? -1.241 -12.609 7.902 1.00 91.06 372 SER A N 1
ATOM 3055 C CA . SER A 1 372 ? -0.412 -13.405 8.801 1.00 91.06 372 SER A CA 1
ATOM 3056 C C . SER A 1 372 ? 0.641 -12.549 9.491 1.00 91.06 372 SER A C 1
ATOM 3058 O O . SER A 1 372 ? 0.968 -11.443 9.053 1.00 91.06 372 SER A O 1
ATOM 3060 N N . PHE A 1 373 ? 1.209 -13.079 10.570 1.00 93.56 373 PHE A N 1
ATOM 3061 C CA . PHE A 1 373 ? 2.398 -12.520 11.193 1.00 93.56 373 PHE A CA 1
ATOM 3062 C C . PHE A 1 373 ? 3.287 -13.637 11.743 1.00 93.56 373 PHE A C 1
ATOM 3064 O O . PHE A 1 373 ? 2.776 -14.649 12.215 1.00 93.56 373 PHE A O 1
ATOM 3071 N N . ASP A 1 374 ? 4.601 -13.410 11.738 1.00 92.31 374 ASP A N 1
ATOM 3072 C CA . ASP A 1 374 ? 5.587 -14.282 12.382 1.00 92.31 374 ASP A CA 1
ATOM 3073 C C . ASP A 1 374 ? 6.465 -13.445 13.325 1.00 92.31 374 ASP A C 1
ATOM 3075 O O . ASP A 1 374 ? 6.870 -12.326 12.990 1.00 92.31 374 ASP A O 1
ATOM 3079 N N . LEU A 1 375 ? 6.806 -13.999 14.491 1.00 91.06 375 LEU A N 1
ATOM 3080 C CA . LEU A 1 375 ? 7.705 -13.383 15.472 1.00 91.06 375 LEU A CA 1
ATOM 3081 C C . LEU A 1 375 ? 8.973 -14.228 15.617 1.00 91.06 375 LEU A C 1
ATOM 3083 O O . LEU A 1 375 ? 8.892 -15.362 16.079 1.00 91.06 375 LEU A O 1
ATOM 3087 N N . ARG A 1 376 ? 10.138 -13.649 15.294 1.00 80.31 376 ARG A N 1
ATOM 3088 C CA . ARG A 1 376 ? 11.499 -14.241 15.343 1.00 80.31 376 ARG A CA 1
ATOM 3089 C C . ARG A 1 376 ? 11.750 -15.534 14.549 1.00 80.31 376 ARG A C 1
ATOM 3091 O O . ARG A 1 376 ? 12.773 -15.613 13.880 1.00 80.31 376 ARG A O 1
ATOM 3098 N N . GLU A 1 377 ? 10.878 -16.533 14.604 1.00 78.69 377 GLU A N 1
ATOM 3099 C CA . GLU A 1 377 ? 10.958 -17.764 13.803 1.00 78.69 377 GLU A CA 1
ATOM 3100 C C . GLU A 1 377 ? 10.307 -17.534 12.439 1.00 78.69 377 GLU A C 1
ATOM 3102 O O . GLU A 1 377 ? 9.255 -18.077 12.110 1.00 78.69 377 GLU A O 1
ATOM 3107 N N . ILE A 1 378 ? 10.910 -16.637 11.661 1.00 78.81 378 ILE A N 1
ATOM 3108 C CA . ILE A 1 378 ? 10.355 -16.243 10.372 1.00 78.81 378 ILE A CA 1
ATOM 3109 C C . ILE A 1 378 ? 10.647 -17.344 9.359 1.00 78.81 378 ILE A C 1
ATOM 3111 O O . ILE A 1 378 ? 11.809 -17.634 9.077 1.00 78.81 378 ILE A O 1
ATOM 3115 N N . SER A 1 379 ? 9.577 -17.936 8.825 1.00 74.19 379 SER A N 1
ATOM 3116 C CA . SER A 1 379 ? 9.675 -18.989 7.813 1.00 74.19 379 SER A CA 1
ATOM 3117 C C . SER A 1 379 ? 10.343 -18.474 6.540 1.00 74.19 379 SER A C 1
ATOM 3119 O O . SER A 1 379 ? 10.040 -17.365 6.082 1.00 74.19 379 SER A O 1
ATOM 3121 N N . ASP A 1 380 ? 11.189 -19.310 5.941 1.00 76.88 380 ASP A N 1
ATOM 3122 C CA . ASP A 1 380 ? 11.793 -19.022 4.646 1.00 76.88 380 ASP A CA 1
ATOM 3123 C C . ASP A 1 380 ? 10.709 -18.894 3.579 1.00 76.88 380 ASP A C 1
ATOM 3125 O O . ASP A 1 380 ? 9.804 -19.728 3.468 1.00 76.88 380 ASP A O 1
ATOM 3129 N N . ARG A 1 381 ? 10.814 -17.843 2.766 1.00 75.94 381 ARG A N 1
ATOM 3130 C CA . ARG A 1 381 ? 9.961 -17.662 1.594 1.00 75.94 381 ARG A CA 1
ATOM 3131 C C . ARG A 1 381 ? 10.796 -17.373 0.355 1.00 75.94 381 ARG A C 1
ATOM 3133 O O . ARG A 1 381 ? 11.829 -16.705 0.465 1.00 75.94 381 ARG A O 1
ATOM 3140 N N . PRO A 1 382 ? 10.362 -17.880 -0.811 1.00 78.25 382 PRO A N 1
ATOM 3141 C CA . PRO A 1 382 ? 11.033 -17.593 -2.064 1.00 78.25 382 PRO A CA 1
ATOM 3142 C C . PRO A 1 382 ? 10.886 -16.106 -2.391 1.00 78.25 382 PRO A C 1
ATOM 3144 O O . PRO A 1 382 ? 9.790 -15.548 -2.328 1.00 78.25 382 PRO A O 1
ATOM 3147 N N . THR A 1 383 ? 11.996 -15.467 -2.739 1.00 77.62 383 THR A N 1
ATOM 3148 C CA . THR A 1 383 ? 12.010 -14.091 -3.246 1.00 77.62 383 THR A CA 1
ATOM 3149 C C . THR A 1 383 ? 11.769 -14.061 -4.757 1.00 77.62 383 THR A C 1
ATOM 3151 O O . THR A 1 383 ? 11.701 -15.103 -5.414 1.00 77.62 383 THR A O 1
ATOM 3154 N N . ILE A 1 384 ? 11.698 -12.857 -5.333 1.00 80.50 384 ILE A N 1
ATOM 3155 C CA . ILE A 1 384 ? 11.686 -12.653 -6.791 1.00 80.50 384 ILE A CA 1
ATOM 3156 C C . ILE A 1 384 ? 12.908 -13.259 -7.491 1.00 80.50 384 ILE A C 1
ATOM 3158 O O . ILE A 1 384 ? 12.827 -13.580 -8.667 1.00 80.50 384 ILE A O 1
ATOM 3162 N N . ASP A 1 385 ? 14.024 -13.475 -6.792 1.00 80.06 385 ASP A N 1
ATOM 3163 C CA . ASP A 1 385 ? 15.198 -14.141 -7.363 1.00 80.06 385 ASP A CA 1
ATOM 3164 C C . ASP A 1 385 ? 15.045 -15.679 -7.373 1.00 80.06 385 ASP A C 1
ATOM 3166 O O . ASP A 1 385 ? 15.890 -16.384 -7.917 1.00 80.06 385 ASP A O 1
ATOM 3170 N N . GLY A 1 386 ? 13.958 -16.215 -6.800 1.00 75.25 386 GLY A N 1
ATOM 3171 C CA . GLY A 1 386 ? 13.730 -17.651 -6.613 1.00 75.25 386 GLY A CA 1
ATOM 3172 C C . GLY A 1 386 ? 14.498 -18.245 -5.428 1.00 75.25 386 GLY A C 1
ATOM 3173 O O . GLY A 1 386 ? 14.391 -19.439 -5.161 1.00 75.25 386 GLY A O 1
ATOM 3174 N N . GLU A 1 387 ? 15.250 -17.420 -4.699 1.00 78.50 387 GLU A N 1
ATOM 3175 C CA . GLU A 1 387 ? 16.052 -17.838 -3.554 1.00 78.50 387 GLU A CA 1
ATOM 3176 C C . GLU A 1 387 ? 15.215 -17.850 -2.270 1.00 78.50 387 GLU A C 1
ATOM 3178 O O . GLU A 1 387 ? 14.485 -16.898 -1.971 1.00 78.50 387 GLU A O 1
ATOM 3183 N N . TYR A 1 388 ? 15.362 -18.909 -1.473 1.00 75.50 388 TYR A N 1
ATOM 3184 C CA . TYR A 1 388 ? 14.901 -18.914 -0.088 1.00 75.50 388 TYR A CA 1
ATOM 3185 C C . TYR A 1 388 ? 15.856 -18.056 0.735 1.00 75.50 388 TYR A C 1
ATOM 3187 O O . TYR A 1 388 ? 17.061 -18.308 0.761 1.00 75.50 388 TYR A O 1
ATOM 3195 N N . SER A 1 389 ? 15.336 -17.025 1.396 1.00 66.56 389 SER A N 1
ATOM 3196 C CA . SER A 1 389 ? 16.153 -16.202 2.286 1.00 66.56 389 SER A CA 1
ATOM 3197 C C . SER A 1 389 ? 15.438 -15.935 3.597 1.00 66.56 389 SER A C 1
ATOM 3199 O O . SER A 1 389 ? 14.330 -15.392 3.622 1.00 66.56 389 SER A O 1
ATOM 3201 N N . GLN A 1 390 ? 16.121 -16.286 4.683 1.00 66.94 390 GLN A N 1
ATOM 3202 C CA . GLN A 1 390 ? 15.731 -15.884 6.018 1.00 66.94 390 GLN A CA 1
ATOM 3203 C C . GLN A 1 390 ? 16.150 -14.428 6.226 1.00 66.94 390 GLN A C 1
ATOM 3205 O O . GLN A 1 390 ? 17.335 -14.088 6.211 1.00 66.94 390 GLN A O 1
ATOM 3210 N N . GLU A 1 391 ? 15.176 -13.549 6.429 1.00 69.50 391 GLU A N 1
ATOM 3211 C CA . GLU A 1 391 ? 15.464 -12.191 6.868 1.00 69.50 391 GLU A CA 1
ATOM 3212 C C . GLU A 1 391 ? 15.585 -12.181 8.387 1.00 69.50 391 GLU A C 1
ATOM 3214 O O . GLU A 1 391 ? 14.610 -12.461 9.079 1.00 69.50 391 GLU A O 1
ATOM 3219 N N . ASP A 1 392 ? 16.751 -11.795 8.911 1.00 74.62 392 ASP A N 1
ATOM 3220 C CA . ASP A 1 392 ? 16.895 -11.500 10.340 1.00 74.62 392 ASP A CA 1
ATOM 3221 C C . ASP A 1 392 ? 15.994 -10.304 10.683 1.00 74.62 392 ASP A C 1
ATOM 3223 O O . ASP A 1 392 ? 16.277 -9.166 10.290 1.00 74.62 392 ASP A O 1
ATOM 3227 N N . ALA A 1 393 ? 14.830 -10.585 11.265 1.00 87.94 393 ALA A N 1
ATOM 3228 C CA . ALA A 1 393 ? 13.806 -9.617 11.616 1.00 87.94 393 ALA A CA 1
ATOM 3229 C C . ALA A 1 393 ? 13.068 -10.056 12.882 1.00 87.94 393 ALA A C 1
ATOM 3231 O O . ALA A 1 393 ? 12.932 -11.239 13.192 1.00 87.94 393 ALA A O 1
ATOM 3232 N N . LEU A 1 394 ? 12.572 -9.073 13.626 1.00 91.62 394 LEU A N 1
ATOM 3233 C CA . LEU A 1 394 ? 11.820 -9.308 14.856 1.00 91.62 394 LEU A CA 1
ATOM 3234 C C . LEU A 1 394 ? 10.361 -9.659 14.569 1.00 91.62 394 LEU A C 1
ATOM 3236 O O . LEU A 1 394 ? 9.767 -10.441 15.311 1.00 91.62 394 LEU A O 1
ATOM 3240 N N . LEU A 1 395 ? 9.803 -9.075 13.510 1.00 94.12 395 LEU A N 1
ATOM 3241 C CA . LEU A 1 395 ? 8.413 -9.228 13.103 1.00 94.12 395 LEU A CA 1
ATOM 3242 C C . LEU A 1 395 ? 8.330 -9.302 11.576 1.00 94.12 395 LEU A C 1
ATOM 3244 O O . LEU A 1 395 ? 8.878 -8.440 10.888 1.00 94.12 395 LEU A O 1
ATOM 3248 N N . ARG A 1 396 ? 7.598 -10.290 11.060 1.00 94.44 396 ARG A N 1
ATOM 3249 C CA . ARG A 1 396 ? 7.076 -10.300 9.689 1.00 94.44 396 ARG A CA 1
ATOM 3250 C C . ARG A 1 396 ? 5.570 -10.087 9.743 1.00 94.44 396 ARG A C 1
ATOM 3252 O O . ARG A 1 396 ? 4.908 -10.744 10.538 1.00 94.44 396 ARG A O 1
ATOM 3259 N N . ILE A 1 397 ? 5.038 -9.230 8.882 1.00 94.56 397 ILE A N 1
ATOM 3260 C CA . ILE A 1 397 ? 3.602 -9.139 8.602 1.00 94.56 397 ILE A CA 1
ATOM 3261 C C . ILE A 1 397 ? 3.391 -9.500 7.133 1.00 94.56 397 ILE A C 1
ATOM 3263 O O . ILE A 1 397 ? 3.995 -8.872 6.264 1.00 94.56 397 ILE A O 1
ATOM 3267 N N . GLY A 1 398 ? 2.567 -10.512 6.870 1.00 92.56 398 GLY A N 1
ATOM 3268 C CA . GLY A 1 398 ? 2.154 -10.887 5.520 1.00 92.56 398 GLY A CA 1
ATOM 3269 C C . GLY A 1 398 ? 0.904 -10.126 5.095 1.00 92.56 398 GLY A C 1
ATOM 3270 O O . GLY A 1 398 ? -0.016 -9.918 5.894 1.00 92.56 398 GLY A O 1
ATOM 3271 N N . LEU A 1 399 ? 0.892 -9.671 3.843 1.00 91.62 399 LEU A N 1
ATOM 3272 C CA . LEU A 1 399 ? -0.210 -8.924 3.256 1.00 91.62 399 LEU A CA 1
ATOM 3273 C C . LEU A 1 399 ? -0.981 -9.754 2.234 1.00 91.62 399 LEU A C 1
ATOM 3275 O O . LEU A 1 399 ? -0.412 -10.524 1.458 1.00 91.62 399 LEU A O 1
ATOM 3279 N N . THR A 1 400 ? -2.287 -9.509 2.144 1.00 86.50 400 THR A N 1
ATOM 3280 C CA . THR A 1 400 ? -3.168 -10.187 1.178 1.00 86.50 400 THR A CA 1
ATOM 3281 C C . THR A 1 400 ? -2.788 -9.889 -0.273 1.00 86.50 400 THR A C 1
ATOM 3283 O O . THR A 1 400 ? -2.941 -10.761 -1.127 1.00 86.50 400 THR A O 1
ATOM 3286 N N . CYS A 1 401 ? -2.205 -8.717 -0.546 1.00 84.19 401 CYS A N 1
ATOM 3287 C CA . CYS A 1 401 ? -1.673 -8.331 -1.855 1.00 84.19 401 CYS A CA 1
ATOM 3288 C C . CYS A 1 401 ? -0.352 -9.024 -2.236 1.00 84.19 401 CYS A C 1
ATOM 3290 O O . CYS A 1 401 ? 0.223 -8.718 -3.278 1.00 84.19 401 CYS A O 1
ATOM 3292 N N . GLY A 1 402 ? 0.131 -9.971 -1.423 1.00 86.12 402 GLY A N 1
ATOM 3293 C CA . GLY A 1 402 ? 1.276 -10.809 -1.773 1.00 86.12 402 GLY A CA 1
ATOM 3294 C C . GLY A 1 402 ? 2.636 -10.250 -1.364 1.00 86.12 402 GLY A C 1
ATOM 3295 O O . GLY A 1 402 ? 3.666 -10.778 -1.793 1.00 86.12 402 GLY A O 1
ATOM 3296 N N . TYR A 1 403 ? 2.645 -9.196 -0.548 1.00 89.38 403 TYR A N 1
ATOM 3297 C CA . TYR A 1 403 ? 3.857 -8.650 0.048 1.00 89.38 403 TYR A CA 1
ATOM 3298 C C . TYR A 1 403 ? 4.063 -9.162 1.467 1.00 89.38 403 TYR A C 1
ATOM 3300 O O . TYR A 1 403 ? 3.107 -9.283 2.224 1.00 89.38 403 TYR A O 1
ATOM 3308 N N . ASP A 1 404 ? 5.320 -9.340 1.853 1.00 91.75 404 ASP A N 1
ATOM 3309 C CA . ASP A 1 404 ? 5.723 -9.469 3.248 1.00 91.75 404 ASP A CA 1
ATOM 3310 C C . ASP A 1 404 ? 6.481 -8.208 3.674 1.00 91.75 404 ASP A C 1
ATOM 3312 O O . ASP A 1 404 ? 7.383 -7.733 2.972 1.00 91.75 404 ASP A O 1
ATOM 3316 N N . ILE A 1 405 ? 6.139 -7.675 4.847 1.00 92.50 405 ILE A N 1
ATOM 3317 C CA . ILE A 1 405 ? 6.871 -6.581 5.484 1.00 92.50 405 ILE A CA 1
ATOM 3318 C C . ILE A 1 405 ? 7.646 -7.118 6.681 1.00 92.50 405 ILE A C 1
ATOM 3320 O O . ILE A 1 405 ? 7.076 -7.672 7.619 1.00 92.50 405 ILE A O 1
ATOM 3324 N N . TYR A 1 406 ? 8.957 -6.914 6.660 1.00 92.06 406 TYR A N 1
ATOM 3325 C CA . TYR A 1 406 ? 9.881 -7.330 7.704 1.00 92.06 406 TYR A CA 1
ATOM 3326 C C . TYR A 1 406 ? 10.337 -6.114 8.499 1.00 92.06 406 TYR A C 1
ATOM 3328 O O . TYR A 1 406 ? 10.872 -5.153 7.938 1.00 92.06 406 TYR A O 1
ATOM 3336 N N . TYR A 1 407 ? 10.190 -6.200 9.814 1.00 92.25 407 TYR A N 1
ATOM 3337 C CA . TYR A 1 407 ? 10.567 -5.167 10.763 1.00 92.25 407 TYR A CA 1
ATOM 3338 C C . TYR A 1 407 ? 11.673 -5.678 11.671 1.00 92.25 407 TYR A C 1
ATOM 3340 O O . TYR A 1 407 ? 11.563 -6.731 12.301 1.00 92.25 407 TYR A O 1
ATOM 3348 N N . ASP A 1 408 ? 12.733 -4.893 11.769 1.00 90.19 408 ASP A N 1
ATOM 3349 C CA . ASP A 1 408 ? 13.835 -5.129 12.682 1.00 90.19 408 ASP A CA 1
ATOM 3350 C C . ASP A 1 408 ? 14.217 -3.818 13.371 1.00 90.19 408 ASP A C 1
ATOM 3352 O O . ASP A 1 408 ? 14.058 -2.724 12.820 1.00 90.19 408 ASP A O 1
ATOM 3356 N N . MET A 1 409 ? 14.689 -3.907 14.605 1.00 88.19 409 MET A N 1
ATOM 3357 C CA . MET A 1 409 ? 15.117 -2.745 15.368 1.00 88.19 409 MET A CA 1
ATOM 3358 C C . MET A 1 409 ? 16.152 -3.130 16.413 1.00 88.19 409 MET A C 1
ATOM 3360 O O . MET A 1 409 ? 16.155 -4.230 16.960 1.00 88.19 409 MET A O 1
ATOM 3364 N N . GLY A 1 410 ? 17.011 -2.180 16.758 1.00 83.81 410 GLY A N 1
ATOM 3365 C CA . GLY A 1 410 ? 18.005 -2.403 17.792 1.00 83.81 410 GLY A CA 1
ATOM 3366 C C . GLY A 1 410 ? 18.675 -1.129 18.260 1.00 83.81 410 GLY A C 1
ATOM 3367 O O . GLY A 1 410 ? 18.303 -0.018 17.888 1.00 83.81 410 GLY A O 1
ATOM 3368 N N . TYR A 1 411 ? 19.691 -1.302 19.098 1.00 80.00 411 TYR A N 1
ATOM 3369 C CA . TYR A 1 411 ? 20.470 -0.212 19.671 1.00 80.00 411 TYR A CA 1
ATOM 3370 C C . TYR A 1 411 ? 21.937 -0.344 19.261 1.00 80.00 411 TYR A C 1
ATOM 3372 O O . TYR A 1 411 ? 22.515 -1.427 19.328 1.00 80.00 411 TYR A O 1
ATOM 3380 N N . SER A 1 412 ? 22.555 0.756 18.834 1.00 70.81 412 SER A N 1
ATOM 3381 C CA . SER A 1 412 ? 23.975 0.786 18.487 1.00 70.81 412 SER A CA 1
ATOM 3382 C C . SER A 1 412 ? 24.819 1.152 19.706 1.00 70.81 412 SER A C 1
ATOM 3384 O O . SER A 1 412 ? 24.754 2.265 20.229 1.00 70.81 412 SER A O 1
ATOM 3386 N N . THR A 1 413 ? 25.656 0.219 20.159 1.00 65.12 413 THR A N 1
ATOM 3387 C CA . THR A 1 413 ? 26.607 0.431 21.264 1.00 65.12 413 THR A CA 1
ATOM 3388 C C . THR A 1 413 ? 27.991 0.889 20.791 1.00 65.12 413 THR A C 1
ATOM 3390 O O . THR A 1 413 ? 28.852 1.177 21.622 1.00 65.12 413 THR A O 1
ATOM 3393 N N . SER A 1 414 ? 28.208 1.027 19.476 1.00 57.88 414 SER A N 1
ATOM 3394 C CA . SER A 1 414 ? 29.529 1.177 18.836 1.00 57.88 414 SER A CA 1
ATOM 3395 C C . SER A 1 414 ? 30.322 2.440 19.204 1.00 57.88 414 SER A C 1
ATOM 3397 O O . SER A 1 414 ? 31.499 2.539 18.866 1.00 57.88 414 SER A O 1
ATOM 3399 N N . LYS A 1 415 ? 29.729 3.391 19.938 1.00 51.66 415 LYS A N 1
ATOM 3400 C CA . LYS A 1 415 ? 30.423 4.581 20.468 1.00 51.66 415 LYS A CA 1
ATOM 3401 C C . LYS A 1 415 ? 30.734 4.531 21.970 1.00 51.66 415 LYS A C 1
ATOM 3403 O O . LYS A 1 415 ? 31.281 5.497 22.495 1.00 51.66 415 LYS A O 1
ATOM 3408 N N . ARG A 1 416 ? 30.437 3.437 22.685 1.00 46.84 416 ARG A N 1
ATOM 3409 C CA . ARG A 1 416 ? 30.852 3.281 24.090 1.00 46.84 416 ARG A CA 1
ATOM 3410 C C . ARG A 1 416 ? 32.209 2.587 24.172 1.00 46.84 416 ARG A C 1
ATOM 3412 O O . ARG A 1 416 ? 32.296 1.366 24.217 1.00 46.84 416 ARG A O 1
ATOM 3419 N N . LYS A 1 417 ? 33.275 3.382 24.294 1.00 43.81 417 LYS A N 1
ATOM 3420 C CA . LYS A 1 417 ? 34.440 2.931 25.060 1.00 43.81 417 LYS A CA 1
ATOM 3421 C C . LYS A 1 417 ? 33.958 2.777 26.502 1.00 43.81 417 LYS A C 1
ATOM 3423 O O . LYS A 1 417 ? 33.632 3.772 27.141 1.00 43.81 417 LYS A O 1
ATOM 3428 N N . TYR A 1 418 ? 33.857 1.548 27.003 1.00 45.12 418 TYR A N 1
ATOM 3429 C CA . TYR A 1 418 ? 33.696 1.313 28.436 1.00 45.12 418 TYR A CA 1
ATOM 3430 C C . TYR A 1 418 ? 34.996 1.756 29.112 1.00 45.12 418 TYR A C 1
ATOM 3432 O O . TYR A 1 418 ? 35.942 0.986 29.237 1.00 45.12 418 TYR A O 1
ATOM 3440 N N . HIS A 1 419 ? 35.107 3.037 29.446 1.00 40.09 419 HIS A N 1
ATOM 3441 C CA . HIS A 1 419 ? 36.142 3.529 30.344 1.00 40.09 419 HIS A CA 1
ATOM 3442 C C . HIS A 1 419 ? 35.440 3.839 31.649 1.00 40.09 419 HIS A C 1
ATOM 3444 O O . HIS A 1 419 ? 34.779 4.862 31.736 1.00 40.09 419 HIS A O 1
ATOM 3450 N N . SER A 1 420 ? 35.586 2.916 32.606 1.00 41.31 420 SER A N 1
ATOM 3451 C CA . SER A 1 420 ? 35.368 3.085 34.049 1.00 41.31 420 SER A CA 1
ATOM 3452 C C . SER A 1 420 ? 34.027 3.674 34.516 1.00 41.31 420 SER A C 1
ATOM 3454 O O . SER A 1 420 ? 33.526 4.686 34.050 1.00 41.31 420 SER A O 1
ATOM 3456 N N . ILE A 1 421 ? 33.460 3.027 35.528 1.00 44.75 421 ILE A N 1
ATOM 3457 C CA . ILE A 1 421 ? 32.252 3.423 36.251 1.00 44.75 421 ILE A CA 1
ATOM 3458 C C . ILE A 1 421 ? 32.485 4.785 36.931 1.00 44.75 421 ILE A C 1
ATOM 3460 O O . ILE A 1 421 ? 32.889 4.832 38.085 1.00 44.75 421 ILE A O 1
ATOM 3464 N N . ILE A 1 422 ? 32.255 5.891 36.224 1.00 44.12 422 ILE A N 1
ATOM 3465 C CA . ILE A 1 422 ? 31.999 7.213 36.808 1.00 44.12 422 ILE A CA 1
ATOM 3466 C C . ILE A 1 422 ? 30.922 7.888 35.944 1.00 44.12 422 ILE A C 1
ATOM 3468 O O . ILE A 1 422 ? 31.123 8.044 34.737 1.00 44.12 422 ILE A O 1
ATOM 3472 N N . PRO A 1 423 ? 29.760 8.261 36.509 1.00 42.31 423 PRO A N 1
ATOM 3473 C CA . PRO A 1 423 ? 28.696 8.903 35.757 1.00 42.31 423 PRO A CA 1
ATOM 3474 C C . PRO A 1 423 ? 29.005 10.395 35.618 1.00 42.31 423 PRO A C 1
ATOM 3476 O O . PRO A 1 423 ? 28.669 11.189 36.492 1.00 42.31 423 PRO A O 1
ATOM 3479 N N . THR A 1 424 ? 29.631 10.798 34.515 1.00 39.97 424 THR A N 1
ATOM 3480 C CA . THR A 1 424 ? 29.637 12.214 34.132 1.00 39.97 424 THR A CA 1
ATOM 3481 C C . THR A 1 424 ? 28.326 12.509 33.412 1.00 39.97 424 THR A C 1
ATOM 3483 O O . THR A 1 424 ? 28.112 12.099 32.270 1.00 39.97 424 THR A O 1
ATOM 3486 N N . ILE A 1 425 ? 27.411 13.165 34.124 1.00 47.97 425 ILE A N 1
ATOM 3487 C CA . ILE A 1 425 ? 26.181 13.720 33.563 1.00 47.97 425 ILE A CA 1
ATOM 3488 C C . ILE A 1 425 ? 26.586 14.934 32.722 1.00 47.97 425 ILE A C 1
ATOM 3490 O O . ILE A 1 425 ? 26.777 16.025 33.248 1.00 47.97 425 ILE A O 1
ATOM 3494 N N . GLU A 1 426 ? 26.719 14.740 31.414 1.00 40.44 426 GLU A N 1
ATOM 3495 C CA . GLU A 1 426 ? 26.691 15.830 30.438 1.00 40.44 426 GLU A CA 1
ATOM 3496 C C . GLU A 1 426 ? 25.563 15.566 29.433 1.00 40.44 426 GLU A C 1
ATOM 3498 O O . GLU A 1 426 ? 25.736 14.959 28.376 1.00 40.44 426 GLU A O 1
ATOM 3503 N N . GLU A 1 427 ? 24.364 16.022 29.797 1.00 47.62 427 GLU A N 1
ATOM 3504 C CA . GLU A 1 427 ? 23.256 16.237 28.871 1.00 47.62 427 GLU A CA 1
ATOM 3505 C C . GLU A 1 427 ? 23.352 17.651 28.306 1.00 47.62 427 GLU A C 1
ATOM 3507 O O . GLU A 1 427 ? 23.062 18.607 29.019 1.00 47.62 427 GLU A O 1
ATOM 3512 N N . LYS A 1 428 ? 23.698 17.788 27.019 1.00 41.06 428 LYS A N 1
ATOM 3513 C CA . LYS A 1 428 ? 23.283 18.956 26.212 1.00 41.06 428 LYS A CA 1
ATOM 3514 C C . LYS A 1 428 ? 22.930 18.669 24.753 1.00 41.06 428 LYS A C 1
ATOM 3516 O O . LYS A 1 428 ? 22.582 19.601 24.048 1.00 41.06 428 LYS A O 1
ATOM 3521 N N . ASN A 1 429 ? 22.934 17.416 24.297 1.00 37.38 429 ASN A N 1
ATOM 3522 C CA . ASN A 1 429 ? 22.265 17.040 23.049 1.00 37.38 429 ASN A CA 1
ATOM 3523 C C . ASN A 1 429 ? 21.849 15.563 23.113 1.00 37.38 429 ASN A C 1
ATOM 3525 O O . ASN A 1 429 ? 22.728 14.710 23.293 1.00 37.38 429 ASN A O 1
ATOM 3529 N N . PRO A 1 430 ? 20.553 15.216 22.984 1.00 42.50 430 PRO A N 1
ATOM 3530 C CA . PRO A 1 430 ? 20.149 13.827 22.827 1.00 42.50 430 PRO A CA 1
ATOM 3531 C C . PRO A 1 430 ? 20.818 13.289 21.559 1.00 42.50 430 PRO A C 1
ATOM 3533 O O . PRO A 1 430 ? 20.495 13.675 20.442 1.00 42.50 430 PRO A O 1
ATOM 3536 N N . GLN A 1 431 ? 21.826 12.435 21.743 1.00 46.88 431 GLN A N 1
ATOM 3537 C CA . GLN A 1 431 ? 22.548 11.783 20.656 1.00 46.88 431 GLN A CA 1
ATOM 3538 C C . GLN A 1 431 ? 21.549 11.020 19.769 1.00 46.88 431 GLN A C 1
ATOM 3540 O O . GLN A 1 431 ? 21.098 9.938 20.144 1.00 46.88 431 GLN A O 1
ATOM 3545 N N . GLN A 1 432 ? 21.239 11.563 18.590 1.00 49.19 432 GLN A N 1
ATOM 3546 C CA . GLN A 1 432 ? 20.249 11.046 17.630 1.00 49.19 432 GLN A CA 1
ATOM 3547 C C . GLN A 1 432 ? 20.577 9.664 17.011 1.00 49.19 432 GLN A C 1
ATOM 3549 O O . GLN A 1 432 ? 19.792 9.142 16.229 1.00 49.19 432 GLN A O 1
ATOM 3554 N N . ASN A 1 433 ? 21.680 9.004 17.391 1.00 52.62 433 ASN A N 1
ATOM 3555 C CA . ASN A 1 433 ? 22.161 7.767 16.745 1.00 52.62 433 ASN A CA 1
ATOM 3556 C C . ASN A 1 433 ? 22.258 6.565 17.699 1.00 52.62 433 ASN A C 1
ATOM 3558 O O . ASN A 1 433 ? 23.234 5.814 17.668 1.00 52.62 433 ASN A O 1
ATOM 3562 N N . LYS A 1 434 ? 21.286 6.415 18.601 1.00 69.12 434 LYS A N 1
ATOM 3563 C CA . LYS A 1 434 ? 21.298 5.364 19.628 1.00 69.12 434 LYS A CA 1
ATOM 3564 C C . LYS A 1 434 ? 20.503 4.120 19.239 1.00 69.12 434 LYS A C 1
ATOM 3566 O O . LYS A 1 434 ? 20.979 3.016 19.472 1.00 69.12 434 LYS A O 1
ATOM 3571 N N . PHE A 1 435 ? 19.352 4.279 18.600 1.00 76.25 435 PHE A N 1
ATOM 3572 C CA . PHE A 1 435 ? 18.539 3.173 18.100 1.00 76.25 435 PHE A CA 1
ATOM 3573 C C . PHE A 1 435 ? 18.477 3.210 16.575 1.00 76.25 435 PHE A C 1
ATOM 3575 O O . PHE A 1 435 ? 18.736 4.243 15.966 1.00 76.25 435 PHE A O 1
ATOM 3582 N N . TRP A 1 436 ? 18.154 2.079 15.971 1.00 84.50 436 TRP A N 1
ATOM 3583 C CA . TRP A 1 436 ? 17.908 1.960 14.545 1.00 84.50 436 TRP A CA 1
ATOM 3584 C C . TRP A 1 436 ? 16.657 1.127 14.321 1.00 84.50 436 TRP A C 1
ATOM 3586 O O . TRP A 1 436 ? 16.370 0.207 15.085 1.00 84.50 436 TRP A O 1
ATOM 3596 N N . VAL A 1 437 ? 15.946 1.452 13.252 1.00 85.06 437 VAL A N 1
ATOM 3597 C CA . VAL A 1 437 ? 14.860 0.657 12.698 1.00 85.06 437 VAL A CA 1
ATOM 3598 C C . VAL A 1 437 ? 15.231 0.300 11.269 1.00 85.06 437 VAL A C 1
ATOM 3600 O O . VAL A 1 437 ? 15.847 1.093 10.553 1.00 85.06 437 VAL A O 1
ATOM 3603 N N . LYS A 1 438 ? 14.874 -0.912 10.870 1.00 86.81 438 LYS A N 1
ATOM 3604 C CA . LYS A 1 438 ? 15.009 -1.423 9.519 1.00 86.81 438 LYS A CA 1
ATOM 3605 C C . LYS A 1 438 ? 13.663 -2.003 9.101 1.00 86.81 438 LYS A C 1
ATOM 3607 O O . LYS A 1 438 ? 13.111 -2.865 9.778 1.00 86.81 438 LYS A O 1
ATOM 3612 N N . VAL A 1 439 ? 13.150 -1.509 7.983 1.00 87.81 439 VAL A N 1
ATOM 3613 C CA . VAL A 1 439 ? 11.896 -1.960 7.376 1.00 87.81 439 VAL A CA 1
ATOM 3614 C C . VAL A 1 439 ? 12.215 -2.427 5.968 1.00 87.81 439 VAL A C 1
ATOM 3616 O O . VAL A 1 439 ? 12.893 -1.716 5.225 1.00 87.81 439 VAL A O 1
ATOM 3619 N N . ARG A 1 440 ? 11.755 -3.622 5.609 1.00 86.69 440 ARG A N 1
ATOM 3620 C CA . ARG A 1 440 ? 11.915 -4.188 4.267 1.00 86.69 440 ARG A CA 1
ATOM 3621 C C . ARG A 1 440 ? 10.568 -4.680 3.771 1.00 86.69 440 ARG A C 1
ATOM 3623 O O . ARG A 1 440 ? 9.915 -5.441 4.474 1.00 86.69 440 ARG A O 1
ATOM 3630 N N . VAL A 1 441 ? 10.190 -4.275 2.568 1.00 87.56 441 VAL A N 1
ATOM 3631 C CA . VAL A 1 441 ? 9.008 -4.777 1.862 1.00 87.56 441 VAL A CA 1
ATOM 3632 C C . VAL A 1 441 ? 9.487 -5.741 0.783 1.00 87.56 441 VAL A C 1
ATOM 3634 O O . VAL A 1 441 ? 10.463 -5.447 0.091 1.00 87.56 441 VAL A O 1
ATOM 3637 N N . ARG A 1 442 ? 8.856 -6.912 0.673 1.00 86.38 442 ARG A N 1
ATOM 3638 C CA . ARG A 1 442 ? 9.212 -7.940 -0.311 1.00 86.38 442 ARG A CA 1
ATOM 3639 C C . ARG A 1 442 ? 7.987 -8.485 -1.011 1.00 86.38 442 ARG A C 1
ATOM 3641 O O . ARG A 1 442 ? 6.986 -8.760 -0.367 1.00 86.38 442 ARG A O 1
ATOM 3648 N N . GLN A 1 443 ? 8.120 -8.714 -2.308 1.00 87.62 443 GLN A N 1
ATOM 3649 C CA . GLN A 1 443 ? 7.172 -9.476 -3.111 1.00 87.62 443 GLN A CA 1
ATOM 3650 C C . GLN A 1 443 ? 7.414 -10.974 -2.873 1.00 87.62 443 GLN A C 1
ATOM 3652 O O . GLN A 1 443 ? 8.509 -11.465 -3.150 1.00 87.62 443 GLN A O 1
ATOM 3657 N N . VAL A 1 444 ? 6.422 -11.683 -2.325 1.00 86.69 444 VAL A N 1
ATOM 3658 C CA . VAL A 1 444 ? 6.529 -13.116 -1.967 1.00 86.69 444 VAL A CA 1
ATOM 3659 C C . VAL A 1 444 ? 5.399 -13.979 -2.531 1.00 86.69 444 VAL A C 1
ATOM 3661 O O . VAL A 1 444 ? 5.426 -15.202 -2.392 1.00 86.69 444 VAL A O 1
ATOM 3664 N N . SER A 1 445 ? 4.385 -13.362 -3.145 1.00 87.00 445 SER A N 1
ATOM 3665 C CA . SER A 1 445 ? 3.281 -14.084 -3.781 1.00 87.00 445 SER A CA 1
ATOM 3666 C C . SER A 1 445 ? 3.798 -15.114 -4.784 1.00 87.00 445 SER A C 1
ATOM 3668 O O . SER A 1 445 ? 4.670 -14.782 -5.589 1.00 87.00 445 SER A O 1
ATOM 3670 N N . PRO A 1 446 ? 3.218 -16.326 -4.832 1.00 86.38 446 PRO A N 1
ATOM 3671 C CA . PRO A 1 446 ? 3.536 -17.271 -5.893 1.00 86.38 446 PRO A CA 1
ATOM 3672 C C . PRO A 1 446 ? 3.145 -16.741 -7.279 1.00 86.38 446 PRO A C 1
ATOM 3674 O O . PRO A 1 446 ? 3.719 -17.186 -8.261 1.00 86.38 446 PRO A O 1
ATOM 3677 N N . PHE A 1 447 ? 2.200 -15.798 -7.363 1.00 90.00 447 PHE A N 1
ATOM 3678 C CA . PHE A 1 447 ? 1.759 -15.200 -8.624 1.00 90.00 447 PHE A CA 1
ATOM 3679 C C . PHE A 1 447 ? 2.671 -14.073 -9.125 1.00 90.00 447 PHE A C 1
ATOM 3681 O O . PHE A 1 447 ? 2.488 -13.609 -10.246 1.00 90.00 447 PHE A O 1
ATOM 3688 N N . PHE A 1 448 ? 3.631 -13.611 -8.319 1.00 92.38 448 PHE A N 1
ATOM 3689 C CA . PHE A 1 448 ? 4.655 -12.702 -8.822 1.00 92.38 448 PHE A CA 1
ATOM 3690 C C . PHE A 1 448 ? 5.653 -13.459 -9.687 1.00 92.38 448 PHE A C 1
ATOM 3692 O O . PHE A 1 448 ? 6.015 -14.596 -9.389 1.00 92.38 448 PHE A O 1
ATOM 3699 N N . ILE A 1 449 ? 6.119 -12.790 -10.736 1.00 93.06 449 ILE A N 1
ATOM 3700 C CA . ILE A 1 449 ? 7.152 -13.302 -11.622 1.00 93.06 449 ILE A CA 1
ATOM 3701 C C . ILE A 1 449 ? 8.436 -13.444 -10.824 1.00 93.06 449 ILE A C 1
ATOM 3703 O O . ILE A 1 449 ? 8.876 -12.502 -10.154 1.00 93.06 449 ILE A O 1
ATOM 3707 N N . LYS A 1 450 ? 9.050 -14.617 -10.937 1.00 92.06 450 LYS A N 1
ATOM 3708 C CA . LYS A 1 450 ? 10.393 -14.872 -10.417 1.00 92.06 450 LYS A CA 1
ATOM 3709 C C . LYS A 1 450 ? 11.405 -14.854 -11.548 1.00 92.06 450 LYS A C 1
ATOM 3711 O O . LYS A 1 450 ? 11.107 -15.181 -12.692 1.00 92.06 450 LYS A O 1
ATOM 3716 N N . LYS A 1 451 ? 12.654 -14.562 -11.217 1.00 90.94 451 LYS A N 1
ATOM 3717 C CA . LYS A 1 451 ? 13.775 -14.580 -12.153 1.00 90.94 451 LYS A CA 1
ATOM 3718 C C . LYS A 1 451 ? 13.956 -15.943 -12.817 1.00 90.94 451 LYS A C 1
ATOM 3720 O O . LYS A 1 451 ? 14.270 -16.001 -13.999 1.00 90.94 451 LYS A O 1
ATOM 3725 N N . THR A 1 452 ? 13.705 -17.026 -12.084 1.00 90.69 452 THR A N 1
ATOM 3726 C CA . THR A 1 452 ? 13.725 -18.401 -12.607 1.00 90.69 452 THR A CA 1
ATOM 3727 C C . THR A 1 452 ? 12.608 -18.693 -13.614 1.00 90.69 452 THR A C 1
ATOM 3729 O O . THR A 1 452 ? 12.692 -19.684 -14.331 1.00 90.69 452 THR A O 1
ATOM 3732 N N . GLU A 1 453 ? 11.577 -17.850 -13.686 1.00 92.56 453 GLU A N 1
ATOM 3733 C CA . GLU A 1 453 ? 10.459 -17.971 -14.629 1.00 92.56 453 GLU A CA 1
ATOM 3734 C C . GLU A 1 453 ? 10.699 -17.179 -15.924 1.00 92.56 453 GLU A C 1
ATOM 3736 O O . GLU A 1 453 ? 9.918 -17.297 -16.866 1.00 92.56 453 GLU A O 1
ATOM 3741 N N . ILE A 1 454 ? 11.778 -16.395 -16.018 1.00 93.12 454 ILE A N 1
ATOM 3742 C CA . ILE A 1 454 ? 12.165 -15.727 -17.263 1.00 93.12 454 ILE A CA 1
ATOM 3743 C C . ILE A 1 454 ? 12.914 -16.726 -18.152 1.00 93.12 454 ILE A C 1
ATOM 3745 O O . ILE A 1 454 ? 14.046 -17.107 -17.855 1.00 93.12 454 ILE A O 1
ATOM 3749 N N . LYS A 1 455 ? 12.283 -17.141 -19.256 1.00 93.38 455 LYS A N 1
ATOM 3750 C CA . LYS A 1 455 ? 12.854 -18.081 -20.237 1.00 93.38 455 LYS A CA 1
ATOM 3751 C C . LYS A 1 455 ? 13.905 -17.408 -21.116 1.00 93.38 455 LYS A C 1
ATOM 3753 O O . LYS A 1 455 ? 14.969 -17.972 -21.348 1.00 93.38 455 LYS A O 1
ATOM 3758 N N . ASP A 1 456 ? 13.587 -16.210 -21.602 1.00 92.50 456 ASP A N 1
ATOM 3759 C CA . ASP A 1 456 ? 14.448 -15.418 -22.477 1.00 92.50 456 ASP A CA 1
ATOM 3760 C C . ASP A 1 456 ? 14.261 -13.929 -22.169 1.00 92.50 456 ASP A C 1
ATOM 3762 O O . ASP A 1 456 ? 13.279 -13.294 -22.564 1.00 92.50 456 ASP A O 1
ATOM 3766 N N . ILE A 1 457 ? 15.218 -13.373 -21.424 1.00 91.50 457 ILE A N 1
ATOM 3767 C CA . ILE A 1 457 ? 15.189 -11.968 -21.021 1.00 91.50 457 ILE A CA 1
ATOM 3768 C C . ILE A 1 457 ? 15.402 -11.026 -22.213 1.00 91.50 457 ILE A C 1
ATOM 3770 O O . ILE A 1 457 ? 14.800 -9.958 -22.254 1.00 91.50 457 ILE A O 1
ATOM 3774 N N . THR A 1 458 ? 16.203 -11.408 -23.209 1.00 90.88 458 THR A N 1
ATOM 3775 C CA . THR A 1 458 ? 16.465 -10.569 -24.386 1.00 90.88 458 THR A CA 1
ATOM 3776 C C . THR A 1 458 ? 15.223 -10.480 -25.269 1.00 90.88 458 THR A C 1
ATOM 3778 O O . THR A 1 458 ? 14.881 -9.398 -25.757 1.00 90.88 458 THR A O 1
ATOM 3781 N N . LEU A 1 459 ? 14.498 -11.592 -25.418 1.00 92.25 459 LEU A N 1
ATOM 3782 C CA . LEU A 1 459 ? 13.196 -11.601 -26.074 1.00 92.25 459 LEU A CA 1
ATOM 3783 C C . LEU A 1 459 ? 12.182 -10.747 -25.305 1.00 92.25 459 LEU A C 1
ATOM 3785 O O . LEU A 1 459 ? 11.490 -9.946 -25.926 1.00 92.25 459 LEU A O 1
ATOM 3789 N N . LEU A 1 460 ? 12.125 -10.854 -23.971 1.00 93.00 460 LEU A N 1
ATOM 3790 C CA . LEU A 1 460 ? 11.229 -10.026 -23.155 1.00 93.00 460 LEU A CA 1
ATOM 3791 C C . LEU A 1 460 ? 11.495 -8.527 -23.355 1.00 93.00 460 LEU A C 1
ATOM 3793 O O . LEU A 1 460 ? 10.558 -7.763 -23.572 1.00 93.00 460 LEU A O 1
ATOM 3797 N N . LEU A 1 461 ? 12.764 -8.108 -23.327 1.00 92.00 461 LEU A N 1
ATOM 3798 C CA . LEU A 1 461 ? 13.149 -6.716 -23.582 1.00 92.00 461 LEU A CA 1
ATOM 3799 C C . LEU A 1 461 ? 12.743 -6.260 -24.982 1.00 92.00 461 LEU A C 1
ATOM 3801 O O . LEU A 1 461 ? 12.200 -5.169 -25.141 1.00 92.00 461 LEU A O 1
ATOM 3805 N N . THR A 1 462 ? 12.961 -7.112 -25.986 1.00 90.38 462 THR A N 1
ATOM 3806 C CA . THR A 1 462 ? 12.572 -6.829 -27.371 1.00 90.38 462 THR A CA 1
ATOM 3807 C C . THR A 1 462 ? 11.064 -6.621 -27.471 1.00 90.38 462 THR A C 1
ATOM 3809 O O . THR A 1 462 ? 10.633 -5.579 -27.955 1.00 90.38 462 THR A O 1
ATOM 3812 N N . LEU A 1 463 ? 10.271 -7.544 -26.920 1.00 91.94 463 LEU A N 1
ATOM 3813 C CA . LEU A 1 463 ? 8.809 -7.478 -26.924 1.00 91.94 463 LEU A CA 1
ATOM 3814 C C . LEU A 1 463 ? 8.285 -6.253 -26.164 1.00 91.94 463 LEU A C 1
ATOM 3816 O O . LEU A 1 463 ? 7.369 -5.592 -26.639 1.00 91.94 463 LEU A O 1
ATOM 3820 N N . LEU A 1 464 ? 8.874 -5.882 -25.024 1.00 91.94 464 LEU A N 1
ATOM 3821 C CA . LEU A 1 464 ? 8.489 -4.669 -24.284 1.00 91.94 464 LEU A CA 1
ATOM 3822 C C . LEU A 1 464 ? 8.882 -3.369 -25.011 1.00 91.94 464 LEU A C 1
ATOM 3824 O O . LEU A 1 464 ? 8.216 -2.339 -24.860 1.00 91.94 464 LEU A O 1
ATOM 3828 N N . ALA A 1 465 ? 9.950 -3.400 -25.809 1.00 87.88 465 ALA A N 1
ATOM 3829 C CA . ALA A 1 465 ? 10.395 -2.275 -26.628 1.00 87.88 465 ALA A CA 1
ATOM 3830 C C . ALA A 1 465 ? 9.615 -2.140 -27.950 1.00 87.88 465 ALA A C 1
ATOM 3832 O O . ALA A 1 465 ? 9.641 -1.076 -28.575 1.00 87.88 465 ALA A O 1
ATOM 3833 N N . GLU A 1 466 ? 8.894 -3.179 -28.379 1.00 89.19 466 GLU A N 1
ATOM 3834 C CA . GLU A 1 466 ? 8.072 -3.130 -29.585 1.00 89.19 466 GLU A CA 1
ATOM 3835 C C . GLU A 1 466 ? 6.996 -2.036 -29.520 1.00 89.19 466 GLU A C 1
ATOM 3837 O O . GLU A 1 466 ? 6.523 -1.614 -28.460 1.00 89.19 466 GLU A O 1
ATOM 3842 N N . LYS A 1 467 ? 6.584 -1.571 -30.705 1.00 88.38 467 LYS A N 1
ATOM 3843 C CA . LYS A 1 467 ? 5.527 -0.560 -30.872 1.00 88.38 467 LYS A CA 1
ATOM 3844 C C . LYS A 1 467 ? 4.124 -1.171 -30.962 1.00 88.38 467 LYS A C 1
ATOM 3846 O O . LYS A 1 467 ? 3.212 -0.512 -31.465 1.00 88.38 467 LYS A O 1
ATOM 3851 N N . SER A 1 468 ? 3.948 -2.411 -30.507 1.00 92.50 468 SER A N 1
ATOM 3852 C CA . SER A 1 468 ? 2.638 -3.067 -30.462 1.00 92.50 468 SER A CA 1
ATOM 3853 C C . SER A 1 468 ? 1.718 -2.375 -29.443 1.00 92.50 468 SER A C 1
ATOM 3855 O O . SER A 1 468 ? 2.177 -1.675 -28.535 1.00 92.50 468 SER A O 1
ATOM 3857 N N . ARG A 1 469 ? 0.399 -2.554 -29.583 1.00 93.50 469 ARG A N 1
ATOM 3858 C CA . ARG A 1 469 ? -0.576 -1.964 -28.650 1.00 93.50 469 ARG A CA 1
ATOM 3859 C C . ARG A 1 469 ? -0.382 -2.482 -27.227 1.00 93.50 469 ARG A C 1
ATOM 3861 O O . ARG A 1 469 ? -0.324 -1.672 -26.305 1.00 93.50 469 ARG A O 1
ATOM 3868 N N . VAL A 1 470 ? -0.224 -3.797 -27.068 1.00 94.31 470 VAL A N 1
ATOM 3869 C CA . VAL A 1 470 ? -0.031 -4.430 -25.759 1.00 94.31 470 VAL A CA 1
ATOM 3870 C C . VAL A 1 470 ? 1.291 -4.009 -25.116 1.00 94.31 470 VAL A C 1
ATOM 3872 O O . VAL A 1 470 ? 1.313 -3.655 -23.940 1.00 94.31 470 VAL A O 1
ATOM 3875 N N . SER A 1 471 ? 2.380 -3.941 -25.889 1.00 93.50 471 SER A N 1
ATOM 3876 C CA . SER A 1 471 ? 3.693 -3.552 -25.369 1.00 93.50 471 SER A CA 1
ATOM 3877 C C . SER A 1 471 ? 3.699 -2.092 -24.939 1.00 93.50 471 SER A C 1
ATOM 3879 O O . SER A 1 471 ? 4.214 -1.773 -23.872 1.00 93.50 471 SER A O 1
ATOM 3881 N N . ASN A 1 472 ? 3.066 -1.204 -25.713 1.00 92.81 472 ASN A N 1
ATOM 3882 C CA . ASN A 1 472 ? 2.898 0.197 -25.325 1.00 92.81 472 ASN A CA 1
ATOM 3883 C C . ASN A 1 472 ? 2.043 0.339 -24.054 1.00 92.81 472 ASN A C 1
ATOM 3885 O O . ASN A 1 472 ? 2.374 1.159 -23.202 1.00 92.81 472 ASN A O 1
ATOM 3889 N N . HIS A 1 473 ? 0.976 -0.456 -23.913 1.00 94.12 473 HIS A N 1
ATOM 3890 C CA . HIS A 1 473 ? 0.113 -0.456 -22.726 1.00 94.12 473 HIS A CA 1
ATOM 3891 C C . HIS A 1 473 ? 0.854 -0.923 -21.471 1.00 94.12 473 HIS A C 1
ATOM 3893 O O . HIS A 1 473 ? 0.833 -0.231 -20.457 1.00 94.12 473 HIS A O 1
ATOM 3899 N N . ILE A 1 474 ? 1.565 -2.053 -21.548 1.00 93.75 474 ILE A N 1
ATOM 3900 C CA . ILE A 1 474 ? 2.360 -2.580 -20.430 1.00 93.75 474 ILE A CA 1
ATOM 3901 C C . ILE A 1 474 ? 3.501 -1.613 -20.094 1.00 93.75 474 ILE A C 1
ATOM 3903 O O . ILE A 1 474 ? 3.664 -1.241 -18.933 1.00 93.75 474 ILE A O 1
ATOM 3907 N N . ARG A 1 475 ? 4.253 -1.139 -21.098 1.00 92.38 475 ARG A N 1
ATOM 3908 C CA . ARG A 1 475 ? 5.361 -0.192 -20.898 1.00 92.38 475 ARG A CA 1
ATOM 3909 C C . ARG A 1 475 ? 4.889 1.122 -20.284 1.00 92.38 475 ARG A C 1
ATOM 3911 O O . ARG A 1 475 ? 5.551 1.623 -19.384 1.00 92.38 475 ARG A O 1
ATOM 3918 N N . GLY A 1 476 ? 3.736 1.642 -20.707 1.00 90.06 476 GLY A N 1
ATOM 3919 C CA . GLY A 1 476 ? 3.144 2.863 -20.155 1.00 90.06 476 GLY A CA 1
ATOM 3920 C C . GLY A 1 476 ? 2.730 2.760 -18.682 1.00 90.06 476 GLY A C 1
ATOM 3921 O O . GLY A 1 476 ? 2.457 3.782 -18.061 1.00 90.06 476 GLY A O 1
ATOM 3922 N N . LYS A 1 477 ? 2.695 1.549 -18.109 1.00 90.62 477 LYS A N 1
ATOM 3923 C CA . LYS A 1 477 ? 2.432 1.318 -16.679 1.00 90.62 477 LYS A CA 1
ATOM 3924 C C . LYS A 1 477 ? 3.697 1.187 -15.833 1.00 90.62 477 LYS A C 1
ATOM 3926 O O . LYS A 1 477 ? 3.578 1.220 -14.608 1.00 90.62 477 LYS A O 1
ATOM 3931 N N . LEU A 1 478 ? 4.864 1.015 -16.460 1.00 90.88 478 LEU A N 1
ATOM 3932 C CA . LEU A 1 478 ? 6.166 0.981 -15.785 1.00 90.88 478 LEU A CA 1
ATOM 3933 C C . LEU A 1 478 ? 6.558 2.396 -15.336 1.00 90.88 478 LEU A C 1
ATOM 3935 O O . LEU A 1 478 ? 6.083 3.383 -15.900 1.00 90.88 478 LEU A O 1
ATOM 3939 N N . SER A 1 479 ? 7.459 2.516 -14.360 1.00 87.06 479 SER A N 1
ATOM 3940 C CA . SER A 1 479 ? 8.009 3.821 -13.975 1.00 87.06 479 SER A CA 1
ATOM 3941 C C . SER A 1 479 ? 8.721 4.503 -15.143 1.00 87.06 479 SER A C 1
ATOM 3943 O O . SER A 1 479 ? 9.304 3.842 -16.006 1.00 87.06 479 SER A O 1
ATOM 3945 N N . ASN A 1 480 ? 8.747 5.837 -15.127 1.00 86.44 480 ASN A N 1
ATOM 3946 C CA . ASN A 1 480 ? 9.513 6.641 -16.081 1.00 86.44 480 ASN A CA 1
ATOM 3947 C C . ASN A 1 480 ? 10.964 6.155 -16.198 1.00 86.44 480 ASN A C 1
ATOM 3949 O O . ASN A 1 480 ? 11.467 5.993 -17.310 1.00 86.44 480 ASN A O 1
ATOM 3953 N N . ARG A 1 481 ? 11.602 5.808 -15.069 1.00 86.81 481 ARG A N 1
ATOM 3954 C CA . ARG A 1 481 ? 12.964 5.258 -15.066 1.00 86.81 481 ARG A CA 1
ATOM 3955 C C . ARG A 1 481 ? 13.057 3.975 -15.879 1.00 86.81 481 ARG A C 1
ATOM 3957 O O . ARG A 1 481 ? 13.908 3.889 -16.761 1.00 86.81 481 ARG A O 1
ATOM 3964 N N . MET A 1 482 ? 12.187 2.998 -15.635 1.00 88.75 482 MET A N 1
ATOM 3965 C CA . MET A 1 482 ? 12.197 1.753 -16.405 1.00 88.75 482 MET A CA 1
ATOM 3966 C C . MET A 1 482 ? 11.872 1.990 -17.884 1.00 88.75 482 MET A C 1
ATOM 3968 O O . MET A 1 482 ? 12.537 1.427 -18.749 1.00 88.75 482 MET A O 1
ATOM 3972 N N . GLN A 1 483 ? 10.914 2.864 -18.202 1.00 89.75 483 GLN A N 1
ATOM 3973 C CA . GLN A 1 483 ? 10.612 3.225 -19.590 1.00 89.75 483 GLN A CA 1
ATOM 3974 C C . GLN A 1 483 ? 11.835 3.825 -20.297 1.00 89.75 483 GLN A C 1
ATOM 3976 O O . GLN A 1 483 ? 12.194 3.395 -21.392 1.00 89.75 483 GLN A O 1
ATOM 3981 N N . ASN A 1 484 ? 12.512 4.777 -19.656 1.00 86.00 484 ASN A N 1
ATOM 3982 C CA . ASN A 1 484 ? 13.700 5.423 -20.201 1.00 86.00 484 ASN A CA 1
ATOM 3983 C C . ASN A 1 484 ? 14.889 4.477 -20.348 1.00 86.00 484 ASN A C 1
ATOM 3985 O O . ASN A 1 484 ? 15.646 4.613 -21.313 1.00 86.00 484 ASN A O 1
ATOM 3989 N N . LEU A 1 485 ? 15.040 3.535 -19.416 1.00 86.12 485 LEU A N 1
ATOM 3990 C CA . LEU A 1 485 ? 16.027 2.469 -19.501 1.00 86.12 485 LEU A CA 1
ATOM 3991 C C . LEU A 1 485 ? 15.723 1.542 -20.682 1.00 86.12 485 LEU A C 1
ATOM 3993 O O . LEU A 1 485 ? 16.605 1.333 -21.505 1.00 86.12 485 LEU A O 1
ATOM 3997 N N . LEU A 1 486 ? 14.485 1.057 -20.826 1.00 88.38 486 LEU A N 1
ATOM 3998 C CA . LEU A 1 486 ? 14.070 0.192 -21.939 1.00 88.38 486 LEU A CA 1
ATOM 3999 C C . LEU A 1 486 ? 14.263 0.856 -23.309 1.00 88.38 486 LEU A C 1
ATOM 4001 O O . LEU A 1 486 ? 14.668 0.189 -24.256 1.00 88.38 486 LEU A O 1
ATOM 4005 N N . LEU A 1 487 ? 14.017 2.165 -23.422 1.00 85.50 487 LEU A N 1
ATOM 4006 C CA . LEU A 1 487 ? 14.228 2.917 -24.667 1.00 85.50 487 LEU A CA 1
ATOM 4007 C C . LEU A 1 487 ? 15.700 2.998 -25.092 1.00 85.50 487 LEU A C 1
ATOM 4009 O O . LEU A 1 487 ? 15.985 3.177 -26.274 1.00 85.50 487 LEU A O 1
ATOM 4013 N N . ARG A 1 488 ? 16.623 2.906 -24.133 1.00 80.94 488 ARG A N 1
ATOM 4014 C CA . ARG A 1 488 ? 18.067 3.106 -24.333 1.00 80.94 488 ARG A CA 1
ATOM 4015 C C . ARG A 1 488 ? 18.872 1.822 -24.151 1.00 80.94 488 ARG A C 1
ATOM 4017 O O . ARG A 1 488 ? 20.091 1.833 -24.319 1.00 80.94 488 ARG A O 1
ATOM 4024 N N . TYR A 1 489 ? 18.201 0.725 -23.814 1.00 80.62 489 TYR A N 1
ATOM 4025 C CA . TYR A 1 489 ? 18.831 -0.562 -23.602 1.00 80.62 489 TYR A CA 1
ATOM 4026 C C . TYR A 1 489 ? 19.231 -1.195 -24.938 1.00 80.62 489 TYR A C 1
ATOM 4028 O O . TYR A 1 489 ? 18.421 -1.318 -25.856 1.00 80.62 489 TYR A O 1
ATOM 4036 N N . ASP A 1 490 ? 20.493 -1.605 -25.057 1.00 73.75 490 ASP A N 1
ATOM 4037 C CA . ASP A 1 490 ? 20.989 -2.283 -26.252 1.00 73.75 490 ASP A CA 1
ATOM 4038 C C . ASP A 1 490 ? 20.626 -3.774 -26.187 1.00 73.75 490 ASP A C 1
ATOM 4040 O O . ASP A 1 490 ? 21.336 -4.575 -25.575 1.00 73.75 490 ASP A O 1
ATOM 4044 N N . ASN A 1 491 ? 19.522 -4.151 -26.843 1.00 64.56 491 ASN A N 1
ATOM 4045 C CA . ASN A 1 491 ? 18.996 -5.525 -26.892 1.00 64.56 491 ASN A CA 1
ATOM 4046 C C . ASN A 1 491 ? 19.983 -6.562 -27.472 1.00 64.56 491 ASN A C 1
ATOM 4048 O O . ASN A 1 491 ? 19.688 -7.754 -27.482 1.00 64.56 491 ASN A O 1
ATOM 4052 N N . ILE A 1 492 ? 21.153 -6.143 -27.967 1.00 58.78 492 ILE A N 1
ATOM 4053 C CA . ILE A 1 492 ? 22.199 -7.036 -28.477 1.00 58.78 492 ILE A CA 1
ATOM 4054 C C . ILE A 1 492 ? 22.956 -7.738 -27.330 1.00 58.78 492 ILE A C 1
ATOM 4056 O O . ILE A 1 492 ? 23.566 -8.787 -27.550 1.00 58.78 492 ILE A O 1
ATOM 4060 N N . LYS A 1 493 ? 22.922 -7.209 -26.097 1.00 71.62 493 LYS A N 1
ATOM 4061 C CA . LYS A 1 493 ? 23.587 -7.815 -24.929 1.00 71.62 493 LYS A CA 1
ATOM 4062 C C . LYS A 1 493 ? 22.583 -8.347 -23.910 1.00 71.62 493 LYS A C 1
ATOM 4064 O O . LYS A 1 493 ? 21.507 -7.793 -23.720 1.00 71.62 493 LYS A O 1
ATOM 4069 N N . ALA A 1 494 ? 22.963 -9.434 -23.238 1.00 78.25 494 ALA A N 1
ATOM 4070 C CA . ALA A 1 494 ? 22.196 -9.952 -22.113 1.00 78.25 494 ALA A CA 1
ATOM 4071 C C . ALA A 1 494 ? 22.295 -8.981 -20.920 1.00 78.25 494 ALA A C 1
ATOM 4073 O O . ALA A 1 494 ? 23.414 -8.589 -20.569 1.00 78.25 494 ALA A O 1
ATOM 4074 N N . PRO A 1 495 ? 21.170 -8.629 -20.274 1.00 83.25 495 PRO A N 1
ATOM 4075 C CA . PRO A 1 495 ? 21.172 -7.709 -19.152 1.00 83.25 495 PRO A CA 1
ATOM 4076 C C . PRO A 1 495 ? 21.823 -8.262 -17.902 1.00 83.25 495 PRO A C 1
ATOM 4078 O O . PRO A 1 495 ? 21.837 -9.464 -17.629 1.00 83.25 495 PRO A O 1
ATOM 4081 N N . THR A 1 496 ? 22.348 -7.337 -17.100 1.00 83.38 496 THR A N 1
ATOM 4082 C CA . THR A 1 496 ? 22.863 -7.670 -15.775 1.00 83.38 496 THR A CA 1
ATOM 4083 C C . THR A 1 496 ? 21.752 -8.231 -14.882 1.00 83.38 496 THR A C 1
ATOM 4085 O O . THR A 1 496 ? 20.560 -7.955 -15.058 1.00 83.38 496 THR A O 1
ATOM 4088 N N . SER A 1 497 ? 22.141 -8.997 -13.857 1.00 82.94 497 SER A N 1
ATOM 4089 C CA . SER A 1 497 ? 21.182 -9.485 -12.860 1.00 82.94 497 SER A CA 1
ATOM 4090 C C . SER A 1 497 ? 20.432 -8.341 -12.181 1.00 82.94 497 SER A C 1
ATOM 4092 O O . SER A 1 497 ? 19.243 -8.481 -11.944 1.00 82.94 497 SER A O 1
ATOM 4094 N N . ALA A 1 498 ? 21.105 -7.226 -11.880 1.00 81.12 498 ALA A N 1
ATOM 4095 C CA . ALA A 1 498 ? 20.487 -6.081 -11.214 1.00 81.12 498 ALA A CA 1
ATOM 4096 C C . ALA A 1 498 ? 19.399 -5.432 -12.083 1.00 81.12 498 ALA A C 1
ATOM 4098 O O . ALA A 1 498 ? 18.322 -5.123 -11.582 1.00 81.12 498 ALA A O 1
ATOM 4099 N N . PHE A 1 499 ? 19.657 -5.282 -13.387 1.00 85.62 499 PHE A N 1
ATOM 4100 C CA . PHE A 1 499 ? 18.657 -4.800 -14.339 1.00 85.62 499 PHE A CA 1
ATOM 4101 C C . PHE A 1 499 ? 17.471 -5.761 -14.444 1.00 85.62 499 PHE A C 1
ATOM 4103 O O . PHE A 1 499 ? 16.321 -5.344 -14.365 1.00 85.62 499 PHE A O 1
ATOM 4110 N N . THR A 1 500 ? 17.758 -7.060 -14.565 1.00 88.56 500 THR A N 1
ATOM 4111 C CA . THR A 1 500 ? 16.730 -8.106 -14.660 1.00 88.56 500 THR A CA 1
ATOM 4112 C C . THR A 1 500 ? 15.823 -8.105 -13.429 1.00 88.56 500 THR A C 1
ATOM 4114 O O . THR A 1 500 ? 14.604 -8.121 -13.566 1.00 88.56 500 THR A O 1
ATOM 4117 N N . THR A 1 501 ? 16.404 -8.038 -12.227 1.00 87.75 501 THR A N 1
ATOM 4118 C CA . THR A 1 501 ? 15.650 -7.965 -10.970 1.00 87.75 501 THR A CA 1
ATOM 4119 C C . THR A 1 501 ? 14.778 -6.707 -10.928 1.00 87.75 501 THR A C 1
ATOM 4121 O O . THR A 1 501 ? 13.597 -6.816 -10.616 1.00 87.75 501 THR A O 1
ATOM 4124 N N . PHE A 1 502 ? 15.300 -5.538 -11.319 1.00 87.38 502 PHE A N 1
ATOM 4125 C CA . PHE A 1 502 ? 14.510 -4.302 -11.348 1.00 87.38 502 PHE A CA 1
ATOM 4126 C C . PHE A 1 502 ? 13.360 -4.353 -12.366 1.00 87.38 502 PHE A C 1
ATOM 4128 O O . PHE A 1 502 ? 12.251 -3.925 -12.059 1.00 87.38 502 PHE A O 1
ATOM 4135 N N . LEU A 1 503 ? 13.584 -4.921 -13.557 1.00 91.75 503 LEU A N 1
ATOM 4136 C CA . LEU A 1 503 ? 12.519 -5.129 -14.542 1.00 91.75 503 LEU A CA 1
ATOM 4137 C C . LEU A 1 503 ? 11.412 -6.033 -13.994 1.00 91.75 503 LEU A C 1
ATOM 4139 O O . LEU A 1 503 ? 10.235 -5.726 -14.156 1.00 91.75 503 LEU A O 1
ATOM 4143 N N . ILE A 1 504 ? 11.779 -7.127 -13.326 1.00 93.31 504 ILE A N 1
ATOM 4144 C CA . ILE A 1 504 ? 10.815 -8.039 -12.703 1.00 93.31 504 ILE A CA 1
ATOM 4145 C C . ILE A 1 504 ? 10.024 -7.327 -11.597 1.00 93.31 504 ILE A C 1
ATOM 4147 O O . ILE A 1 504 ? 8.803 -7.462 -11.558 1.00 93.31 504 ILE A O 1
ATOM 4151 N N . GLU A 1 505 ? 10.684 -6.543 -10.735 1.00 90.56 505 GLU A N 1
ATOM 4152 C CA . GLU A 1 505 ? 10.021 -5.733 -9.698 1.00 90.56 505 GLU A CA 1
ATOM 4153 C C . GLU A 1 505 ? 8.987 -4.779 -10.311 1.00 90.56 505 GLU A C 1
ATOM 4155 O O . GLU A 1 505 ? 7.848 -4.715 -9.842 1.00 90.56 505 GLU A O 1
ATOM 4160 N N . GLU A 1 506 ? 9.361 -4.082 -11.386 1.00 90.81 506 GLU A N 1
ATOM 4161 C CA . GLU A 1 506 ? 8.488 -3.150 -12.102 1.00 90.81 506 GLU A CA 1
ATOM 4162 C C . GLU A 1 506 ? 7.299 -3.860 -12.749 1.00 90.81 506 GLU A C 1
ATOM 4164 O O . GLU A 1 506 ? 6.159 -3.438 -12.553 1.00 90.81 506 GLU A O 1
ATOM 4169 N N . ILE A 1 507 ? 7.520 -4.979 -13.445 1.00 94.25 507 ILE A N 1
ATOM 4170 C CA . ILE A 1 507 ? 6.422 -5.763 -14.020 1.00 94.25 507 ILE A CA 1
ATOM 4171 C C . ILE A 1 507 ? 5.493 -6.257 -12.905 1.00 94.25 507 ILE A C 1
ATOM 4173 O O . ILE A 1 507 ? 4.282 -6.068 -12.998 1.00 94.25 507 ILE A O 1
ATOM 4177 N N . ASN A 1 508 ? 6.023 -6.803 -11.810 1.00 93.44 508 ASN A N 1
ATOM 4178 C CA . ASN A 1 508 ? 5.214 -7.261 -10.679 1.00 93.44 508 ASN A CA 1
ATOM 4179 C C . ASN A 1 508 ? 4.369 -6.139 -10.055 1.00 93.44 508 ASN A C 1
ATOM 4181 O O . ASN A 1 508 ? 3.227 -6.383 -9.666 1.00 93.44 508 ASN A O 1
ATOM 4185 N N . ARG A 1 509 ? 4.878 -4.900 -10.007 1.00 88.88 509 ARG A N 1
ATOM 4186 C CA . ARG A 1 509 ? 4.081 -3.729 -9.605 1.00 88.88 509 ARG A CA 1
ATOM 4187 C C . ARG A 1 509 ? 2.952 -3.448 -10.594 1.00 88.88 509 ARG A C 1
ATOM 4189 O O . ARG A 1 509 ? 1.830 -3.188 -10.164 1.00 88.88 509 ARG A O 1
ATOM 4196 N N . THR A 1 510 ? 3.202 -3.555 -11.902 1.00 91.19 510 THR A N 1
ATOM 4197 C CA . THR A 1 510 ? 2.137 -3.382 -12.908 1.00 91.19 510 THR A CA 1
ATOM 4198 C C . THR A 1 510 ? 1.036 -4.433 -12.793 1.00 91.19 510 THR A C 1
ATOM 4200 O O . THR A 1 510 ? -0.130 -4.097 -12.989 1.00 91.19 510 THR A O 1
ATOM 4203 N N . LEU A 1 511 ? 1.368 -5.665 -12.386 1.00 92.56 511 LEU A N 1
ATOM 4204 C CA . LEU A 1 511 ? 0.394 -6.744 -12.184 1.00 92.56 511 LEU A CA 1
ATOM 4205 C C . LEU A 1 511 ? -0.580 -6.488 -11.026 1.00 92.56 511 LEU A C 1
ATOM 4207 O O . LEU A 1 511 ? -1.604 -7.158 -10.934 1.00 92.56 511 LEU A O 1
ATOM 4211 N N . LEU A 1 512 ? -0.299 -5.530 -10.145 1.00 88.25 512 LEU A N 1
ATOM 4212 C CA . LEU A 1 512 ? -1.201 -5.148 -9.055 1.00 88.25 512 LEU A CA 1
ATOM 4213 C C . LEU A 1 512 ? -2.162 -4.023 -9.445 1.00 88.25 512 LEU A C 1
ATOM 4215 O O . LEU A 1 512 ? -3.008 -3.643 -8.638 1.00 88.25 512 LEU A O 1
ATOM 4219 N N . ARG A 1 513 ? -2.033 -3.466 -10.654 1.00 87.56 513 ARG A N 1
ATOM 4220 C CA . ARG A 1 513 ? -2.898 -2.382 -11.113 1.00 87.56 513 ARG A CA 1
ATOM 4221 C C . ARG A 1 513 ? -4.237 -2.943 -11.587 1.00 87.56 513 ARG A C 1
ATOM 4223 O O . ARG A 1 513 ? -4.291 -3.870 -12.396 1.00 87.56 513 ARG A O 1
ATOM 4230 N N . GLU A 1 514 ? -5.327 -2.348 -11.113 1.00 85.94 514 GLU A N 1
ATOM 4231 C CA . GLU A 1 514 ? -6.689 -2.712 -11.532 1.00 85.94 514 GLU A CA 1
ATOM 4232 C C . GLU A 1 514 ? -6.894 -2.493 -13.036 1.00 85.94 514 GLU A C 1
ATOM 4234 O O . GLU A 1 514 ? -7.509 -3.321 -13.708 1.00 85.94 514 GLU A O 1
ATOM 4239 N N . ASP A 1 515 ? -6.285 -1.427 -13.564 1.00 88.88 515 ASP A N 1
ATOM 4240 C CA . ASP A 1 515 ? -6.326 -1.010 -14.966 1.00 88.88 515 ASP A CA 1
ATOM 4241 C C . ASP A 1 515 ? -5.352 -1.782 -15.880 1.00 88.88 515 ASP A C 1
ATOM 4243 O O . ASP A 1 515 ? -5.105 -1.356 -17.011 1.00 88.88 515 ASP A O 1
ATOM 4247 N N . PHE A 1 516 ? -4.734 -2.867 -15.392 1.00 91.44 516 PHE A N 1
ATOM 4248 C CA . PHE A 1 516 ? -3.821 -3.691 -16.189 1.00 91.44 516 PHE A CA 1
ATOM 4249 C C . PHE A 1 516 ? -4.537 -4.343 -17.373 1.00 91.44 516 PHE A C 1
ATOM 4251 O O . PHE A 1 516 ? -4.019 -4.294 -18.483 1.00 91.44 516 PHE A O 1
ATOM 4258 N N . ASP A 1 517 ? -5.727 -4.896 -17.144 1.00 89.50 517 ASP A N 1
ATOM 4259 C CA . ASP A 1 517 ? -6.572 -5.467 -18.191 1.00 89.50 517 ASP A CA 1
ATOM 4260 C C . ASP A 1 517 ? -7.224 -4.343 -19.015 1.00 89.50 517 ASP A C 1
ATOM 4262 O O . ASP A 1 517 ? -7.983 -3.526 -18.490 1.00 89.50 517 ASP A O 1
ATOM 4266 N N . ASP A 1 518 ? -6.893 -4.281 -20.307 1.00 91.88 518 ASP A N 1
ATOM 4267 C CA . ASP A 1 518 ? -7.502 -3.364 -21.270 1.00 91.88 518 ASP A CA 1
ATOM 4268 C C . ASP A 1 518 ? -7.869 -4.115 -22.553 1.00 91.88 518 ASP A C 1
ATOM 4270 O O . ASP A 1 518 ? -7.019 -4.511 -23.353 1.00 91.88 518 ASP A O 1
ATOM 4274 N N . VAL A 1 519 ? -9.173 -4.257 -22.782 1.00 89.88 519 VAL A N 1
ATOM 4275 C CA . VAL A 1 519 ? -9.732 -5.020 -23.908 1.00 89.88 519 VAL A CA 1
ATOM 4276 C C . VAL A 1 519 ? -9.160 -4.580 -25.262 1.00 89.88 519 VAL A C 1
ATOM 4278 O O . VAL A 1 519 ? -9.000 -5.398 -26.166 1.00 89.88 519 VAL A O 1
ATOM 4281 N N . LYS A 1 520 ? -8.835 -3.292 -25.442 1.00 92.31 520 LYS A N 1
ATOM 4282 C CA . LYS A 1 520 ? -8.283 -2.799 -26.712 1.00 92.31 520 LYS A CA 1
ATOM 4283 C C . LYS A 1 520 ? -6.802 -3.140 -26.840 1.00 92.31 520 LYS A C 1
ATOM 4285 O O . LYS A 1 520 ? -6.376 -3.526 -27.929 1.00 92.31 520 LYS A O 1
ATOM 4290 N N . ALA A 1 521 ? -6.033 -3.005 -25.764 1.00 91.88 521 ALA A N 1
ATOM 4291 C CA . ALA A 1 521 ? -4.611 -3.309 -25.731 1.00 91.88 521 ALA A CA 1
ATOM 4292 C C . ALA A 1 521 ? -4.341 -4.795 -25.992 1.00 91.88 521 ALA A C 1
ATOM 4294 O O . ALA A 1 521 ? -3.440 -5.107 -26.768 1.00 91.88 521 ALA A O 1
ATOM 4295 N N . PHE A 1 522 ? -5.155 -5.688 -25.418 1.00 93.62 522 PHE A N 1
ATOM 4296 C CA . PHE A 1 522 ? -5.001 -7.146 -25.537 1.00 93.62 522 PHE A CA 1
ATOM 4297 C C . PHE A 1 522 ? -5.794 -7.773 -26.698 1.00 93.62 522 PHE A C 1
ATOM 4299 O O . PHE A 1 522 ? -5.758 -8.984 -26.876 1.00 93.62 522 PHE A O 1
ATOM 4306 N N . SER A 1 523 ? -6.465 -6.971 -27.534 1.00 92.06 523 SER A N 1
ATOM 4307 C CA . SER A 1 523 ? -7.331 -7.466 -28.626 1.00 92.06 523 SER A CA 1
ATOM 4308 C C . SER A 1 523 ? -6.640 -8.338 -29.686 1.00 92.06 523 SER A C 1
ATOM 4310 O O . SER A 1 523 ? -7.315 -9.065 -30.412 1.00 92.06 523 SER A O 1
ATOM 4312 N N . GLU A 1 524 ? -5.314 -8.254 -29.798 1.00 90.81 524 GLU A N 1
ATOM 4313 C CA . GLU A 1 524 ? -4.498 -9.003 -30.765 1.00 90.81 524 GLU A CA 1
ATOM 4314 C C . GLU A 1 524 ? -3.808 -10.228 -30.134 1.00 90.81 524 GLU A C 1
ATOM 4316 O O . GLU A 1 524 ? -3.106 -10.961 -30.828 1.00 90.81 524 GLU A O 1
ATOM 4321 N N . ILE A 1 525 ? -3.997 -10.451 -28.829 1.00 93.81 525 ILE A N 1
ATOM 4322 C CA . ILE A 1 525 ? -3.383 -11.550 -28.082 1.00 93.81 525 ILE A CA 1
ATOM 4323 C C . ILE A 1 525 ? -4.328 -12.747 -28.059 1.00 93.81 525 ILE A C 1
ATOM 4325 O O . ILE A 1 525 ? -5.524 -12.613 -27.804 1.00 93.81 525 ILE A O 1
ATOM 4329 N N . GLU A 1 526 ? -3.786 -13.935 -28.320 1.00 93.62 526 GLU A N 1
ATOM 4330 C CA . GLU A 1 526 ? -4.525 -15.183 -28.161 1.00 93.62 526 GLU A CA 1
ATOM 4331 C C . GLU A 1 526 ? -4.644 -15.512 -26.667 1.00 93.62 526 GLU A C 1
ATOM 4333 O O . GLU A 1 526 ? -3.741 -16.084 -26.058 1.00 93.62 526 GLU A O 1
ATOM 4338 N N . ILE A 1 527 ? -5.762 -15.103 -26.068 1.00 93.62 527 ILE A N 1
ATOM 4339 C CA . ILE A 1 527 ? -6.064 -15.338 -24.654 1.00 93.62 527 ILE A CA 1
ATOM 4340 C C . ILE A 1 527 ? -6.513 -16.790 -24.467 1.00 93.62 527 ILE A C 1
ATOM 4342 O O . ILE A 1 527 ? -7.412 -17.278 -25.158 1.00 93.62 527 ILE A O 1
ATOM 4346 N N . SER A 1 528 ? -5.900 -17.495 -23.515 1.00 94.12 528 SER A N 1
ATOM 4347 C CA . SER A 1 528 ? -6.282 -18.871 -23.200 1.00 94.12 528 SER A CA 1
ATOM 4348 C C . SER A 1 528 ? -7.663 -18.938 -22.523 1.00 94.12 528 SER A C 1
ATOM 4350 O O . SER A 1 528 ? -8.055 -17.995 -21.833 1.00 94.12 528 SER A O 1
ATOM 4352 N N . PRO A 1 529 ? -8.398 -20.066 -22.632 1.00 93.44 529 PRO A N 1
ATOM 4353 C CA . PRO A 1 529 ? -9.700 -20.215 -21.974 1.00 93.44 529 PRO A CA 1
ATOM 4354 C C . PRO A 1 529 ? -9.647 -19.958 -20.463 1.00 93.44 529 PRO A C 1
ATOM 4356 O O . PRO A 1 529 ? -10.529 -19.321 -19.907 1.00 93.44 529 PRO A O 1
ATOM 4359 N N . MET A 1 530 ? -8.564 -20.388 -19.814 1.00 91.25 530 MET A N 1
ATOM 4360 C CA . MET A 1 530 ? -8.338 -20.173 -18.387 1.00 91.25 530 MET A CA 1
ATOM 4361 C C . MET A 1 530 ? -8.189 -18.687 -18.036 1.00 91.25 530 MET A C 1
ATOM 4363 O O . MET A 1 530 ? -8.760 -18.228 -17.050 1.00 91.25 530 MET A O 1
ATOM 4367 N N . THR A 1 531 ? -7.427 -17.927 -18.826 1.00 93.50 531 THR A N 1
ATOM 4368 C CA . THR A 1 531 ? -7.296 -16.479 -18.627 1.00 93.50 531 THR A CA 1
ATOM 4369 C C . THR A 1 531 ? -8.629 -15.778 -18.878 1.00 93.50 531 THR A C 1
ATOM 4371 O O . THR A 1 531 ? -8.994 -14.891 -18.110 1.00 93.50 531 THR A O 1
ATOM 4374 N N . GLN A 1 532 ? -9.391 -16.208 -19.890 1.00 92.81 532 GLN A N 1
ATOM 4375 C CA . GLN A 1 532 ? -10.726 -15.671 -20.152 1.00 92.81 532 GLN A CA 1
ATOM 4376 C C . GLN A 1 532 ? -11.680 -15.917 -18.974 1.00 92.81 532 GLN A C 1
ATOM 4378 O O . GLN A 1 532 ? -12.347 -14.984 -18.538 1.00 92.81 532 GLN A O 1
ATOM 4383 N N . ASP A 1 533 ? -11.674 -17.120 -18.390 1.00 89.88 533 ASP A N 1
ATOM 4384 C CA . ASP A 1 533 ? -12.472 -17.441 -17.200 1.00 89.88 533 ASP A CA 1
ATOM 4385 C C . ASP A 1 533 ? -12.100 -16.551 -15.997 1.00 89.88 533 ASP A C 1
ATOM 4387 O O . ASP A 1 533 ? -12.969 -16.163 -15.216 1.00 89.88 533 ASP A O 1
ATOM 4391 N N . LEU A 1 534 ? -10.819 -16.192 -15.837 1.00 89.06 534 LEU A N 1
ATOM 4392 C CA . LEU A 1 534 ? -10.369 -15.269 -14.786 1.00 89.06 534 LEU A CA 1
ATOM 4393 C C . LEU A 1 534 ? -10.810 -13.825 -15.047 1.00 89.06 534 LEU A C 1
ATOM 4395 O O . LEU A 1 534 ? -11.166 -13.117 -14.103 1.00 89.06 534 LEU A O 1
ATOM 4399 N N . ILE A 1 535 ? -10.792 -13.385 -16.306 1.00 87.44 535 ILE A N 1
ATOM 4400 C CA . ILE A 1 535 ? -11.294 -12.066 -16.710 1.00 87.44 535 ILE A CA 1
ATOM 4401 C C . ILE A 1 535 ? -12.798 -11.990 -16.428 1.00 87.44 535 ILE A C 1
ATOM 4403 O O . ILE A 1 535 ? -13.238 -11.105 -15.695 1.00 87.44 535 ILE A O 1
ATOM 4407 N N . ASP A 1 536 ? -13.573 -12.961 -16.913 1.00 85.38 536 ASP A N 1
ATOM 4408 C CA . ASP A 1 536 ? -15.028 -13.017 -16.732 1.00 85.38 536 ASP A CA 1
ATOM 4409 C C . ASP A 1 536 ? -15.400 -13.173 -15.244 1.00 85.38 536 ASP A C 1
ATOM 4411 O O . ASP A 1 536 ? -16.295 -12.495 -14.723 1.00 85.38 536 ASP A O 1
ATOM 4415 N N . GLY A 1 537 ? -14.650 -14.016 -14.527 1.00 78.69 537 GLY A N 1
ATOM 4416 C CA . GLY A 1 537 ? -14.767 -14.235 -13.090 1.00 78.69 537 GLY A CA 1
ATOM 4417 C C . GLY A 1 537 ? -14.564 -12.958 -12.272 1.00 78.69 537 GLY A C 1
ATOM 4418 O O . GLY A 1 537 ? -15.357 -12.705 -11.368 1.00 78.69 537 GLY A O 1
ATOM 4419 N N . TYR A 1 538 ? -13.588 -12.112 -12.632 1.00 69.12 538 TYR A N 1
ATOM 4420 C CA . TYR A 1 538 ? -13.293 -10.842 -11.944 1.00 69.12 538 TYR A CA 1
ATOM 4421 C C . TYR A 1 538 ? -14.512 -9.930 -11.849 1.00 69.12 538 TYR A C 1
ATOM 4423 O O . TYR A 1 538 ? -14.831 -9.373 -10.794 1.00 69.12 538 TYR A O 1
ATOM 4431 N N . TYR A 1 539 ? -15.199 -9.774 -12.978 1.00 62.56 539 TYR A N 1
ATOM 4432 C CA . TYR A 1 539 ? -16.339 -8.876 -13.078 1.00 62.56 539 TYR A CA 1
ATOM 4433 C C . TYR A 1 539 ? -17.550 -9.427 -12.323 1.00 62.56 539 TYR A C 1
ATOM 4435 O O . TYR A 1 539 ? -18.274 -8.656 -11.698 1.00 62.56 539 TYR A O 1
ATOM 4443 N N . THR A 1 540 ? -17.727 -10.752 -12.294 1.00 58.47 540 THR A N 1
ATOM 4444 C CA . THR A 1 540 ? -18.802 -11.384 -11.512 1.00 58.47 540 THR A CA 1
ATOM 4445 C C . THR A 1 540 ? -18.534 -11.412 -10.003 1.00 58.47 540 THR A C 1
ATOM 4447 O O . THR A 1 540 ? -19.475 -11.249 -9.228 1.00 58.47 540 THR A O 1
ATOM 4450 N N . SER A 1 541 ? -17.282 -11.553 -9.547 1.00 53.06 541 SER A N 1
ATOM 4451 C CA . SER A 1 541 ? -16.953 -11.556 -8.112 1.00 53.06 541 SER A CA 1
ATOM 4452 C C . SER A 1 541 ? -17.071 -10.171 -7.475 1.00 53.06 541 SER A C 1
ATOM 4454 O O . SER A 1 541 ? -17.573 -10.064 -6.359 1.00 53.06 541 SER A O 1
ATOM 4456 N N . ASN A 1 542 ? -16.709 -9.100 -8.193 1.00 51.84 542 ASN A N 1
ATOM 4457 C CA . ASN A 1 542 ? -16.850 -7.724 -7.694 1.00 51.84 542 ASN A CA 1
ATOM 4458 C C . ASN A 1 542 ? -18.313 -7.300 -7.457 1.00 51.84 542 ASN A C 1
ATOM 4460 O O . ASN A 1 542 ? -18.568 -6.383 -6.680 1.00 51.84 542 ASN A O 1
ATOM 4464 N N . GLU A 1 543 ? -19.285 -7.958 -8.095 1.00 44.00 543 GLU A N 1
ATOM 4465 C CA . GLU A 1 543 ? -20.710 -7.678 -7.875 1.00 44.00 543 GLU A CA 1
ATOM 4466 C C . GLU A 1 543 ? -21.289 -8.376 -6.629 1.00 44.00 543 GLU A C 1
ATOM 4468 O O . GLU A 1 543 ? -22.317 -7.936 -6.100 1.00 44.00 543 GLU A O 1
ATOM 4473 N N . TYR A 1 544 ? -20.645 -9.442 -6.131 1.00 40.44 544 TYR A N 1
ATOM 4474 C CA . TYR A 1 544 ? -21.214 -10.317 -5.096 1.00 40.44 544 TYR A CA 1
ATOM 4475 C C . TYR A 1 544 ? -20.377 -10.462 -3.824 1.00 40.44 544 TYR A C 1
ATOM 4477 O O . TYR A 1 544 ? -20.978 -10.703 -2.770 1.00 40.44 544 TYR A O 1
ATOM 4485 N N . ASP A 1 545 ? -19.056 -10.280 -3.874 1.00 42.53 545 ASP A N 1
ATOM 4486 C CA . ASP A 1 545 ? -18.222 -10.416 -2.683 1.00 42.53 545 ASP A CA 1
ATOM 4487 C C . ASP A 1 545 ? -18.383 -9.206 -1.757 1.00 42.53 545 ASP A C 1
ATOM 4489 O O . ASP A 1 545 ? -18.199 -8.044 -2.116 1.00 42.53 545 ASP A O 1
ATOM 4493 N N . ASP A 1 546 ? -18.761 -9.501 -0.517 1.00 44.91 546 ASP A N 1
ATOM 4494 C CA . ASP A 1 546 ? -18.549 -8.596 0.598 1.00 44.91 546 ASP A CA 1
ATOM 4495 C C . ASP A 1 546 ? -17.028 -8.427 0.715 1.00 44.91 546 ASP A C 1
ATOM 4497 O O . ASP A 1 546 ? -16.340 -9.425 0.929 1.00 44.91 546 ASP A O 1
ATOM 4501 N N . ASP A 1 547 ? -16.504 -7.204 0.554 1.00 49.81 547 ASP A N 1
ATOM 4502 C CA . ASP A 1 547 ? -15.071 -6.829 0.515 1.00 49.81 547 ASP A CA 1
ATOM 4503 C C . ASP A 1 547 ? -14.220 -7.305 1.729 1.00 49.81 547 ASP A C 1
ATOM 4505 O O . ASP A 1 547 ? -13.107 -6.844 1.978 1.00 49.81 547 ASP A O 1
ATOM 4509 N N . SER A 1 548 ? -14.754 -8.166 2.580 1.00 41.53 548 SER A N 1
ATOM 4510 C CA . SER A 1 548 ? -14.331 -8.513 3.922 1.00 41.53 548 SER A CA 1
ATOM 4511 C C . SER A 1 548 ? -13.073 -9.388 4.031 1.00 41.53 548 SER A C 1
ATOM 4513 O O . SER A 1 548 ? -12.573 -9.510 5.152 1.00 41.53 548 SER A O 1
ATOM 4515 N N . THR A 1 549 ? -12.536 -9.966 2.947 1.00 43.34 549 THR A N 1
ATOM 4516 C CA . THR A 1 549 ? -11.460 -10.987 3.033 1.00 43.34 549 THR A CA 1
ATOM 4517 C C . THR A 1 549 ? -10.139 -10.648 2.335 1.00 43.34 549 THR A C 1
ATOM 4519 O O . THR A 1 549 ? -9.189 -11.418 2.461 1.00 43.34 549 THR A O 1
ATOM 4522 N N . GLY A 1 550 ? -10.029 -9.534 1.603 1.00 48.78 550 GLY A N 1
ATOM 4523 C CA . GLY A 1 550 ? -8.809 -9.249 0.827 1.00 48.78 550 GLY A CA 1
ATOM 4524 C C . GLY A 1 550 ? -8.557 -10.216 -0.341 1.00 48.78 550 GLY A C 1
ATOM 4525 O O . GLY A 1 550 ? -7.486 -10.175 -0.949 1.00 48.78 550 GLY A O 1
ATOM 4526 N N . SER A 1 551 ? -9.534 -11.074 -0.670 1.00 56.16 551 SER A N 1
ATOM 4527 C CA . SER A 1 551 ? -9.515 -12.029 -1.789 1.00 56.16 551 SER A CA 1
ATOM 4528 C C . SER A 1 551 ? -9.261 -11.353 -3.140 1.00 56.16 551 SER A C 1
ATOM 4530 O O . SER A 1 551 ? -8.610 -11.938 -4.009 1.00 56.16 551 SER A O 1
ATOM 4532 N N . ASN A 1 552 ? -9.702 -10.100 -3.288 1.00 70.31 552 ASN A N 1
ATOM 4533 C CA . ASN A 1 552 ? -9.673 -9.376 -4.552 1.00 70.31 552 ASN A CA 1
ATOM 4534 C C . ASN A 1 552 ? -8.247 -9.141 -5.079 1.00 70.31 552 ASN A C 1
ATOM 4536 O O . ASN A 1 552 ? -7.995 -9.348 -6.258 1.00 70.31 552 ASN A O 1
ATOM 4540 N N . TYR A 1 553 ? -7.266 -8.826 -4.221 1.00 76.94 553 TYR A N 1
ATOM 4541 C CA . TYR A 1 553 ? -5.892 -8.587 -4.690 1.00 76.94 553 TYR A CA 1
ATOM 4542 C C . TYR A 1 553 ? -5.200 -9.847 -5.206 1.00 76.94 553 TYR A C 1
ATOM 4544 O O . TYR A 1 553 ? -4.467 -9.784 -6.189 1.00 76.94 553 TYR A O 1
ATOM 4552 N N . ARG A 1 554 ? -5.426 -11.002 -4.566 1.00 80.69 554 ARG A N 1
ATOM 4553 C CA . ARG A 1 554 ? -4.857 -12.272 -5.043 1.00 80.69 554 ARG A CA 1
ATOM 4554 C C . ARG A 1 554 ? -5.465 -12.666 -6.377 1.00 80.69 554 ARG A C 1
ATOM 4556 O O . ARG A 1 554 ? -4.744 -13.110 -7.263 1.00 80.69 554 ARG A O 1
ATOM 4563 N N . PHE A 1 555 ? -6.773 -12.478 -6.511 1.00 84.75 555 PHE A N 1
ATOM 4564 C CA . PHE A 1 555 ? -7.485 -12.766 -7.742 1.00 84.75 555 PHE A CA 1
ATOM 4565 C C . PHE A 1 555 ? -7.084 -11.796 -8.870 1.00 84.75 555 PHE A C 1
ATOM 4567 O O . PHE A 1 555 ? -6.774 -12.243 -9.971 1.00 84.75 555 PHE A O 1
ATOM 4574 N N . LEU A 1 556 ? -6.965 -10.495 -8.576 1.00 88.19 556 LEU A N 1
ATOM 4575 C CA . LEU A 1 556 ? -6.429 -9.472 -9.481 1.00 88.19 556 LEU A CA 1
ATOM 4576 C C . LEU A 1 556 ? -5.022 -9.829 -9.972 1.00 88.19 556 LEU A C 1
ATOM 4578 O O . LEU A 1 556 ? -4.768 -9.848 -11.175 1.00 88.19 556 LEU A O 1
ATOM 4582 N N . LEU A 1 557 ? -4.119 -10.141 -9.038 1.00 90.06 557 LEU A N 1
ATOM 4583 C CA . LEU A 1 557 ? -2.744 -10.510 -9.350 1.00 90.06 557 LEU A CA 1
ATOM 4584 C C . LEU A 1 557 ? -2.696 -11.783 -10.202 1.00 90.06 557 LEU A C 1
ATOM 4586 O O . LEU A 1 557 ? -1.930 -11.843 -11.158 1.00 90.06 557 LEU A O 1
ATOM 4590 N N . TYR A 1 558 ? -3.528 -12.779 -9.889 1.00 91.31 558 TYR A N 1
ATOM 4591 C CA . TYR A 1 558 ? -3.597 -14.019 -10.654 1.00 91.31 558 TYR A CA 1
ATOM 4592 C C . TYR A 1 558 ? -4.102 -13.790 -12.081 1.00 91.31 558 TYR A C 1
ATOM 4594 O O . TYR A 1 558 ? -3.439 -14.205 -13.028 1.00 91.31 558 TYR A O 1
ATOM 4602 N N . ARG A 1 559 ? -5.206 -13.050 -12.243 1.00 92.81 559 ARG A N 1
ATOM 4603 C CA . ARG A 1 559 ? -5.741 -12.641 -13.550 1.00 92.81 559 ARG A CA 1
ATOM 4604 C C . ARG A 1 559 ? -4.673 -11.932 -14.382 1.00 92.81 559 ARG A C 1
ATOM 4606 O O . ARG A 1 559 ? -4.409 -12.322 -15.515 1.00 92.81 559 ARG A O 1
ATOM 4613 N N . ASN A 1 560 ? -4.035 -10.912 -13.809 1.00 94.88 560 ASN A N 1
ATOM 4614 C CA . ASN A 1 560 ? -3.033 -10.117 -14.514 1.00 94.88 560 ASN A CA 1
ATOM 4615 C C . ASN A 1 560 ? -1.783 -10.952 -14.852 1.00 94.88 560 ASN A C 1
ATOM 4617 O O . ASN A 1 560 ? -1.224 -10.801 -15.938 1.00 94.88 560 ASN A O 1
ATOM 4621 N N . ARG A 1 561 ? -1.364 -11.868 -13.964 1.00 94.88 561 ARG A N 1
ATOM 4622 C CA . ARG A 1 561 ? -0.261 -12.809 -14.220 1.00 94.88 561 ARG A CA 1
ATOM 4623 C C . ARG A 1 561 ? -0.576 -13.731 -15.398 1.00 94.88 561 ARG A C 1
ATOM 4625 O O . ARG A 1 561 ? 0.265 -13.857 -16.282 1.00 94.88 561 ARG A O 1
ATOM 4632 N N . SER A 1 562 ? -1.772 -14.320 -15.435 1.00 94.62 562 SER A N 1
ATOM 4633 C CA . SER A 1 562 ? -2.214 -15.192 -16.533 1.00 94.62 562 SER A CA 1
ATOM 4634 C C . SER A 1 562 ? -2.327 -14.446 -17.865 1.00 94.62 562 SER A C 1
ATOM 4636 O O . SER A 1 562 ? -1.913 -14.961 -18.900 1.00 94.62 562 SER A O 1
ATOM 4638 N N . LEU A 1 563 ? -2.793 -13.195 -17.844 1.00 94.94 563 LEU A N 1
ATOM 4639 C CA . LEU A 1 563 ? -2.838 -12.355 -19.040 1.00 94.94 563 LEU A CA 1
ATOM 4640 C C . LEU A 1 563 ? -1.433 -12.029 -19.574 1.00 94.94 563 LEU A C 1
ATOM 4642 O O . LEU A 1 563 ? -1.197 -12.068 -20.783 1.00 94.94 563 LEU A O 1
ATOM 4646 N N . LEU A 1 564 ? -0.475 -11.759 -18.684 1.00 95.56 564 LEU A N 1
ATOM 4647 C CA . LEU A 1 564 ? 0.922 -11.559 -19.069 1.00 95.56 564 LEU A CA 1
ATOM 4648 C C . LEU A 1 564 ? 1.554 -12.844 -19.634 1.00 95.56 564 LEU A C 1
ATOM 4650 O O . LEU A 1 564 ? 2.303 -12.774 -20.609 1.00 95.56 564 LEU A O 1
ATOM 4654 N N . ASP A 1 565 ? 1.232 -14.003 -19.055 1.00 94.50 565 ASP A N 1
ATOM 4655 C CA . ASP A 1 565 ? 1.691 -15.313 -19.529 1.00 94.50 565 ASP A CA 1
ATOM 4656 C C . ASP A 1 565 ? 1.239 -15.604 -20.966 1.00 94.50 565 ASP A C 1
ATOM 4658 O O . ASP A 1 565 ? 2.030 -16.101 -21.768 1.00 94.50 565 ASP A O 1
ATOM 4662 N N . ASP A 1 566 ? -0.006 -15.265 -21.309 1.00 94.75 566 ASP A N 1
ATOM 4663 C CA . ASP A 1 566 ? -0.532 -15.411 -22.672 1.00 94.75 566 ASP A CA 1
ATOM 4664 C C . ASP A 1 566 ? 0.026 -14.351 -23.636 1.00 94.75 566 ASP A C 1
ATOM 4666 O O . ASP A 1 566 ? 0.157 -14.603 -24.833 1.00 94.75 566 ASP A O 1
ATOM 4670 N N . THR A 1 567 ? 0.431 -13.189 -23.118 1.00 95.19 567 THR A N 1
ATOM 4671 C CA . THR A 1 567 ? 1.042 -12.118 -23.921 1.00 95.19 567 THR A CA 1
ATOM 4672 C C . THR A 1 567 ? 2.490 -12.430 -24.298 1.00 95.19 567 THR A C 1
ATOM 4674 O O . THR A 1 567 ? 2.909 -12.167 -25.425 1.00 95.19 567 THR A O 1
ATOM 4677 N N . PHE A 1 568 ? 3.268 -13.010 -23.378 1.00 95.12 568 PHE A N 1
ATOM 4678 C CA . PHE A 1 568 ? 4.694 -13.294 -23.577 1.00 95.12 568 PHE A CA 1
ATOM 4679 C C . PHE A 1 568 ? 5.064 -14.775 -23.336 1.00 95.12 568 PHE A C 1
ATOM 4681 O O . PHE A 1 568 ? 6.029 -15.057 -22.616 1.00 95.12 568 PHE A O 1
ATOM 4688 N N . PRO A 1 569 ? 4.386 -15.750 -23.977 1.00 93.94 569 PRO A N 1
ATOM 4689 C CA . PRO A 1 569 ? 4.480 -17.176 -23.628 1.00 93.94 569 PRO A CA 1
ATOM 4690 C C . PRO A 1 569 ? 5.858 -17.799 -23.903 1.00 93.94 569 PRO A C 1
ATOM 4692 O O . PRO A 1 569 ? 6.228 -18.827 -23.320 1.00 93.94 569 PRO A O 1
ATOM 4695 N N . TYR A 1 570 ? 6.636 -17.187 -24.799 1.00 94.38 570 TYR A N 1
ATOM 4696 C CA . TYR A 1 570 ? 7.987 -17.628 -25.146 1.00 94.38 570 TYR A CA 1
ATOM 4697 C C . TYR A 1 570 ? 9.074 -16.960 -24.298 1.00 94.38 570 TYR A C 1
ATOM 4699 O O . TYR A 1 570 ? 10.142 -17.541 -24.130 1.00 94.38 570 TYR A O 1
ATOM 4707 N N . ALA A 1 571 ? 8.801 -15.780 -23.736 1.00 93.81 571 ALA A N 1
ATOM 4708 C CA . ALA A 1 571 ? 9.761 -15.039 -22.921 1.00 93.81 571 ALA A CA 1
ATOM 4709 C C . ALA A 1 571 ? 9.593 -15.325 -21.420 1.00 93.81 571 ALA A C 1
ATOM 4711 O O . ALA A 1 571 ? 10.572 -15.319 -20.672 1.00 93.81 571 ALA A O 1
ATOM 4712 N N . ILE A 1 572 ? 8.366 -15.630 -20.988 1.00 93.44 572 ILE A N 1
ATOM 4713 C CA . ILE A 1 572 ? 8.002 -15.894 -19.597 1.00 93.44 572 ILE A CA 1
ATOM 4714 C C . ILE A 1 572 ? 7.402 -17.307 -19.487 1.00 93.44 572 ILE A C 1
ATOM 4716 O O . ILE A 1 572 ? 6.691 -17.796 -20.369 1.00 93.44 572 ILE A O 1
ATOM 4720 N N . ALA A 1 573 ? 7.757 -18.034 -18.431 1.00 90.94 573 ALA A N 1
ATOM 4721 C CA . ALA A 1 573 ? 7.139 -19.307 -18.094 1.00 90.94 573 ALA A CA 1
ATOM 4722 C C . ALA A 1 573 ? 5.733 -19.086 -17.548 1.00 90.94 573 ALA A C 1
ATOM 4724 O O . ALA A 1 573 ? 5.540 -18.207 -16.704 1.00 90.94 573 ALA A O 1
ATOM 4725 N N . ARG A 1 574 ? 4.780 -19.909 -18.012 1.00 87.50 574 ARG A N 1
ATOM 4726 C CA . ARG A 1 574 ? 3.429 -19.869 -17.466 1.00 87.50 574 ARG A CA 1
ATOM 4727 C C . ARG A 1 574 ? 3.483 -20.242 -15.997 1.00 87.50 574 ARG A C 1
ATOM 4729 O O . ARG A 1 574 ? 4.238 -21.136 -15.596 1.00 87.50 574 ARG A O 1
ATOM 4736 N N . TYR A 1 575 ? 2.672 -19.566 -15.199 1.00 82.25 575 TYR A N 1
ATOM 4737 C CA . TYR A 1 575 ? 2.525 -19.905 -13.798 1.00 82.25 575 TYR A CA 1
ATOM 4738 C C . TYR A 1 575 ? 2.152 -21.392 -13.636 1.00 82.25 575 TYR A C 1
ATOM 4740 O O . TYR A 1 575 ? 1.158 -21.860 -14.187 1.00 82.25 575 TYR A O 1
ATOM 4748 N N . GLY A 1 576 ? 2.967 -22.134 -12.878 1.00 76.62 576 GLY A N 1
ATOM 4749 C CA . GLY A 1 576 ? 2.799 -23.575 -12.643 1.00 76.62 576 GLY A CA 1
ATOM 4750 C C . GLY A 1 576 ? 3.627 -24.501 -13.547 1.00 76.62 576 GLY A C 1
ATOM 4751 O O . GLY A 1 576 ? 3.808 -25.661 -13.181 1.00 76.62 576 GLY A O 1
ATOM 4752 N N . ASP A 1 577 ? 4.195 -24.010 -14.657 1.00 76.12 577 ASP A N 1
ATOM 4753 C CA . ASP A 1 577 ? 5.042 -24.826 -15.549 1.00 76.12 577 ASP A CA 1
ATOM 4754 C C . ASP A 1 577 ? 6.444 -25.070 -14.968 1.00 76.12 577 ASP A C 1
ATOM 4756 O O . ASP A 1 577 ? 7.088 -26.082 -15.256 1.00 76.12 577 ASP A O 1
ATOM 4760 N N . VAL A 1 578 ? 6.935 -24.151 -14.131 1.00 62.91 578 VAL A N 1
ATOM 4761 C CA . VAL A 1 578 ? 8.230 -24.292 -13.458 1.00 62.91 578 VAL A CA 1
ATOM 4762 C C . VAL A 1 578 ? 8.052 -25.209 -12.250 1.00 62.91 578 VAL A C 1
ATOM 4764 O O . VAL A 1 578 ? 7.785 -24.760 -11.136 1.00 62.91 578 VAL A O 1
ATOM 4767 N N . GLN A 1 579 ? 8.171 -26.520 -12.467 1.00 47.66 579 GLN A N 1
ATOM 4768 C CA . GLN A 1 579 ? 8.315 -27.466 -11.362 1.00 47.66 579 GLN A CA 1
ATOM 4769 C C . GLN A 1 579 ? 9.582 -27.106 -10.578 1.00 47.66 579 GLN A C 1
ATOM 4771 O O . GLN A 1 579 ? 10.665 -27.007 -11.158 1.00 47.66 579 GLN A O 1
ATOM 4776 N N . ASN A 1 580 ? 9.443 -26.895 -9.264 1.00 37.34 580 ASN A N 1
ATOM 4777 C CA . ASN A 1 580 ? 10.588 -26.747 -8.367 1.00 37.34 580 ASN A CA 1
ATOM 4778 C C . ASN A 1 580 ? 11.564 -27.910 -8.626 1.00 37.34 580 ASN A C 1
ATOM 4780 O O . ASN A 1 580 ? 11.111 -29.060 -8.616 1.00 37.34 580 ASN A O 1
ATOM 4784 N N . PRO A 1 581 ? 12.870 -27.665 -8.838 1.00 34.03 581 PRO A N 1
ATOM 4785 C CA . PRO A 1 581 ? 13.831 -28.746 -8.697 1.00 34.03 581 PRO A CA 1
ATOM 4786 C C . PRO A 1 581 ? 13.695 -29.279 -7.263 1.00 34.03 581 PRO A C 1
ATOM 4788 O O . PRO A 1 581 ? 13.779 -28.505 -6.308 1.00 34.03 581 PRO A O 1
ATOM 4791 N N . ILE A 1 582 ? 13.369 -30.570 -7.151 1.00 32.59 582 ILE A N 1
ATOM 4792 C CA . ILE A 1 582 ? 13.289 -31.313 -5.884 1.00 32.59 582 ILE A CA 1
ATOM 4793 C C . ILE A 1 582 ? 14.650 -31.303 -5.195 1.00 32.59 582 ILE A C 1
ATOM 4795 O O . ILE A 1 582 ? 15.659 -31.521 -5.909 1.00 32.59 582 ILE A O 1
#

Radius of gyration: 27.99 Å; chains: 1; bounding box: 85×61×68 Å

Secondary structure (DSSP, 8-state):
---PPPPPHHHHHHHHHHHHHHHHHHHHHHH-HHHHTTT--GGGS-TT---B-HHHHHHHHHHTT---S---S----S--S---TTGGG--HHHHHHHHHHHHHTTSEEEE-----TT-SS---EEEE--SHHHHHHHHHHHHHH--HHHHHHHHTSHHHHHHSSHHHHHHHHHHTT-EEEEEE-GGGS-TTTHHHHHHHH-TT----HHHHHHHHHHHHHHHHH-TTSS--SGGG----SS--EEEEEE---TT--HHHHHHHHHHHHTSTTS--HHHHHHHHH-GGGGSHHHHHHHIIIIIHHHHHHHHH-HHHHHHHHH--PPP-EEE--SS--TT--B--HHHHHHHHHHHHHHHHHS-----SSEEEEEESSPPPEE-TTS-EE----SEEEEETTSEEEEEEEEE--TT-----S------SS--S-SEEEEEEEEE--TTSPPGGGBS-HHHHHHHHHS-SHHHHHHHTTS-HHHHHHHHH--TTSPPPHHHHHHHHHHHHHHTT-GGG--TTTTTTS---HHHHHHHHHHHHHHHH--STT-HHHHHHHHHHHHHHHHHSTTTBPPTTTSPPP-

Organism: NCBI:txid126734

Sequence (582 aa):
MTQVPKLTEKEWIILKLFIIQEGFAIENAKHNPRRRMKGFDPLYLAPNHFYSYPDDIVARLTTHKYVNPEEEGSYRSRYDDGYVKDIHAVTIPTAGKTCRKLVDLGIFERVEKKRTQKKFQETTQYFLKSDFETFKSVLLFLMQNCDAYERVEMLSHSYCRNIITEDLVRTRLFEKQVSIISKHDIFDFAPDEIPSVLTILDDKKEGNDADFEKMILDEIREIEKHPGYKTRNASDWVFSTPFFAQHSIPIFPEGMPRKEKLERIQKENNSPPSYSPNSIDAITHFPGILDDQFKTIEQERLILPILALIQSSPAALAEFVLGTWEPFQIYHGFTHKKDEKFSNLLFMRLISLAISDMARTLTIPGNKNVDSFDLREISDRPTIDGEYSQEDALLRIGLTCGYDIYYDMGYSTSKRKYHSIIPTIEEKNPQQNKFWVKVRVRQVSPFFIKKTEIKDITLLLTLLAEKSRVSNHIRGKLSNRMQNLLLRYDNIKAPTSAFTTFLIEEINRTLLREDFDDVKAFSEIEISPMTQDLIDGYYTSNEYDDDSTGSNYRFLLYRNRSLLDDTFPYAIARYGDVQNPI

pLDDT: mean 74.45, std 19.51, range [26.92, 97.38]

Foldseek 3Di:
DPDDDDDDPLLLLLVLCQLQCLVVVVVCLVPPVVNVVPPPDPVVPPNQWDWDFLVNSLCVLVVVPDDDPPDPDDDDPPPPPDPPVVSVPSHNVNSVVSQVVCVVVVQKDWDFDDDDPPDPDGTIIIHGDLDLVSVLSNLVNCVVPHDLQVLQQSCQGPSNQVNLDLLVQLVLQQVQFEWEWAKDFLLLFFPVCSVVLCVLPPPDDPDDVVVVLVLVLVLVVVCQVCCVPLAVALVLRHDVPDGIAIFTQGRHGPPDDPVVSLVVRLVVPVDDDDGDPSNNVCCVVGVSSVPPVVVVCCCFPGRVLLSLLLQFASQLVCCSSVNDAHHDYHYDHSRDDLFDWDQGPSSVRSVVRNCVSCVVNVDGRLHQWWDDKDAQPDDFFQALQRDTDDDRAGMWTATLLQKIKGKHKDFDPPPDPPDDPDDDDDDDDDPSRTMIMRIHITRRDLLQHHPVQFQAVLVVLVQLLDPALLSCLLLVQFRSSLNSCSPSPDSVDDGDPNNSSNVSVRSLVLLQDPPLDDCVSCVPFDQDPVLVCLVVVLVVCVVDDPSSRNNNSSSSSNSSSSSVCSSCVNRGPRRPPDDPPD